Protein AF-0000000084696787 (afdb_homodimer)

Structure (mmCIF, N/CA/C/O backbone):
data_AF-0000000084696787-model_v1
#
loop_
_entity.id
_entity.type
_entity.pdbx_description
1 polymer transaldolase
#
loop_
_atom_site.group_PDB
_atom_site.id
_atom_site.type_symbol
_atom_site.label_atom_id
_atom_site.label_alt_id
_atom_site.label_comp_id
_atom_site.label_asym_id
_atom_site.label_entity_id
_atom_site.label_seq_id
_atom_site.pdbx_PDB_ins_code
_atom_site.Cartn_x
_atom_site.Cartn_y
_atom_site.Cartn_z
_atom_site.occupancy
_atom_site.B_iso_or_equiv
_atom_site.auth_seq_id
_atom_site.auth_comp_id
_atom_site.auth_asym_id
_atom_site.auth_atom_id
_atom_site.pdbx_PDB_model_num
ATOM 1 N N . MET A 1 1 ? 23.125 32 29.297 1 57.84 1 MET A N 1
ATOM 2 C CA . MET A 1 1 ? 23.469 31.359 28.031 1 57.84 1 MET A CA 1
ATOM 3 C C . MET A 1 1 ? 22.234 31.141 27.172 1 57.84 1 MET A C 1
ATOM 5 O O . MET A 1 1 ? 21.125 30.984 27.703 1 57.84 1 MET A O 1
ATOM 9 N N . THR A 1 2 ? 22.281 31.5 25.812 1 88.31 2 THR A N 1
ATOM 10 C CA . THR A 1 2 ? 21.141 31.406 24.906 1 88.31 2 THR A CA 1
ATOM 11 C C . THR A 1 2 ? 20.656 29.953 24.781 1 88.31 2 THR A C 1
ATOM 13 O O . THR A 1 2 ? 21.469 29.031 24.703 1 88.31 2 THR A O 1
ATOM 16 N N . SER A 1 3 ? 19.422 29.656 25.125 1 94.56 3 SER A N 1
ATOM 17 C CA . SER A 1 3 ? 18.844 28.312 25.109 1 94.56 3 SER A CA 1
ATOM 18 C C . SER A 1 3 ? 19.062 27.641 23.75 1 94.56 3 SER A C 1
ATOM 20 O O . SER A 1 3 ? 19.328 28.328 22.75 1 94.56 3 SER A O 1
ATOM 22 N N . SER A 1 4 ? 19.094 26.328 23.781 1 97.06 4 SER A N 1
ATOM 23 C CA . SER A 1 4 ? 19.188 25.594 22.531 1 97.06 4 SER A CA 1
ATOM 24 C C . SER A 1 4 ? 18.109 26.016 21.547 1 97.06 4 SER A C 1
ATOM 26 O O . SER A 1 4 ? 18.328 26.062 20.344 1 97.06 4 SER A O 1
ATOM 28 N N . LEU A 1 5 ? 16.938 26.297 22.062 1 97.19 5 LEU A N 1
ATOM 29 C CA . LEU A 1 5 ? 15.844 26.734 21.219 1 97.19 5 LEU A CA 1
ATOM 30 C C . LEU A 1 5 ? 16.188 28.047 20.5 1 97.19 5 LEU A C 1
ATOM 32 O O . LEU A 1 5 ? 15.961 28.188 19.297 1 97.19 5 LEU A O 1
ATOM 36 N N . GLU A 1 6 ? 16.703 29 21.281 1 96.19 6 GLU A N 1
ATOM 37 C CA . GLU A 1 6 ? 17.062 30.297 20.703 1 96.19 6 GLU A CA 1
ATOM 38 C C . GLU A 1 6 ? 18.203 30.141 19.688 1 96.19 6 GLU A C 1
ATOM 40 O O . GLU A 1 6 ? 18.234 30.859 18.672 1 96.19 6 GLU A O 1
ATOM 45 N N . GLN A 1 7 ? 19.109 29.281 20.016 1 97.44 7 GLN A N 1
ATOM 46 C CA . GLN A 1 7 ? 20.172 29 19.062 1 97.44 7 GLN A CA 1
ATOM 47 C C . GLN A 1 7 ? 19.609 28.391 17.781 1 97.44 7 GLN A C 1
ATOM 49 O O . GLN A 1 7 ? 20.016 28.781 16.688 1 97.44 7 GLN A O 1
ATOM 54 N N . LEU A 1 8 ? 18.75 27.422 17.891 1 97.75 8 LEU A N 1
ATOM 55 C CA . LEU A 1 8 ? 18.125 26.75 16.75 1 97.75 8 LEU A CA 1
ATOM 56 C C . LEU A 1 8 ? 17.391 27.75 15.875 1 97.75 8 LEU A C 1
ATOM 58 O O . LEU A 1 8 ? 17.453 27.672 14.641 1 97.75 8 LEU A O 1
ATOM 62 N N . ARG A 1 9 ? 16.75 28.75 16.453 1 96.75 9 ARG A N 1
ATOM 63 C CA . ARG A 1 9 ? 15.938 29.75 15.766 1 96.75 9 ARG A CA 1
ATOM 64 C C . ARG A 1 9 ? 16.797 30.609 14.836 1 96.75 9 ARG A C 1
ATOM 66 O O . ARG A 1 9 ? 16.281 31.219 13.898 1 96.75 9 ARG A O 1
ATOM 73 N N . GLN A 1 10 ? 17.984 30.641 15.102 1 96.44 10 GLN A N 1
ATOM 74 C CA . GLN A 1 10 ? 18.891 31.438 14.281 1 96.44 10 GLN A CA 1
ATOM 75 C C . GLN A 1 10 ? 19.109 30.812 12.914 1 96.44 10 GLN A C 1
ATOM 77 O O . GLN A 1 10 ? 19.516 31.484 11.961 1 96.44 10 GLN A O 1
ATOM 82 N N . HIS A 1 11 ? 18.812 29.5 12.844 1 96.75 11 HIS A N 1
ATOM 83 C CA . HIS A 1 11 ? 19.172 28.766 11.641 1 96.75 11 HIS A CA 1
ATOM 84 C C . HIS A 1 11 ? 17.938 28.172 10.969 1 96.75 11 HIS A C 1
ATOM 86 O O . HIS A 1 11 ? 17.969 27.859 9.773 1 96.75 11 HIS A O 1
ATOM 92 N N . THR A 1 12 ? 16.938 27.906 11.711 1 98.12 12 THR A N 1
ATOM 93 C CA . THR A 1 12 ? 15.742 27.203 11.258 1 98.12 12 THR A CA 1
ATOM 94 C C . THR A 1 12 ? 14.484 27.891 11.773 1 98.12 12 THR A C 1
ATOM 96 O O . THR A 1 12 ? 14.414 28.281 12.938 1 98.12 12 THR A O 1
ATOM 99 N N . THR A 1 13 ? 13.539 28.109 10.867 1 97.88 13 THR A N 1
ATOM 100 C CA . THR A 1 13 ? 12.25 28.641 11.297 1 97.88 13 THR A CA 1
ATOM 101 C C . THR A 1 13 ? 11.492 27.625 12.141 1 97.88 13 THR A C 1
ATOM 103 O O . THR A 1 13 ? 11.289 26.484 11.711 1 97.88 13 THR A O 1
ATOM 106 N N . ILE A 1 14 ? 11.016 28.031 13.297 1 97.12 14 ILE A N 1
ATOM 107 C CA . ILE A 1 14 ? 10.383 27.109 14.234 1 97.12 14 ILE A CA 1
ATOM 108 C C . ILE A 1 14 ? 8.867 27.234 14.133 1 97.12 14 ILE A C 1
ATOM 110 O O . ILE A 1 14 ? 8.32 28.344 14.133 1 97.12 14 ILE A O 1
ATOM 114 N N . VAL A 1 15 ? 8.203 26.125 13.961 1 97.06 15 VAL A N 1
ATOM 115 C CA . VAL A 1 15 ? 6.754 25.969 13.961 1 97.06 15 VAL A CA 1
ATOM 116 C C . VAL A 1 15 ? 6.328 25.078 15.133 1 97.06 15 VAL A C 1
ATOM 118 O O . VAL A 1 15 ? 6.879 24 15.336 1 97.06 15 VAL A O 1
ATOM 121 N N . ALA A 1 16 ? 5.406 25.547 15.953 1 95 16 ALA A N 1
ATOM 122 C CA . ALA A 1 16 ? 4.898 24.719 17.047 1 95 16 ALA A CA 1
ATOM 123 C C . ALA A 1 16 ? 3.873 23.703 16.562 1 95 16 ALA A C 1
ATOM 125 O O . ALA A 1 16 ? 2.889 24.078 15.906 1 95 16 ALA A O 1
ATOM 126 N N . ASP A 1 17 ? 4.086 22.438 16.859 1 93.44 17 ASP A N 1
ATOM 127 C CA . ASP A 1 17 ? 3.225 21.344 16.406 1 93.44 17 ASP A CA 1
ATOM 128 C C . ASP A 1 17 ? 2.064 21.125 17.375 1 93.44 17 ASP A C 1
ATOM 130 O O . ASP A 1 17 ? 2.064 20.172 18.141 1 93.44 17 ASP A O 1
ATOM 134 N N . THR A 1 18 ? 1.119 21.984 17.344 1 87.88 18 THR A N 1
ATOM 135 C CA . THR A 1 18 ? -0.015 21.938 18.266 1 87.88 18 THR A CA 1
ATOM 136 C C . THR A 1 18 ? -1.207 22.703 17.688 1 87.88 18 THR A C 1
ATOM 138 O O . THR A 1 18 ? -1.044 23.547 16.828 1 87.88 18 THR A O 1
ATOM 141 N N . GLY A 1 19 ? -2.408 22.297 18.094 1 80.5 19 GLY A N 1
ATOM 142 C CA . GLY A 1 19 ? -3.6 23.078 17.812 1 80.5 19 GLY A CA 1
ATOM 143 C C . GLY A 1 19 ? -3.93 24.062 18.922 1 80.5 19 GLY A C 1
ATOM 144 O O . GLY A 1 19 ? -4.898 24.828 18.812 1 80.5 19 GLY A O 1
ATOM 145 N N . ASP A 1 20 ? -3.107 24.062 19.938 1 83.62 20 ASP A N 1
ATOM 146 C CA . ASP A 1 20 ? -3.316 24.953 21.062 1 83.62 20 ASP A CA 1
ATOM 147 C C . ASP A 1 20 ? -2.805 26.359 20.766 1 83.62 20 ASP A C 1
ATOM 149 O O . ASP A 1 20 ? -1.595 26.594 20.734 1 83.62 20 ASP A O 1
ATOM 153 N N . PHE A 1 21 ? -3.73 27.281 20.703 1 85.31 21 PHE A N 1
ATOM 154 C CA . PHE A 1 21 ? -3.432 28.641 20.266 1 85.31 21 PHE A CA 1
ATOM 155 C C . PHE A 1 21 ? -2.512 29.328 21.266 1 85.31 21 PHE A C 1
ATOM 157 O O . PHE A 1 21 ? -1.682 30.156 20.875 1 85.31 21 PHE A O 1
ATOM 164 N N . ASN A 1 22 ? -2.639 28.984 22.547 1 84.19 22 ASN A N 1
ATOM 165 C CA . ASN A 1 22 ? -1.797 29.594 23.562 1 84.19 22 ASN A CA 1
ATOM 166 C C . ASN A 1 22 ? -0.333 29.203 23.391 1 84.19 22 ASN A C 1
ATOM 168 O O . ASN A 1 22 ? 0.565 30.016 23.625 1 84.19 22 ASN A O 1
ATOM 172 N N . VAL A 1 23 ? -0.177 28.031 23.016 1 87.25 23 VAL A N 1
ATOM 173 C CA . VAL A 1 23 ? 1.175 27.5 22.828 1 87.25 23 VAL A CA 1
ATOM 174 C C . VAL A 1 23 ? 1.806 28.125 21.594 1 87.25 23 VAL A C 1
ATOM 176 O O . VAL A 1 23 ? 3.002 28.422 21.578 1 87.25 23 VAL A O 1
ATOM 179 N N . LEU A 1 24 ? 1.004 28.312 20.562 1 90.75 24 LEU A N 1
ATOM 180 C CA . LEU A 1 24 ? 1.49 28.938 19.344 1 90.75 24 LEU A CA 1
ATOM 181 C C . LEU A 1 24 ? 2.074 30.312 19.641 1 90.75 24 LEU A C 1
ATOM 183 O O . LEU A 1 24 ? 3.16 30.656 19.156 1 90.75 24 LEU A O 1
ATOM 187 N N . SER A 1 25 ? 1.388 31.047 20.469 1 89.25 25 SER A N 1
ATOM 188 C CA . SER A 1 25 ? 1.814 32.406 20.828 1 89.25 25 SER A CA 1
ATOM 189 C C . SER A 1 25 ? 3.037 32.375 21.734 1 89.25 25 SER A C 1
ATOM 191 O O . SER A 1 25 ? 3.975 33.156 21.547 1 89.25 25 SER A O 1
ATOM 193 N N . LEU A 1 26 ? 2.984 31.5 22.641 1 89.25 26 LEU A N 1
ATOM 194 C CA . LEU A 1 26 ? 4.047 31.375 23.641 1 89.25 26 LEU A CA 1
ATOM 195 C C . LEU A 1 26 ? 5.395 31.141 22.969 1 89.25 26 LEU A C 1
ATOM 197 O O . LEU A 1 26 ? 6.41 31.703 23.375 1 89.25 26 LEU A O 1
ATOM 201 N N . TYR A 1 27 ? 5.414 30.359 21.938 1 92.19 27 TYR A N 1
ATOM 202 C CA . TYR A 1 27 ? 6.672 29.953 21.328 1 92.19 27 TYR A CA 1
ATOM 203 C C . TYR A 1 27 ? 6.906 30.719 20.031 1 92.19 27 TYR A C 1
ATOM 205 O O . TYR A 1 27 ? 7.734 30.328 19.203 1 92.19 27 TYR A O 1
ATOM 213 N N . LYS A 1 28 ? 6.18 31.766 19.828 1 90.56 28 LYS A N 1
ATOM 214 C CA . LYS A 1 28 ? 6.336 32.625 18.656 1 90.56 28 LYS A CA 1
ATOM 215 C C . LYS A 1 28 ? 6.402 31.812 17.375 1 90.56 28 LYS A C 1
ATOM 217 O O . LYS A 1 28 ? 7.324 31.984 16.578 1 90.56 28 LYS A O 1
ATOM 222 N N . SER A 1 29 ? 5.512 30.906 17.266 1 94 29 SER A N 1
ATOM 223 C CA . SER A 1 29 ? 5.449 30.047 16.078 1 94 29 SER A CA 1
ATOM 224 C C . SER A 1 29 ? 5.258 30.875 14.805 1 94 29 SER A C 1
ATOM 226 O O . SER A 1 29 ? 4.324 31.672 14.711 1 94 29 SER A O 1
ATOM 228 N N . GLN A 1 30 ? 6.098 30.688 13.828 1 94.94 30 GLN A N 1
ATOM 229 C CA . GLN A 1 30 ? 6 31.438 12.578 1 94.94 30 GLN A CA 1
ATOM 230 C C . GLN A 1 30 ? 4.785 30.984 11.766 1 94.94 30 GLN A C 1
ATOM 232 O O . GLN A 1 30 ? 4.039 31.812 11.242 1 94.94 30 GLN A O 1
ATOM 237 N N . ASP A 1 31 ? 4.617 29.734 11.539 1 96.5 31 ASP A N 1
ATOM 238 C CA . ASP A 1 31 ? 3.539 29.047 10.836 1 96.5 31 ASP A CA 1
ATOM 239 C C . ASP A 1 31 ? 2.807 28.078 11.758 1 96.5 31 ASP A C 1
ATOM 241 O O . ASP A 1 31 ? 3.129 27.984 12.945 1 96.5 31 ASP A O 1
ATOM 245 N N . ALA A 1 32 ? 1.771 27.438 11.297 1 95.88 32 ALA A N 1
ATOM 246 C CA . ALA A 1 32 ? 1.071 26.375 12.016 1 95.88 32 ALA A CA 1
ATOM 247 C C . ALA A 1 32 ? 0.565 25.312 11.055 1 95.88 32 ALA A C 1
ATOM 249 O O . ALA A 1 32 ? 0.32 25.594 9.875 1 95.88 32 ALA A O 1
ATOM 250 N N . THR A 1 33 ? 0.574 24.125 11.555 1 94.12 33 THR A N 1
ATOM 251 C CA . THR A 1 33 ? 0.052 23.016 10.773 1 94.12 33 THR A CA 1
ATOM 252 C C . THR A 1 33 ? -1.101 22.328 11.5 1 94.12 33 THR A C 1
ATOM 254 O O . THR A 1 33 ? -1.147 22.328 12.734 1 94.12 33 THR A O 1
ATOM 257 N N . THR A 1 34 ? -2.057 21.906 10.727 1 93.69 34 THR A N 1
ATOM 258 C CA . THR A 1 34 ? -3.098 21.047 11.281 1 93.69 34 THR A CA 1
ATOM 259 C C . THR A 1 34 ? -3.018 19.641 10.688 1 93.69 34 THR A C 1
ATOM 261 O O . THR A 1 34 ? -2.369 19.438 9.656 1 93.69 34 THR A O 1
ATOM 264 N N . ASN A 1 35 ? -3.469 18.688 11.375 1 93.88 35 ASN A N 1
ATOM 265 C CA . ASN A 1 35 ? -3.717 17.312 10.922 1 93.88 35 ASN A CA 1
ATOM 266 C C . ASN A 1 35 ? -4.922 16.703 11.633 1 93.88 35 ASN A C 1
ATOM 268 O O . ASN A 1 35 ? -5.465 17.297 12.562 1 93.88 35 ASN A O 1
ATOM 272 N N . PRO A 1 36 ? -5.473 15.633 11.102 1 95.38 36 PRO A N 1
ATOM 273 C CA . PRO A 1 36 ? -6.688 15.055 11.68 1 95.38 36 PRO A CA 1
ATOM 274 C C . PRO A 1 36 ? -6.555 14.797 13.18 1 95.38 36 PRO A C 1
ATOM 276 O O . PRO A 1 36 ? -7.52 14.969 13.93 1 95.38 36 PRO A O 1
ATOM 279 N N . SER A 1 37 ? -5.383 14.469 13.625 1 94.56 37 SER A N 1
ATOM 280 C CA . SER A 1 37 ? -5.18 14.219 15.047 1 94.56 37 SER A CA 1
ATOM 281 C C . SER A 1 37 ? -5.293 15.508 15.859 1 94.56 37 SER A C 1
ATOM 283 O O . SER A 1 37 ? -5.902 15.516 16.938 1 94.56 37 SER A O 1
ATOM 285 N N . HIS A 1 38 ? -4.684 16.578 15.359 1 92.38 38 HIS A N 1
ATOM 286 C CA . HIS A 1 38 ? -4.785 17.875 16.031 1 92.38 38 HIS A CA 1
ATOM 287 C C . HIS A 1 38 ? -6.234 18.344 16.094 1 92.38 38 HIS A C 1
ATOM 289 O O . HIS A 1 38 ? -6.672 18.859 17.141 1 92.38 38 HIS A O 1
ATOM 295 N N . ILE A 1 39 ? -6.941 18.188 14.992 1 93.62 39 ILE A N 1
ATOM 296 C CA . ILE A 1 39 ? -8.328 18.641 14.914 1 93.62 39 ILE A CA 1
ATOM 297 C C . ILE A 1 39 ? -9.188 17.844 15.898 1 93.62 39 ILE A C 1
ATOM 299 O O . ILE A 1 39 ? -10.008 18.422 16.609 1 93.62 39 ILE A O 1
ATOM 303 N N . LEU A 1 40 ? -8.977 16.484 15.906 1 94.81 40 LEU A N 1
ATOM 304 C CA . LEU A 1 40 ? -9.719 15.641 16.828 1 94.81 40 LEU A CA 1
ATOM 305 C C . LEU A 1 40 ? -9.469 16.062 18.266 1 94.81 40 LEU A C 1
ATOM 307 O O . LEU A 1 40 ? -10.422 16.234 19.047 1 94.81 40 LEU A O 1
ATOM 311 N N . THR A 1 41 ? -8.211 16.234 18.641 1 91.94 41 THR A N 1
ATOM 312 C CA . THR A 1 41 ? -7.836 16.625 20 1 91.94 41 THR A CA 1
ATOM 313 C C . THR A 1 41 ? -8.445 17.984 20.359 1 91.94 41 THR A C 1
ATOM 315 O O . THR A 1 41 ? -9 18.141 21.453 1 91.94 41 THR A O 1
ATOM 318 N N . ALA A 1 42 ? -8.336 18.938 19.453 1 88 42 ALA A N 1
ATOM 319 C CA . ALA A 1 42 ? -8.875 20.281 19.688 1 88 42 ALA A CA 1
ATOM 320 C C . ALA A 1 42 ? -10.391 20.25 19.812 1 88 42 ALA A C 1
ATOM 322 O O . ALA A 1 42 ? -10.969 20.953 20.641 1 88 42 ALA A O 1
ATOM 323 N N . SER A 1 43 ? -11.062 19.422 19 1 90.44 43 SER A N 1
ATOM 324 C CA . SER A 1 43 ? -12.523 19.344 18.953 1 90.44 43 SER A CA 1
ATOM 325 C C . SER A 1 43 ? -13.086 18.797 20.266 1 90.44 43 SER A C 1
ATOM 327 O O . SER A 1 43 ? -14.266 18.984 20.562 1 90.44 43 SER A O 1
ATOM 329 N N . GLN A 1 44 ? -12.258 18.125 21.016 1 92.44 44 GLN A N 1
ATOM 330 C CA . GLN A 1 44 ? -12.688 17.516 22.266 1 92.44 44 GLN A CA 1
ATOM 331 C C . GLN A 1 44 ? -12.547 18.484 23.438 1 92.44 44 GLN A C 1
ATOM 333 O O . GLN A 1 44 ? -13.031 18.219 24.531 1 92.44 44 GLN A O 1
ATOM 338 N N . LYS A 1 45 ? -11.977 19.594 23.203 1 90 45 LYS A N 1
ATOM 339 C CA . LYS A 1 45 ? -11.812 20.594 24.25 1 90 45 LYS A CA 1
ATOM 340 C C . LYS A 1 45 ? -13.039 21.5 24.359 1 90 45 LYS A C 1
ATOM 342 O O . LYS A 1 45 ? -13.523 22.016 23.344 1 90 45 LYS A O 1
ATOM 347 N N . PRO A 1 46 ? -13.453 21.781 25.578 1 92.44 46 PRO A N 1
ATOM 348 C CA . PRO A 1 46 ? -14.648 22.609 25.766 1 92.44 46 PRO A CA 1
ATOM 349 C C . PRO A 1 46 ? -14.484 24 25.188 1 92.44 46 PRO A C 1
ATOM 351 O O . PRO A 1 46 ? -15.461 24.594 24.719 1 92.44 46 PRO A O 1
ATOM 354 N N . GLU A 1 47 ? -13.352 24.516 25.219 1 89.06 47 GLU A N 1
ATOM 355 C CA . GLU A 1 47 ? -13.094 25.875 24.781 1 89.06 47 GLU A CA 1
ATOM 356 C C . GLU A 1 47 ? -13.328 26.016 23.281 1 89.06 47 GLU A C 1
ATOM 358 O O . GLU A 1 47 ? -13.508 27.141 22.766 1 89.06 47 GLU A O 1
ATOM 363 N N . TYR A 1 48 ? -13.422 24.844 22.562 1 89.56 48 TYR A N 1
ATOM 364 C CA . TYR A 1 48 ? -13.594 24.922 21.125 1 89.56 48 TYR A CA 1
ATOM 365 C C . TYR A 1 48 ? -14.977 24.406 20.719 1 89.56 48 TYR A C 1
ATOM 367 O O . TYR A 1 48 ? -15.25 24.219 19.531 1 89.56 48 TYR A O 1
ATOM 375 N N . ALA A 1 49 ? -15.844 24.188 21.672 1 92.88 49 ALA A N 1
ATOM 376 C CA . ALA A 1 49 ? -17.188 23.656 21.422 1 92.88 49 ALA A CA 1
ATOM 377 C C . ALA A 1 49 ? -17.969 24.562 20.469 1 92.88 49 ALA A C 1
ATOM 379 O O . ALA A 1 49 ? -18.781 24.094 19.672 1 92.88 49 ALA A O 1
ATOM 380 N N . TYR A 1 50 ? -17.703 25.844 20.609 1 94.06 50 TYR A N 1
ATOM 381 C CA . TYR A 1 50 ? -18.422 26.797 19.781 1 94.06 50 TYR A CA 1
ATOM 382 C C . TYR A 1 50 ? -18.109 26.594 18.297 1 94.06 50 TYR A C 1
ATOM 384 O O . TYR A 1 50 ? -18.953 26.828 17.438 1 94.06 50 TYR A O 1
ATOM 392 N N . LEU A 1 51 ? -16.906 26.172 17.969 1 94 51 LEU A N 1
ATOM 393 C CA . LEU A 1 51 ? -16.516 25.906 16.594 1 94 51 LEU A CA 1
ATOM 394 C C . LEU A 1 51 ? -17.297 24.734 16.016 1 94 51 LEU A C 1
ATOM 396 O O . LEU A 1 51 ? -17.672 24.734 14.844 1 94 51 LEU A O 1
ATOM 400 N N . LEU A 1 52 ? -17.547 23.703 16.859 1 96 52 LEU A N 1
ATOM 401 C CA . LEU A 1 52 ? -18.328 22.562 16.422 1 96 52 LEU A CA 1
ATOM 402 C C . LEU A 1 52 ? -19.781 22.953 16.203 1 96 52 LEU A C 1
ATOM 404 O O . LEU A 1 52 ? -20.406 22.516 15.219 1 96 52 LEU A O 1
ATOM 408 N N . SER A 1 53 ? -20.266 23.75 17.094 1 95.56 53 SER A N 1
ATOM 409 C CA . SER A 1 53 ? -21.641 24.234 16.953 1 95.56 53 SER A CA 1
ATOM 410 C C . SER A 1 53 ? -21.812 25.047 15.68 1 95.56 53 SER A C 1
ATOM 412 O O . SER A 1 53 ? -22.797 24.859 14.945 1 95.56 53 SER A O 1
ATOM 414 N N . ASP A 1 54 ? -20.891 25.891 15.492 1 96.44 54 ASP A N 1
ATOM 415 C CA . ASP A 1 54 ? -20.938 26.719 14.289 1 96.44 54 ASP A CA 1
ATOM 416 C C . ASP A 1 54 ? -20.859 25.844 13.031 1 96.44 54 ASP A C 1
ATOM 418 O O . ASP A 1 54 ? -21.562 26.109 12.047 1 96.44 54 ASP A O 1
ATOM 422 N N . ALA A 1 55 ? -20 24.875 13.039 1 97.56 55 ALA A N 1
ATOM 423 C CA . ALA A 1 55 ? -19.812 23.984 11.898 1 97.56 55 ALA A CA 1
ATOM 424 C C . ALA A 1 55 ? -21.078 23.203 11.586 1 97.56 55 ALA A C 1
ATOM 426 O O . ALA A 1 55 ? -21.469 23.062 10.422 1 97.56 55 ALA A O 1
ATOM 427 N N . THR A 1 56 ? -21.766 22.719 12.609 1 97.62 56 THR A N 1
ATOM 428 C CA . THR A 1 56 ? -22.984 21.938 12.414 1 97.62 56 THR A CA 1
ATOM 429 C C . THR A 1 56 ? -24.141 22.828 11.953 1 97.62 56 THR A C 1
ATOM 431 O O . THR A 1 56 ? -24.969 22.406 11.156 1 97.62 56 THR A O 1
ATOM 434 N N . GLN A 1 57 ? -24.188 24.016 12.453 1 96.81 57 GLN A N 1
ATOM 435 C CA . GLN A 1 57 ? -25.203 24.969 11.984 1 96.81 57 GLN A CA 1
ATOM 436 C C . GLN A 1 57 ? -25.016 25.281 10.508 1 96.81 57 GLN A C 1
ATOM 438 O O . GLN A 1 57 ? -25.984 25.266 9.742 1 96.81 57 GLN A O 1
ATOM 443 N N . TYR A 1 58 ? -23.812 25.547 10.156 1 96.75 58 TYR A N 1
ATOM 444 C CA . TYR A 1 58 ? -23.484 25.781 8.75 1 96.75 58 TYR A CA 1
ATOM 445 C C . TYR A 1 58 ? -23.938 24.609 7.887 1 96.75 58 TYR A C 1
ATOM 447 O O . TYR A 1 58 ? -24.562 24.812 6.836 1 96.75 58 TYR A O 1
ATOM 455 N N . ALA A 1 59 ? -23.625 23.391 8.312 1 97.56 59 ALA A N 1
ATOM 456 C CA . ALA A 1 59 ? -23.953 22.188 7.547 1 97.56 59 ALA A CA 1
ATOM 457 C C . ALA A 1 59 ? -25.453 22.047 7.367 1 97.56 59 ALA A C 1
ATOM 459 O O . ALA A 1 59 ? -25.922 21.719 6.273 1 97.56 59 ALA A O 1
ATOM 460 N N . ARG A 1 60 ? -26.219 22.375 8.414 1 96.44 60 ARG A N 1
ATOM 461 C CA . ARG A 1 60 ? -27.688 22.25 8.391 1 96.44 60 ARG A CA 1
ATOM 462 C C . ARG A 1 60 ? -28.297 23.219 7.387 1 96.44 60 ARG A C 1
ATOM 464 O O . ARG A 1 60 ? -29.297 22.891 6.75 1 96.44 60 ARG A O 1
ATOM 471 N N . THR A 1 61 ? -27.734 24.297 7.285 1 96.19 61 THR A N 1
ATOM 472 C CA . THR A 1 61 ? -28.312 25.344 6.438 1 96.19 61 THR A CA 1
ATOM 473 C C . THR A 1 61 ? -27.859 25.172 4.992 1 96.19 61 THR A C 1
ATOM 475 O O . THR A 1 61 ? -28.469 25.734 4.074 1 96.19 61 THR A O 1
ATOM 478 N N . THR A 1 62 ? -26.859 24.422 4.758 1 95.75 62 THR A N 1
ATOM 479 C CA . THR A 1 62 ? -26.25 24.328 3.43 1 95.75 62 THR A CA 1
ATOM 480 C C . THR A 1 62 ? -26.781 23.094 2.693 1 95.75 62 THR A C 1
ATOM 482 O O . THR A 1 62 ? -26.906 23.109 1.468 1 95.75 62 THR A O 1
ATOM 485 N N . SER A 1 63 ? -27.031 21.984 3.434 1 96.56 63 SER A N 1
ATOM 486 C CA . SER A 1 63 ? -27.484 20.75 2.785 1 96.56 63 SER A CA 1
ATOM 487 C C . SER A 1 63 ? -28.531 20.047 3.623 1 96.56 63 SER A C 1
ATOM 489 O O . SER A 1 63 ? -28.5 20.109 4.852 1 96.56 63 SER A O 1
ATOM 491 N N . ALA A 1 64 ? -29.422 19.281 2.867 1 95.19 64 ALA A N 1
ATOM 492 C CA . ALA A 1 64 ? -30.438 18.469 3.545 1 95.19 64 ALA A CA 1
ATOM 493 C C . ALA A 1 64 ? -29.953 17.016 3.705 1 95.19 64 ALA A C 1
ATOM 495 O O . ALA A 1 64 ? -30.547 16.25 4.473 1 95.19 64 ALA A O 1
ATOM 496 N N . SER A 1 65 ? -28.953 16.656 3.102 1 96.19 65 SER A N 1
ATOM 497 C CA . SER A 1 65 ? -28.422 15.297 3.15 1 96.19 65 SER A CA 1
ATOM 498 C C . SER A 1 65 ? -27.578 15.07 4.402 1 96.19 65 SER A C 1
ATOM 500 O O . SER A 1 65 ? -26.562 15.742 4.609 1 96.19 65 SER A O 1
ATOM 502 N N . PRO A 1 66 ? -27.969 14.102 5.191 1 94.69 66 PRO A N 1
ATOM 503 C CA . PRO A 1 66 ? -27.219 13.867 6.43 1 94.69 66 PRO A CA 1
ATOM 504 C C . PRO A 1 66 ? -25.75 13.57 6.18 1 94.69 66 PRO A C 1
ATOM 506 O O . PRO A 1 66 ? -24.875 14.07 6.902 1 94.69 66 PRO A O 1
ATOM 509 N N . THR A 1 67 ? -25.484 12.789 5.184 1 93.81 67 THR A N 1
ATOM 510 C CA . THR A 1 67 ? -24.094 12.453 4.871 1 93.81 67 THR A CA 1
ATOM 511 C C . THR A 1 67 ? -23.328 13.688 4.41 1 93.81 67 THR A C 1
ATOM 513 O O . THR A 1 67 ? -22.188 13.891 4.816 1 93.81 67 THR A O 1
ATOM 516 N N . GLU A 1 68 ? -23.984 14.484 3.648 1 96.5 68 GLU A N 1
ATOM 517 C CA . GLU A 1 68 ? -23.344 15.703 3.17 1 96.5 68 GLU A CA 1
ATOM 518 C C . GLU A 1 68 ? -23.109 16.688 4.312 1 96.5 68 GLU A C 1
ATOM 520 O O . GLU A 1 68 ? -22.125 17.422 4.316 1 96.5 68 GLU A O 1
ATOM 525 N N . GLN A 1 69 ? -24.062 16.672 5.211 1 97.69 69 GLN A N 1
ATOM 526 C CA . GLN A 1 69 ? -23.953 17.578 6.344 1 97.69 69 GLN A CA 1
ATOM 527 C C . GLN A 1 69 ? -22.703 17.312 7.156 1 97.69 69 GLN A C 1
ATOM 529 O O . GLN A 1 69 ? -22.016 18.234 7.582 1 97.69 69 GLN A O 1
ATOM 534 N N . VAL A 1 70 ? -22.406 16.047 7.375 1 98.06 70 VAL A N 1
ATOM 535 C CA . VAL A 1 70 ? -21.219 15.672 8.156 1 98.06 70 VAL A CA 1
ATOM 536 C C . VAL A 1 70 ? -19.953 16.156 7.453 1 98.06 70 VAL A C 1
ATOM 538 O O . VAL A 1 70 ? -19.062 16.719 8.086 1 98.06 70 VAL A O 1
ATOM 541 N N . ASP A 1 71 ? -19.906 15.977 6.156 1 97.38 71 ASP A N 1
ATOM 542 C CA . ASP A 1 71 ? -18.75 16.375 5.375 1 97.38 71 ASP A CA 1
ATOM 543 C C . ASP A 1 71 ? -18.594 17.891 5.359 1 97.38 71 ASP A C 1
ATOM 545 O O . ASP A 1 71 ? -17.484 18.406 5.461 1 97.38 71 ASP A O 1
ATOM 549 N N . LEU A 1 72 ? -19.703 18.547 5.211 1 97.81 72 LEU A N 1
ATOM 550 C CA . LEU A 1 72 ? -19.688 20.016 5.215 1 97.81 72 LEU A CA 1
ATOM 551 C C . LEU A 1 72 ? -19.266 20.547 6.578 1 97.81 72 LEU A C 1
ATOM 553 O O . LEU A 1 72 ? -18.516 21.531 6.66 1 97.81 72 LEU A O 1
ATOM 557 N N . ALA A 1 73 ? -19.781 19.922 7.602 1 98.25 73 ALA A N 1
ATOM 558 C CA . ALA A 1 73 ? -19.422 20.344 8.953 1 98.25 73 ALA A CA 1
ATOM 559 C C . ALA A 1 73 ? -17.922 20.188 9.195 1 98.25 73 ALA A C 1
ATOM 561 O O . ALA A 1 73 ? -17.297 21.062 9.797 1 98.25 73 ALA A O 1
ATOM 562 N N . LEU A 1 74 ? -17.375 19.094 8.758 1 98.12 74 LEU A N 1
ATOM 563 C CA . LEU A 1 74 ? -15.938 18.891 8.922 1 98.12 74 LEU A CA 1
ATOM 564 C C . LEU A 1 74 ? -15.148 19.969 8.18 1 98.12 74 LEU A C 1
ATOM 566 O O . LEU A 1 74 ? -14.203 20.531 8.734 1 98.12 74 LEU A O 1
ATOM 570 N N . LEU A 1 75 ? -15.523 20.188 6.977 1 97.94 75 LEU A N 1
ATOM 571 C CA . LEU A 1 75 ? -14.844 21.188 6.164 1 97.94 75 LEU A CA 1
ATOM 572 C C . LEU A 1 75 ? -14.875 22.547 6.844 1 97.94 75 LEU A C 1
ATOM 574 O O . LEU A 1 75 ? -13.852 23.234 6.926 1 97.94 75 LEU A O 1
ATOM 578 N N . HIS A 1 76 ? -16.047 22.953 7.293 1 97.88 76 HIS A N 1
ATOM 579 C CA . HIS A 1 76 ? -16.219 24.219 7.992 1 97.88 76 HIS A CA 1
ATOM 580 C C . HIS A 1 76 ? -15.359 24.266 9.258 1 97.88 76 HIS A C 1
ATOM 582 O O . HIS A 1 76 ? -14.742 25.281 9.555 1 97.88 76 HIS A O 1
ATOM 588 N N . LEU A 1 77 ? -15.375 23.188 9.961 1 97.62 77 LEU A N 1
ATOM 589 C CA . LEU A 1 77 ? -14.609 23.094 11.195 1 97.62 77 LEU A CA 1
ATOM 590 C C . LEU A 1 77 ? -13.117 23.281 10.93 1 97.62 77 LEU A C 1
ATOM 592 O O . LEU A 1 77 ? -12.445 24.016 11.648 1 97.62 77 LEU A O 1
ATOM 596 N N . LEU A 1 78 ? -12.594 22.594 9.93 1 97.62 78 LEU A N 1
ATOM 597 C CA . LEU A 1 78 ? -11.18 22.688 9.57 1 97.62 78 LEU A CA 1
ATOM 598 C C . LEU A 1 78 ? -10.789 24.125 9.281 1 97.62 78 LEU A C 1
ATOM 600 O O . LEU A 1 78 ? -9.766 24.609 9.781 1 97.62 78 LEU A O 1
ATOM 604 N N . VAL A 1 79 ? -11.586 24.781 8.539 1 97.94 79 VAL A N 1
ATOM 605 C CA . VAL A 1 79 ? -11.289 26.156 8.133 1 97.94 79 VAL A CA 1
ATOM 606 C C . VAL A 1 79 ? -11.43 27.094 9.336 1 97.94 79 VAL A C 1
ATOM 608 O O . VAL A 1 79 ? -10.641 28.031 9.508 1 97.94 79 VAL A O 1
ATOM 611 N N . SER A 1 80 ? -12.438 26.828 10.172 1 96.75 80 SER A N 1
ATOM 612 C CA . SER A 1 80 ? -12.609 27.625 11.375 1 96.75 80 SER A CA 1
ATOM 613 C C . SER A 1 80 ? -11.383 27.547 12.281 1 96.75 80 SER A C 1
ATOM 615 O O . SER A 1 80 ? -10.93 28.547 12.82 1 96.75 80 SER A O 1
ATOM 617 N N . PHE A 1 81 ? -10.906 26.359 12.445 1 95.31 81 PHE A N 1
ATOM 618 C CA . PHE A 1 81 ? -9.695 26.172 13.227 1 95.31 81 PHE A CA 1
ATOM 619 C C . PHE A 1 81 ? -8.523 26.922 12.594 1 95.31 81 PHE A C 1
ATOM 621 O O . PHE A 1 81 ? -7.75 27.578 13.297 1 95.31 81 PHE A O 1
ATOM 628 N N . GLY A 1 82 ? -8.406 26.797 11.281 1 96.44 82 GLY A N 1
ATOM 629 C CA . GLY A 1 82 ? -7.348 27.516 10.586 1 96.44 82 GLY A CA 1
ATOM 630 C C . GLY A 1 82 ? -7.418 29.016 10.781 1 96.44 82 GLY A C 1
ATOM 631 O O . GLY A 1 82 ? -6.391 29.656 10.984 1 96.44 82 GLY A O 1
ATOM 632 N N . CYS A 1 83 ? -8.594 29.578 10.719 1 96.25 83 CYS A N 1
ATOM 633 C CA . CYS A 1 83 ? -8.781 31 10.914 1 96.25 83 CYS A CA 1
ATOM 634 C C . CYS A 1 83 ? -8.367 31.422 12.32 1 96.25 83 CYS A C 1
ATOM 636 O O . CYS A 1 83 ? -7.727 32.469 12.508 1 96.25 83 CYS A O 1
ATOM 638 N N . GLU A 1 84 ? -8.742 30.625 13.273 1 93.5 84 GLU A N 1
ATOM 639 C CA . GLU A 1 84 ? -8.352 30.906 14.648 1 93.5 84 GLU A CA 1
ATOM 640 C C . GLU A 1 84 ? -6.836 30.875 14.812 1 93.5 84 GLU A C 1
ATOM 642 O O . GLU A 1 84 ? -6.254 31.734 15.469 1 93.5 84 GLU A O 1
ATOM 647 N N . ILE A 1 85 ? -6.23 29.875 14.234 1 94.5 85 ILE A N 1
ATOM 648 C CA . ILE A 1 85 ? -4.781 29.703 14.297 1 94.5 85 ILE A CA 1
ATOM 649 C C . ILE A 1 85 ? -4.094 30.938 13.703 1 94.5 85 ILE A C 1
ATOM 651 O O . ILE A 1 85 ? -3.105 31.422 14.25 1 94.5 85 ILE A O 1
ATOM 655 N N . LEU A 1 86 ? -4.613 31.453 12.625 1 96.12 86 LEU A N 1
ATOM 656 C CA . LEU A 1 86 ? -4 32.562 11.891 1 96.12 86 LEU A CA 1
ATOM 657 C C . LEU A 1 86 ? -4.039 33.844 12.703 1 96.12 86 LEU A C 1
ATOM 659 O O . LEU A 1 86 ? -3.295 34.781 12.422 1 96.12 86 LEU A O 1
ATOM 663 N N . ARG A 1 87 ? -4.855 33.938 13.719 1 94.19 87 ARG A N 1
ATOM 664 C CA . ARG A 1 87 ? -4.879 35.062 14.617 1 94.19 87 ARG A CA 1
ATOM 665 C C . ARG A 1 87 ? -3.676 35.062 15.555 1 94.19 87 ARG A C 1
ATOM 667 O O . ARG A 1 87 ? -3.367 36.062 16.188 1 94.19 87 ARG A O 1
ATOM 674 N N . HIS A 1 88 ? -3.018 33.969 15.617 1 94.12 88 HIS A N 1
ATOM 675 C CA . HIS A 1 88 ? -1.973 33.812 16.625 1 94.12 88 HIS A CA 1
ATOM 676 C C . HIS A 1 88 ? -0.609 33.594 15.969 1 94.12 88 HIS A C 1
ATOM 678 O O . HIS A 1 88 ? 0.413 33.562 16.656 1 94.12 88 HIS A O 1
ATOM 684 N N . VAL A 1 89 ? -0.538 33.406 14.672 1 95.81 89 VAL A N 1
ATOM 685 C CA . VAL A 1 89 ? 0.732 33.219 13.977 1 95.81 89 VAL A CA 1
ATOM 686 C C . VAL A 1 89 ? 0.862 34.25 12.859 1 95.81 89 VAL A C 1
ATOM 688 O O . VAL A 1 89 ? -0.126 34.594 12.203 1 95.81 89 VAL A O 1
ATOM 691 N N . PRO A 1 90 ? 2.033 34.781 12.609 1 96.06 90 PRO A N 1
ATOM 692 C CA . PRO A 1 90 ? 2.217 35.781 11.57 1 96.06 90 PRO A CA 1
ATOM 693 C C . PRO A 1 90 ? 2.314 35.188 10.164 1 96.06 90 PRO A C 1
ATOM 695 O O . PRO A 1 90 ? 2.141 35.906 9.172 1 96.06 90 PRO A O 1
ATOM 698 N N . GLY A 1 91 ? 2.635 33.906 10.023 1 96.88 91 GLY A N 1
ATOM 699 C CA . GLY A 1 91 ? 2.895 33.281 8.742 1 96.88 91 GLY A CA 1
ATOM 700 C C . GLY A 1 91 ? 1.679 32.562 8.172 1 96.88 91 GLY A C 1
ATOM 701 O O . GLY A 1 91 ? 0.611 33.156 8.031 1 96.88 91 GLY A O 1
ATOM 702 N N . ARG A 1 92 ? 1.828 31.328 7.891 1 97.81 92 ARG A N 1
ATOM 703 C CA . ARG A 1 92 ? 0.819 30.562 7.168 1 97.81 92 ARG A CA 1
ATOM 704 C C . ARG A 1 92 ? 0.249 29.453 8.039 1 97.81 92 ARG A C 1
ATOM 706 O O . ARG A 1 92 ? 0.864 29.047 9.031 1 97.81 92 ARG A O 1
ATOM 713 N N . VAL A 1 93 ? -0.938 28.953 7.664 1 97.81 93 VAL A N 1
ATOM 714 C CA . VAL A 1 93 ? -1.519 27.766 8.273 1 97.81 93 VAL A CA 1
ATOM 715 C C . VAL A 1 93 ? -1.705 26.688 7.211 1 97.81 93 VAL A C 1
ATOM 717 O O . VAL A 1 93 ? -2.104 26.969 6.082 1 97.81 93 VAL A O 1
ATOM 720 N N . SER A 1 94 ? -1.273 25.453 7.508 1 98.31 94 SER A N 1
ATOM 721 C CA . SER A 1 94 ? -1.553 24.312 6.664 1 98.31 94 SER A CA 1
ATOM 722 C C . SER A 1 94 ? -2.842 23.609 7.086 1 98.31 94 SER A C 1
ATOM 724 O O . SER A 1 94 ? -2.932 23.078 8.195 1 98.31 94 SER A O 1
ATOM 726 N N . THR A 1 95 ? -3.834 23.609 6.262 1 98.19 95 THR A N 1
ATOM 727 C CA . THR A 1 95 ? -5.09 22.891 6.488 1 98.19 95 THR A CA 1
ATOM 728 C C . THR A 1 95 ? -5.148 21.609 5.656 1 98.19 95 THR A C 1
ATOM 730 O O . THR A 1 95 ? -5.031 21.656 4.43 1 98.19 95 THR A O 1
ATOM 733 N N . GLU A 1 96 ? -5.34 20.5 6.32 1 98.12 96 GLU A N 1
ATOM 734 C CA . GLU A 1 96 ? -5.164 19.219 5.672 1 98.12 96 GLU A CA 1
ATOM 735 C C . GLU A 1 96 ? -6.465 18.734 5.039 1 98.12 96 GLU A C 1
ATOM 737 O O . GLU A 1 96 ? -7.527 18.797 5.664 1 98.12 96 GLU A O 1
ATOM 742 N N . VAL A 1 97 ? -6.375 18.328 3.82 1 98.31 97 VAL A N 1
ATOM 743 C CA . VAL A 1 97 ? -7.48 17.688 3.115 1 98.31 97 VAL A 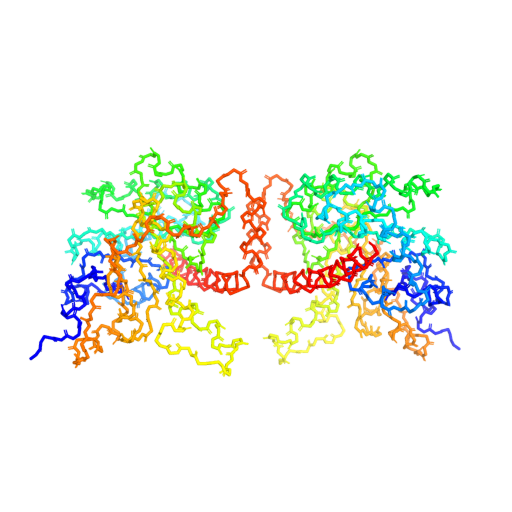CA 1
ATOM 744 C C . VAL A 1 97 ? -7.883 16.406 3.838 1 98.31 97 VAL A C 1
ATOM 746 O O . VAL A 1 97 ? -7.031 15.711 4.41 1 98.31 97 VAL A O 1
ATOM 749 N N . ASP A 1 98 ? -9.195 16.125 3.82 1 97.69 98 ASP A N 1
ATOM 750 C CA . ASP A 1 98 ? -9.695 14.867 4.375 1 97.69 98 ASP A CA 1
ATOM 751 C C . ASP A 1 98 ? -8.898 13.68 3.83 1 97.69 98 ASP A C 1
ATOM 753 O O . ASP A 1 98 ? -8.898 13.43 2.623 1 97.69 98 ASP A O 1
ATOM 757 N N . PRO A 1 99 ? -8.289 12.898 4.77 1 97.25 99 PRO A N 1
ATOM 758 C CA . PRO A 1 99 ? -7.434 11.805 4.312 1 97.25 99 PRO A CA 1
ATOM 759 C C . PRO A 1 99 ? -8.203 10.727 3.562 1 97.25 99 PRO A C 1
ATOM 761 O O . PRO A 1 99 ? -7.609 9.922 2.844 1 97.25 99 PRO A O 1
ATOM 764 N N . SER A 1 100 ? -9.555 10.688 3.703 1 97.69 100 SER A N 1
ATOM 765 C CA . SER A 1 100 ? -10.367 9.695 3.004 1 97.69 100 SER A CA 1
ATOM 766 C C . SER A 1 100 ? -10.352 9.938 1.498 1 97.69 100 SER A C 1
ATOM 768 O O . SER A 1 100 ? -10.766 9.07 0.724 1 97.69 100 SER A O 1
ATOM 770 N N . LEU A 1 101 ? -9.781 11.062 1.043 1 98.25 101 LEU A N 1
ATOM 771 C CA . LEU A 1 101 ? -9.758 11.422 -0.372 1 98.25 101 LEU A CA 1
ATOM 772 C C . LEU A 1 101 ? -8.383 11.172 -0.976 1 98.25 101 LEU A C 1
ATOM 774 O O . LEU A 1 101 ? -8.148 11.484 -2.145 1 98.25 101 LEU A O 1
ATOM 778 N N . SER A 1 102 ? -7.461 10.547 -0.235 1 98.31 102 SER A N 1
ATOM 779 C CA . SER A 1 102 ? -6.031 10.516 -0.539 1 98.31 102 SER A CA 1
ATOM 780 C C . SER A 1 102 ? -5.758 9.734 -1.822 1 98.31 102 SER A C 1
ATOM 782 O O . SER A 1 102 ? -4.672 9.836 -2.396 1 98.31 102 SER A O 1
ATOM 784 N N . PHE A 1 103 ? -6.734 8.906 -2.352 1 98.62 103 PHE A N 1
ATOM 785 C CA . PHE A 1 103 ? -6.496 8.125 -3.561 1 98.62 103 PHE A CA 1
ATOM 786 C C . PHE A 1 103 ? -7.301 8.68 -4.73 1 98.62 103 PHE A C 1
ATOM 788 O O . PHE A 1 103 ? -7.434 8.023 -5.766 1 98.62 103 PHE A O 1
ATOM 795 N N . SER A 1 104 ? -7.793 9.922 -4.605 1 98.69 104 SER A N 1
ATOM 796 C CA . SER A 1 104 ? -8.531 10.594 -5.672 1 98.69 104 SER A CA 1
ATOM 797 C C . SER A 1 104 ? -7.988 12 -5.906 1 98.69 104 SER A C 1
ATOM 799 O O . SER A 1 104 ? -8.273 12.922 -5.133 1 98.69 104 SER A O 1
ATOM 801 N N . ALA A 1 105 ? -7.293 12.125 -7.035 1 98.62 105 ALA A N 1
ATOM 802 C CA . ALA A 1 105 ? -6.781 13.453 -7.359 1 98.62 105 ALA A CA 1
ATOM 803 C C . ALA A 1 105 ? -7.922 14.445 -7.574 1 98.62 105 ALA A C 1
ATOM 805 O O . ALA A 1 105 ? -7.926 15.539 -6.996 1 98.62 105 ALA A O 1
ATOM 806 N N . PRO A 1 106 ? -8.992 14.078 -8.297 1 98.75 106 PRO A N 1
ATOM 807 C CA . PRO A 1 106 ? -10.086 15.039 -8.508 1 98.75 106 PRO A CA 1
ATOM 808 C C . PRO A 1 106 ? -10.789 15.422 -7.211 1 98.75 106 PRO A C 1
ATOM 810 O O . PRO A 1 106 ? -11.109 16.594 -7.008 1 98.75 106 PRO A O 1
ATOM 813 N N . ALA A 1 107 ? -11.016 14.414 -6.367 1 98.69 107 ALA A N 1
ATOM 814 C CA . ALA A 1 107 ? -11.695 14.719 -5.109 1 98.69 107 ALA A CA 1
ATOM 815 C C . ALA A 1 107 ? -10.828 15.594 -4.215 1 98.69 107 ALA A C 1
ATOM 817 O O . ALA A 1 107 ? -11.328 16.5 -3.535 1 98.69 107 ALA A O 1
ATOM 818 N N . THR A 1 108 ? -9.523 15.328 -4.227 1 98.88 108 THR A N 1
ATOM 819 C CA . THR A 1 108 ? -8.586 16.141 -3.459 1 98.88 108 THR A CA 1
ATOM 820 C C . THR A 1 108 ? -8.57 17.578 -3.965 1 98.88 108 THR A C 1
ATOM 822 O O . THR A 1 108 ? -8.602 18.516 -3.17 1 98.88 108 THR A O 1
ATOM 825 N N . ILE A 1 109 ? -8.539 17.734 -5.273 1 98.94 109 ILE A N 1
ATOM 826 C CA . ILE A 1 109 ? -8.531 19.062 -5.895 1 98.94 109 ILE A CA 1
ATOM 827 C C . ILE A 1 109 ? -9.797 19.828 -5.508 1 98.94 109 ILE A C 1
ATOM 829 O O . ILE A 1 109 ? -9.727 20.984 -5.086 1 98.94 109 ILE A O 1
ATOM 833 N N . ALA A 1 110 ? -10.93 19.172 -5.656 1 98.81 110 ALA A N 1
ATOM 834 C CA . ALA A 1 110 ? -12.211 19.812 -5.344 1 98.81 110 ALA A CA 1
ATOM 835 C C . ALA A 1 110 ? -12.258 20.25 -3.883 1 98.81 110 ALA A C 1
ATOM 837 O O . ALA A 1 110 ? -12.703 21.359 -3.576 1 98.81 110 ALA A O 1
ATOM 838 N N . TYR A 1 111 ? -11.828 19.375 -3.023 1 98.62 111 TYR A N 1
ATOM 839 C CA . TYR A 1 111 ? -11.82 19.672 -1.597 1 98.62 111 TYR A CA 1
ATOM 840 C C . TYR A 1 111 ? -10.891 20.844 -1.292 1 98.62 111 TYR A C 1
ATOM 842 O O . TYR A 1 111 ? -11.242 21.75 -0.521 1 98.62 111 TYR A O 1
ATOM 850 N N . ALA A 1 112 ? -9.711 20.844 -1.869 1 98.81 112 ALA A N 1
ATOM 851 C CA . ALA A 1 112 ? -8.727 21.906 -1.675 1 98.81 112 ALA A CA 1
ATOM 852 C C . ALA A 1 112 ? -9.281 23.266 -2.117 1 98.81 112 ALA A C 1
ATOM 854 O O . ALA A 1 112 ? -9.109 24.266 -1.425 1 98.81 112 ALA A O 1
ATOM 855 N N . ARG A 1 113 ? -9.914 23.281 -3.246 1 98.75 113 ARG A N 1
ATOM 856 C CA . ARG A 1 113 ? -10.516 24.516 -3.754 1 98.75 113 ARG A CA 1
ATOM 857 C C . ARG A 1 113 ? -11.586 25.031 -2.795 1 98.75 113 ARG A C 1
ATOM 859 O O . ARG A 1 113 ? -11.703 26.25 -2.59 1 98.75 113 ARG A O 1
ATOM 866 N N . ARG A 1 114 ? -12.336 24.156 -2.213 1 98.19 114 ARG A N 1
ATOM 867 C CA . ARG A 1 114 ? -13.352 24.547 -1.246 1 98.19 114 ARG A CA 1
ATOM 868 C C . ARG A 1 114 ? -12.719 25.125 0.014 1 98.19 114 ARG A C 1
ATOM 870 O O . ARG A 1 114 ? -13.219 26.094 0.582 1 98.19 114 ARG A O 1
ATOM 877 N N . ILE A 1 115 ? -11.648 24.484 0.481 1 98.62 115 ILE A N 1
ATOM 878 C CA . ILE A 1 115 ? -10.914 25 1.634 1 98.62 115 ILE A CA 1
ATOM 879 C C . ILE A 1 115 ? -10.523 26.453 1.385 1 98.62 115 ILE A C 1
ATOM 881 O O . ILE A 1 115 ? -10.82 27.328 2.197 1 98.62 115 ILE A O 1
ATOM 885 N N . VAL A 1 116 ? -9.891 26.703 0.27 1 98.69 116 VAL A N 1
ATOM 886 C CA . VAL A 1 116 ? -9.367 28.031 -0.045 1 98.69 116 VAL A CA 1
ATOM 887 C C . VAL A 1 116 ? -10.523 29.016 -0.197 1 98.69 116 VAL A C 1
ATOM 889 O O . VAL A 1 116 ? -10.43 30.172 0.252 1 98.69 116 VAL A O 1
ATOM 892 N N . ALA A 1 117 ? -11.609 28.578 -0.822 1 98.19 117 ALA A N 1
ATOM 893 C CA . ALA A 1 117 ? -12.781 29.438 -0.997 1 98.19 117 ALA A CA 1
ATOM 894 C C . ALA A 1 117 ? -13.359 29.859 0.351 1 98.19 117 ALA A C 1
ATOM 896 O O . ALA A 1 117 ? -13.75 31.016 0.532 1 98.19 117 ALA A O 1
ATOM 897 N N . LEU A 1 118 ? -13.445 28.938 1.262 1 97.94 118 LEU A N 1
ATOM 898 C CA . LEU A 1 118 ? -14 29.234 2.578 1 97.94 118 LEU A CA 1
ATOM 899 C C . LEU A 1 118 ? -13.102 30.188 3.352 1 97.94 118 LEU A C 1
ATOM 901 O O . LEU A 1 118 ? -13.594 31.047 4.094 1 97.94 118 LEU A O 1
ATOM 905 N N . TYR A 1 119 ? -11.805 30 3.242 1 98.56 119 TYR A N 1
ATOM 906 C CA . TYR A 1 119 ? -10.891 30.969 3.838 1 98.56 119 TYR A CA 1
ATOM 907 C C . TYR A 1 119 ? -11.117 32.375 3.27 1 98.56 119 TYR A C 1
ATOM 909 O O . TYR A 1 119 ? -11.156 33.344 4.016 1 98.56 119 TYR A O 1
ATOM 917 N N . ALA A 1 120 ? -11.258 32.438 1.937 1 98.31 120 ALA A N 1
ATOM 918 C CA . ALA A 1 120 ? -11.469 33.719 1.27 1 98.31 120 ALA A CA 1
ATOM 919 C C . ALA A 1 120 ? -12.75 34.406 1.761 1 98.31 120 ALA A C 1
ATOM 921 O O . ALA A 1 120 ? -12.781 35.625 1.952 1 98.31 120 ALA A O 1
ATOM 922 N N . GLU A 1 121 ? -13.742 33.625 1.948 1 97.12 121 GLU A N 1
ATOM 923 C CA . GLU A 1 121 ? -15.023 34.125 2.439 1 97.12 121 GLU A CA 1
ATOM 924 C C . GLU A 1 121 ? -14.875 34.75 3.824 1 97.12 121 GLU A C 1
ATOM 926 O O . GLU A 1 121 ? -15.68 35.594 4.219 1 97.12 121 GLU A O 1
ATOM 931 N N . ARG A 1 122 ? -13.875 34.344 4.492 1 97 122 ARG A N 1
ATOM 932 C CA . ARG A 1 122 ? -13.648 34.844 5.852 1 97 122 ARG A CA 1
ATOM 933 C C . ARG A 1 122 ? -12.57 35.938 5.871 1 97 122 ARG A C 1
ATOM 935 O O . ARG A 1 122 ? -12.078 36.281 6.938 1 97 122 ARG A O 1
ATOM 942 N N . GLY A 1 123 ? -12.094 36.281 4.754 1 97.62 123 GLY A N 1
ATOM 943 C CA . GLY A 1 123 ? -11.188 37.406 4.617 1 97.62 123 GLY A CA 1
ATOM 944 C C . GLY A 1 123 ? -9.727 37.031 4.734 1 97.62 123 GLY A C 1
ATOM 945 O O . GLY A 1 123 ? -8.859 37.875 4.93 1 97.62 123 GLY A O 1
ATOM 946 N N . VAL A 1 124 ? -9.453 35.75 4.656 1 98.19 124 VAL A N 1
ATOM 947 C CA . VAL A 1 124 ? -8.07 35.281 4.75 1 98.19 124 VAL A CA 1
ATOM 948 C C . VAL A 1 124 ? -7.445 35.219 3.357 1 98.19 124 VAL A C 1
ATOM 950 O O . VAL A 1 124 ? -8.023 34.656 2.436 1 98.19 124 VAL A O 1
ATOM 953 N N . LEU A 1 125 ? -6.289 35.844 3.24 1 96.25 125 LEU A N 1
ATOM 954 C CA . LEU A 1 125 ? -5.559 35.844 1.975 1 96.25 125 LEU A CA 1
ATOM 955 C C . LEU A 1 125 ? -5.023 34.438 1.669 1 96.25 125 LEU A C 1
ATOM 957 O O . LEU A 1 125 ? -4.562 33.75 2.57 1 96.25 125 LEU A O 1
ATOM 961 N N . ARG A 1 126 ? -5.086 34.094 0.398 1 96 126 ARG A N 1
ATOM 962 C CA . ARG A 1 126 ? -4.66 32.75 -0.031 1 96 126 ARG A CA 1
ATOM 963 C C . ARG A 1 126 ? -3.188 32.531 0.288 1 96 126 ARG A C 1
ATOM 965 O O . ARG A 1 126 ? -2.77 31.391 0.529 1 96 126 ARG A O 1
ATOM 972 N N . GLU A 1 127 ? -2.408 33.562 0.327 1 96.62 127 GLU A N 1
ATOM 973 C CA . GLU A 1 127 ? -0.976 33.469 0.588 1 96.62 127 GLU A CA 1
ATOM 974 C C . GLU A 1 127 ? -0.705 32.969 2.008 1 96.62 127 GLU A C 1
ATOM 976 O O . GLU A 1 127 ? 0.401 32.531 2.314 1 96.62 127 GLU A O 1
ATOM 981 N N . ARG A 1 128 ? -1.671 33.062 2.877 1 98.12 128 ARG A N 1
ATOM 982 C CA . ARG A 1 128 ? -1.498 32.656 4.27 1 98.12 128 ARG A CA 1
ATOM 983 C C . ARG A 1 128 ? -2 31.234 4.492 1 98.12 128 ARG A C 1
ATOM 985 O O . ARG A 1 128 ? -1.979 30.734 5.617 1 98.12 128 ARG A O 1
ATOM 992 N N . VAL A 1 129 ? -2.445 30.594 3.395 1 98.62 129 VAL A N 1
ATOM 993 C CA . VAL A 1 129 ? -3.045 29.281 3.521 1 98.62 129 VAL A CA 1
ATOM 994 C C . VAL A 1 129 ? -2.27 28.281 2.666 1 98.62 129 VAL A C 1
ATOM 996 O O . VAL A 1 129 ? -2.027 28.516 1.481 1 98.62 129 VAL A O 1
ATOM 999 N N . LEU A 1 130 ? -1.827 27.234 3.26 1 98.75 130 LEU A N 1
ATOM 1000 C CA . LEU A 1 130 ? -1.354 26.047 2.553 1 98.75 130 LEU A CA 1
ATOM 1001 C C . LEU A 1 130 ? -2.365 24.906 2.66 1 98.75 130 LEU A C 1
ATOM 1003 O O . LEU A 1 130 ? -2.936 24.672 3.729 1 98.75 130 LEU A O 1
ATOM 1007 N N . VAL A 1 131 ? -2.68 24.312 1.568 1 98.88 131 VAL A N 1
ATOM 1008 C CA . VAL A 1 131 ? -3.48 23.094 1.614 1 98.88 131 VAL A CA 1
ATOM 1009 C C . VAL A 1 131 ? -2.566 21.891 1.785 1 98.88 131 VAL A C 1
ATOM 1011 O O . VAL A 1 131 ? -1.665 21.656 0.975 1 98.88 131 VAL A O 1
ATOM 1014 N N . LYS A 1 132 ? -2.742 21.188 2.883 1 98.81 132 LYS A N 1
ATOM 1015 C CA . LYS A 1 132 ? -1.925 20.047 3.244 1 98.81 132 LYS A CA 1
ATOM 1016 C C . LYS A 1 132 ? -2.492 18.75 2.648 1 98.81 132 LYS A C 1
ATOM 1018 O O . LYS A 1 132 ? -3.666 18.438 2.85 1 98.81 132 LYS A O 1
ATOM 1023 N N . ILE A 1 133 ? -1.678 18.062 1.876 1 98.88 133 ILE A N 1
ATOM 1024 C CA . ILE A 1 133 ? -2.125 16.922 1.075 1 98.88 133 ILE A CA 1
ATOM 1025 C C . ILE A 1 133 ? -1.196 15.734 1.303 1 98.88 133 ILE A C 1
ATOM 1027 O O . ILE A 1 133 ? 0.022 15.898 1.404 1 98.88 133 ILE A O 1
ATOM 1031 N N . ALA A 1 134 ? -1.797 14.523 1.37 1 98.81 134 ALA A N 1
ATOM 1032 C CA . ALA A 1 134 ? -1.01 13.305 1.542 1 98.81 134 ALA A CA 1
ATOM 1033 C C . ALA A 1 134 ? -0.113 13.062 0.333 1 98.81 134 ALA A C 1
ATOM 1035 O O . ALA A 1 134 ? -0.529 13.266 -0.81 1 98.81 134 ALA A O 1
ATOM 1036 N N . SER A 1 135 ? 1.115 12.562 0.576 1 98.81 135 SER A N 1
ATOM 1037 C CA . SER A 1 135 ? 2.119 12.344 -0.461 1 98.81 135 SER A CA 1
ATOM 1038 C C . SER A 1 135 ? 1.906 11.008 -1.166 1 98.81 135 SER A C 1
ATOM 1040 O O . SER A 1 135 ? 2.83 10.203 -1.266 1 98.81 135 SER A O 1
ATOM 1042 N N . THR A 1 136 ? 0.707 10.742 -1.666 1 98.75 136 THR A N 1
ATOM 1043 C CA . THR A 1 136 ? 0.381 9.664 -2.592 1 98.75 136 THR A CA 1
ATOM 1044 C C . THR A 1 136 ? 0.546 10.125 -4.039 1 98.75 136 THR A C 1
ATOM 1046 O O . THR A 1 136 ? 0.758 11.312 -4.297 1 98.75 136 THR A O 1
ATOM 1049 N N . TRP A 1 137 ? 0.564 9.141 -4.988 1 98.75 137 TRP A N 1
ATOM 1050 C CA . TRP A 1 137 ? 0.583 9.516 -6.398 1 98.75 137 TRP A CA 1
ATOM 1051 C C . TRP A 1 137 ? -0.534 10.5 -6.715 1 98.75 137 TRP A C 1
ATOM 1053 O O . TRP A 1 137 ? -0.3 11.523 -7.359 1 98.75 137 TRP A O 1
ATOM 1063 N N . GLU A 1 138 ? -1.773 10.211 -6.23 1 98.81 138 GLU A N 1
ATOM 1064 C CA . GLU A 1 138 ? -2.943 11.047 -6.473 1 98.81 138 GLU A CA 1
ATOM 1065 C C . GLU A 1 138 ? -2.787 12.414 -5.82 1 98.81 138 GLU A C 1
ATOM 1067 O O . GLU A 1 138 ? -3.188 13.43 -6.391 1 98.81 138 GLU A O 1
ATOM 1072 N N . GLY A 1 139 ? -2.193 12.406 -4.633 1 98.88 139 GLY A N 1
ATOM 1073 C CA . GLY A 1 139 ? -1.92 13.68 -3.973 1 98.88 139 GLY A CA 1
ATOM 1074 C C . GLY A 1 139 ? -0.987 14.57 -4.766 1 98.88 139 GLY A C 1
ATOM 1075 O O . GLY A 1 139 ? -1.2 15.781 -4.844 1 98.88 139 GLY A O 1
ATOM 1076 N N . PHE A 1 140 ? 0.039 13.992 -5.332 1 98.94 140 PHE A N 1
ATOM 1077 C CA . PHE A 1 140 ? 0.984 14.773 -6.121 1 98.94 140 PHE A CA 1
ATOM 1078 C C . PHE A 1 140 ? 0.331 15.289 -7.398 1 98.94 140 PHE A C 1
ATOM 1080 O O . PHE A 1 140 ? 0.619 16.406 -7.844 1 98.94 140 PHE A O 1
ATOM 1087 N N . GLN A 1 141 ? -0.552 14.469 -7.98 1 98.75 141 GLN A N 1
ATOM 1088 C CA . GLN A 1 141 ? -1.29 14.961 -9.141 1 98.75 141 GLN A CA 1
ATOM 1089 C C . GLN A 1 141 ? -2.178 16.141 -8.766 1 98.75 141 GLN A C 1
ATOM 1091 O O . GLN A 1 141 ? -2.289 17.109 -9.523 1 98.75 141 GLN A O 1
ATOM 1096 N N . ALA A 1 142 ? -2.793 16.047 -7.664 1 98.94 142 ALA A N 1
ATOM 1097 C CA . ALA A 1 142 ? -3.6 17.156 -7.176 1 98.94 142 ALA A CA 1
ATOM 1098 C C . ALA A 1 142 ? -2.736 18.391 -6.938 1 98.94 142 ALA A C 1
ATOM 1100 O O . ALA A 1 142 ? -3.109 19.5 -7.324 1 98.94 142 ALA A O 1
ATOM 1101 N N . CYS A 1 143 ? -1.592 18.172 -6.297 1 98.94 143 CYS A N 1
ATOM 1102 C CA . CYS A 1 143 ? -0.666 19.266 -6.008 1 98.94 143 CYS A CA 1
ATOM 1103 C C . CYS A 1 143 ? -0.254 19.984 -7.285 1 98.94 143 CYS A C 1
ATOM 1105 O O . CYS A 1 143 ? -0.191 21.219 -7.316 1 98.94 143 CYS A O 1
ATOM 1107 N N . ARG A 1 144 ? 0.06 19.219 -8.312 1 98.75 144 ARG A N 1
ATOM 1108 C CA . ARG A 1 144 ? 0.465 19.781 -9.594 1 98.75 144 ARG A CA 1
ATOM 1109 C C . ARG A 1 144 ? -0.579 20.766 -10.117 1 98.75 144 ARG A C 1
ATOM 1111 O O . ARG A 1 144 ? -0.242 21.875 -10.531 1 98.75 144 ARG A O 1
ATOM 1118 N N . VAL A 1 145 ? -1.832 20.406 -10.07 1 98.88 145 VAL A N 1
ATOM 1119 C CA . VAL A 1 145 ? -2.938 21.219 -10.57 1 98.88 145 VAL A CA 1
ATOM 1120 C C . VAL A 1 145 ? -3.125 22.438 -9.664 1 98.88 145 VAL A C 1
ATOM 1122 O O . VAL A 1 145 ? -3.244 23.562 -10.148 1 98.88 145 VAL A O 1
ATOM 1125 N N . LEU A 1 146 ? -3.127 22.219 -8.391 1 98.94 146 LEU A N 1
ATOM 1126 C CA . LEU A 1 146 ? -3.426 23.266 -7.418 1 98.94 146 LEU A CA 1
ATOM 1127 C C . LEU A 1 146 ? -2.336 24.328 -7.418 1 98.94 146 LEU A C 1
ATOM 1129 O O . LEU A 1 146 ? -2.633 25.531 -7.398 1 98.94 146 LEU A O 1
ATOM 1133 N N . GLU A 1 147 ? -1.066 23.906 -7.445 1 98.81 147 GLU A N 1
ATOM 1134 C CA . GLU A 1 147 ? 0.034 24.859 -7.496 1 98.81 147 GLU A CA 1
ATOM 1135 C C . GLU A 1 147 ? -0.033 25.719 -8.758 1 98.81 147 GLU A C 1
ATOM 1137 O O . GLU A 1 147 ? 0.27 26.906 -8.727 1 98.81 147 GLU A O 1
ATOM 1142 N N . ALA A 1 148 ? -0.41 25.141 -9.836 1 98.56 148 ALA A N 1
ATOM 1143 C CA . ALA A 1 148 ? -0.566 25.875 -11.086 1 98.56 148 ALA A CA 1
ATOM 1144 C C . ALA A 1 148 ? -1.679 26.906 -10.977 1 98.56 148 ALA A C 1
ATOM 1146 O O . ALA A 1 148 ? -1.636 27.953 -11.641 1 98.56 148 ALA A O 1
ATOM 1147 N N . GLU A 1 149 ? -2.646 26.672 -10.102 1 98.38 149 GLU A N 1
ATOM 1148 C CA . GLU A 1 149 ? -3.773 27.578 -9.891 1 98.38 149 GLU A CA 1
ATOM 1149 C C . GLU A 1 149 ? -3.443 28.625 -8.844 1 98.38 149 GLU A C 1
ATOM 1151 O O . GLU A 1 149 ? -4.25 29.531 -8.578 1 98.38 149 GLU A O 1
ATOM 1156 N N . GLY A 1 150 ? -2.311 28.5 -8.242 1 98.19 150 GLY A N 1
ATOM 1157 C CA . GLY A 1 150 ? -1.911 29.438 -7.215 1 98.19 150 GLY A CA 1
ATOM 1158 C C . GLY A 1 150 ? -2.316 29.016 -5.816 1 98.19 150 GLY A C 1
ATOM 1159 O O . GLY A 1 150 ? -2.213 29.797 -4.871 1 98.19 150 GLY A O 1
ATOM 1160 N N . ILE A 1 151 ? -2.879 27.844 -5.699 1 98.69 151 ILE A N 1
ATOM 1161 C CA . ILE A 1 151 ? -3.156 27.266 -4.387 1 98.69 151 ILE A CA 1
ATOM 1162 C C . ILE A 1 151 ? -1.928 26.516 -3.885 1 98.69 151 ILE A C 1
ATOM 1164 O O . ILE A 1 151 ? -1.562 25.469 -4.438 1 98.69 151 ILE A O 1
ATOM 1168 N N . ARG A 1 152 ? -1.312 27.016 -2.844 1 98.75 152 ARG A N 1
ATOM 1169 C CA . ARG A 1 152 ? -0.047 26.469 -2.361 1 98.75 152 ARG A CA 1
ATOM 1170 C C . ARG A 1 152 ? -0.275 25.234 -1.518 1 98.75 152 ARG A C 1
ATOM 1172 O O . ARG A 1 152 ? -1.245 25.156 -0.76 1 98.75 152 ARG A O 1
ATOM 1179 N N . CYS A 1 153 ? 0.608 24.25 -1.705 1 98.88 153 CYS A N 1
ATOM 1180 C CA . CYS A 1 153 ? 0.395 22.953 -1.088 1 98.88 153 CYS A CA 1
ATOM 1181 C C . CYS A 1 153 ? 1.535 22.609 -0.137 1 98.88 153 CYS A C 1
ATOM 1183 O O . CYS A 1 153 ? 2.689 22.953 -0.393 1 98.88 153 CYS A O 1
ATOM 1185 N N . ASN A 1 154 ? 1.233 22 1.011 1 98.88 154 ASN A N 1
ATOM 1186 C CA . ASN A 1 154 ? 2.125 21.312 1.937 1 98.88 154 ASN A CA 1
ATOM 1187 C C . ASN A 1 154 ? 1.969 19.797 1.842 1 98.88 154 ASN A C 1
ATOM 1189 O O . ASN A 1 154 ? 0.963 19.25 2.289 1 98.88 154 ASN A O 1
ATOM 1193 N N . MET A 1 155 ? 2.938 19.109 1.255 1 98.94 155 MET A N 1
ATOM 1194 C CA . MET A 1 155 ? 2.848 17.672 1.075 1 98.94 155 MET A CA 1
ATOM 1195 C C . MET A 1 155 ? 3.246 16.938 2.352 1 98.94 155 MET A C 1
ATOM 1197 O O . MET A 1 155 ? 4.391 17.031 2.797 1 98.94 155 MET A O 1
ATOM 1201 N N . THR A 1 156 ? 2.285 16.234 2.943 1 98.75 156 THR A N 1
ATOM 1202 C CA . THR A 1 156 ? 2.48 15.531 4.211 1 98.75 156 THR A CA 1
ATOM 1203 C C . THR A 1 156 ? 2.516 14.023 4.004 1 98.75 156 THR A C 1
ATOM 1205 O O . THR A 1 156 ? 2.385 13.547 2.873 1 98.75 156 THR A O 1
ATOM 1208 N N . LEU A 1 157 ? 2.814 13.273 5.098 1 98.62 157 LEU A N 1
ATOM 1209 C CA . LEU A 1 157 ? 3.008 11.828 5.02 1 98.62 157 LEU A CA 1
ATOM 1210 C C . LEU A 1 157 ? 4.133 11.484 4.051 1 98.62 157 LEU A C 1
ATOM 1212 O O . LEU A 1 157 ? 3.963 10.641 3.168 1 98.62 157 LEU A O 1
ATOM 1216 N N . LEU A 1 158 ? 5.18 12.219 4.211 1 98.81 158 LEU A N 1
ATOM 1217 C CA . LEU A 1 158 ? 6.375 12.078 3.387 1 98.81 158 LEU A CA 1
ATOM 1218 C C . LEU A 1 158 ? 7.52 11.477 4.191 1 98.81 158 LEU A C 1
ATOM 1220 O O . LEU A 1 158 ? 7.859 11.977 5.266 1 98.81 158 LEU A O 1
ATOM 1224 N N . PHE A 1 159 ? 8.164 10.359 3.662 1 98.56 159 PHE A N 1
ATOM 1225 C CA . PHE A 1 159 ? 9.102 9.57 4.453 1 98.56 159 PHE A CA 1
ATOM 1226 C C . PHE A 1 159 ? 10.336 9.211 3.633 1 98.56 159 PHE A C 1
ATOM 1228 O O . PHE A 1 159 ? 11.227 8.508 4.117 1 98.56 159 PHE A O 1
ATOM 1235 N N . GLY A 1 160 ? 10.398 9.742 2.357 1 96.19 160 GLY A N 1
ATOM 1236 C CA . GLY A 1 160 ? 11.539 9.297 1.58 1 96.19 160 GLY A CA 1
ATOM 1237 C C . GLY A 1 160 ? 11.781 10.125 0.332 1 96.19 160 GLY A C 1
ATOM 1238 O O . GLY A 1 160 ? 11 11.039 0.03 1 96.19 160 GLY A O 1
ATOM 1239 N N . LEU A 1 161 ? 12.875 9.781 -0.336 1 96 161 LEU A N 1
ATOM 1240 C CA . LEU A 1 161 ? 13.375 10.578 -1.451 1 96 161 LEU A CA 1
ATOM 1241 C C . LEU A 1 161 ? 12.438 10.477 -2.654 1 96 161 LEU A C 1
ATOM 1243 O O . LEU A 1 161 ? 12.242 11.453 -3.373 1 96 161 LEU A O 1
ATOM 1247 N N . PRO A 1 162 ? 11.805 9.25 -2.932 1 96.88 162 PRO A N 1
ATOM 1248 C CA . PRO A 1 162 ? 10.883 9.219 -4.07 1 96.88 162 PRO A CA 1
ATOM 1249 C C . PRO A 1 162 ? 9.734 10.219 -3.934 1 96.88 162 PRO A C 1
ATOM 1251 O O . PRO A 1 162 ? 9.391 10.898 -4.898 1 96.88 162 PRO A O 1
ATOM 1254 N N . GLN A 1 163 ? 9.211 10.32 -2.799 1 98.56 163 GLN A N 1
ATOM 1255 C CA . GLN A 1 163 ? 8.148 11.289 -2.561 1 98.56 163 GLN A CA 1
ATOM 1256 C C . GLN A 1 163 ? 8.664 12.719 -2.709 1 98.56 163 GLN A C 1
ATOM 1258 O O . GLN A 1 163 ? 8.016 13.555 -3.346 1 98.56 163 GLN A O 1
ATOM 1263 N N . ALA A 1 164 ? 9.836 12.945 -2.096 1 98.56 164 ALA A N 1
ATOM 1264 C CA . ALA A 1 164 ? 10.406 14.289 -2.143 1 98.56 164 ALA A CA 1
ATOM 1265 C C . ALA A 1 164 ? 10.734 14.695 -3.578 1 98.56 164 ALA A C 1
ATOM 1267 O O . ALA A 1 164 ? 10.539 15.859 -3.957 1 98.56 164 ALA A O 1
ATOM 1268 N N . ALA A 1 165 ? 11.25 13.742 -4.344 1 97.94 165 ALA A N 1
ATOM 1269 C CA . ALA A 1 165 ? 11.57 14.008 -5.742 1 97.94 165 ALA A CA 1
ATOM 1270 C C . ALA A 1 165 ? 10.312 14.398 -6.527 1 97.94 165 ALA A C 1
ATOM 1272 O O . ALA A 1 165 ? 10.328 15.367 -7.285 1 97.94 165 ALA A O 1
ATOM 1273 N N . LEU A 1 166 ? 9.258 13.664 -6.328 1 98.62 166 LEU A N 1
ATOM 1274 C CA . LEU A 1 166 ? 8.016 13.961 -7.043 1 98.62 166 LEU A CA 1
ATOM 1275 C C . LEU A 1 166 ? 7.41 15.273 -6.566 1 98.62 166 LEU A C 1
ATOM 1277 O O . LEU A 1 166 ? 6.816 16.016 -7.355 1 98.62 166 LEU A O 1
ATOM 1281 N N . ALA A 1 167 ? 7.539 15.562 -5.277 1 98.81 167 ALA A N 1
ATOM 1282 C CA . ALA A 1 167 ? 7.074 16.844 -4.754 1 98.81 167 ALA A CA 1
ATOM 1283 C C . ALA A 1 167 ? 7.762 18 -5.457 1 98.81 167 ALA A C 1
ATOM 1285 O O . ALA A 1 167 ? 7.121 19.016 -5.785 1 98.81 167 ALA A O 1
ATOM 1286 N N . ALA A 1 168 ? 9.062 17.875 -5.617 1 98.25 168 ALA A N 1
ATOM 1287 C CA . ALA A 1 168 ? 9.82 18.891 -6.332 1 98.25 168 ALA A CA 1
ATOM 1288 C C . ALA A 1 168 ? 9.336 19.031 -7.77 1 98.25 168 ALA A C 1
ATOM 1290 O O . ALA A 1 168 ? 9.164 20.156 -8.266 1 98.25 168 ALA A O 1
ATOM 1291 N N . GLU A 1 169 ? 9.078 17.938 -8.43 1 98.12 169 GLU A N 1
ATOM 1292 C CA . GLU A 1 169 ? 8.695 17.922 -9.844 1 98.12 169 GLU A CA 1
ATOM 1293 C C . GLU A 1 169 ? 7.34 18.594 -10.047 1 98.12 169 GLU A C 1
ATOM 1295 O O . GLU A 1 169 ? 7.105 19.219 -11.078 1 98.12 169 GLU A O 1
ATOM 1300 N N . VAL A 1 170 ? 6.438 18.438 -9.062 1 98.56 170 VAL A N 1
ATOM 1301 C CA . VAL A 1 170 ? 5.094 18.984 -9.242 1 98.56 170 VAL A CA 1
ATOM 1302 C C . VAL A 1 170 ? 5.031 20.406 -8.695 1 98.56 170 VAL A C 1
ATOM 1304 O O . VAL A 1 170 ? 3.982 21.047 -8.75 1 98.56 170 VAL A O 1
ATOM 1307 N N . GLY A 1 171 ? 6.109 20.891 -8.117 1 98.38 171 GLY A N 1
ATOM 1308 C CA . GLY A 1 171 ? 6.207 22.281 -7.715 1 98.38 171 GLY A CA 1
ATOM 1309 C C . GLY A 1 171 ? 5.586 22.562 -6.359 1 98.38 171 GLY A C 1
ATOM 1310 O O . GLY A 1 171 ? 5.09 23.656 -6.109 1 98.38 171 GLY A O 1
ATOM 1311 N N . ALA A 1 172 ? 5.609 21.562 -5.473 1 98.88 172 ALA A N 1
ATOM 1312 C CA . ALA A 1 172 ? 5.047 21.75 -4.141 1 98.88 172 ALA A CA 1
ATOM 1313 C C . ALA A 1 172 ? 5.727 22.922 -3.426 1 98.88 172 ALA A C 1
ATOM 1315 O O . ALA A 1 172 ? 6.941 23.109 -3.539 1 98.88 172 ALA A O 1
ATOM 1316 N N . THR A 1 173 ? 4.953 23.672 -2.699 1 98.88 173 THR A N 1
ATOM 1317 C CA . THR A 1 173 ? 5.484 24.797 -1.943 1 98.88 173 THR A CA 1
ATOM 1318 C C . THR A 1 173 ? 6.297 24.312 -0.747 1 98.88 173 THR A C 1
ATOM 1320 O O . THR A 1 173 ? 7.375 24.844 -0.464 1 98.88 173 THR A O 1
ATOM 1323 N N . LEU A 1 174 ? 5.828 23.375 -0.087 1 98.88 174 LEU A N 1
ATOM 1324 C CA . LEU A 1 174 ? 6.379 22.875 1.172 1 98.88 174 LEU A CA 1
ATOM 1325 C C . LEU A 1 174 ? 6.219 21.375 1.283 1 98.88 174 LEU A C 1
ATOM 1327 O O . LEU A 1 174 ? 5.215 20.812 0.835 1 98.88 174 LEU A O 1
ATOM 1331 N N . ILE A 1 175 ? 7.234 20.688 1.754 1 98.94 175 ILE A N 1
ATOM 1332 C CA . ILE A 1 175 ? 7.09 19.297 2.148 1 98.94 175 ILE A CA 1
ATOM 1333 C C . ILE A 1 175 ? 7.348 19.141 3.646 1 98.94 175 ILE A C 1
ATOM 1335 O O . ILE A 1 175 ? 8.102 19.922 4.23 1 98.94 175 ILE A O 1
ATOM 1339 N N . SER A 1 176 ? 6.75 18.125 4.199 1 98.69 176 SER A N 1
ATOM 1340 C CA . SER A 1 176 ? 6.922 17.844 5.621 1 98.69 176 SER A CA 1
ATOM 1341 C C . SER A 1 176 ? 7.422 16.422 5.844 1 98.69 176 SER A C 1
ATOM 1343 O O . SER A 1 176 ? 6.664 15.547 6.277 1 98.69 176 SER A O 1
ATOM 1345 N N . PRO A 1 177 ? 8.719 16.141 5.613 1 98.81 177 PRO A N 1
ATOM 1346 C CA . PRO A 1 177 ? 9.242 14.812 5.918 1 98.81 177 PRO A CA 1
ATOM 1347 C C . PRO A 1 177 ? 9.172 14.477 7.406 1 98.81 177 PRO A C 1
ATOM 1349 O O . PRO A 1 177 ? 9.516 15.305 8.25 1 98.81 177 PRO A O 1
ATOM 1352 N N . PHE A 1 178 ? 8.695 13.297 7.738 1 98.75 178 PHE A N 1
ATOM 1353 C CA . PHE A 1 178 ? 8.523 12.867 9.125 1 98.75 178 PHE A CA 1
ATOM 1354 C C . PHE A 1 178 ? 9.789 12.211 9.648 1 98.75 178 PHE A C 1
ATOM 1356 O O . PHE A 1 178 ? 9.977 11 9.508 1 98.75 178 PHE A O 1
ATOM 1363 N N . VAL A 1 179 ? 10.602 12.945 10.391 1 98.62 179 VAL A N 1
ATOM 1364 C CA . VAL A 1 179 ? 11.93 12.547 10.828 1 98.62 179 VAL A CA 1
ATOM 1365 C C . VAL A 1 179 ? 11.812 11.484 11.93 1 98.62 179 VAL A C 1
ATOM 1367 O O . VAL A 1 179 ? 12.32 10.375 11.781 1 98.62 179 VAL A O 1
ATOM 1370 N N . GLY A 1 180 ? 11.102 11.836 12.969 1 98.06 180 GLY A N 1
ATOM 1371 C CA . GLY A 1 180 ? 10.977 10.945 14.109 1 98.06 180 GLY A CA 1
ATOM 1372 C C . GLY A 1 180 ? 10.258 9.648 13.781 1 98.06 180 GLY A C 1
ATOM 1373 O O . GLY A 1 180 ? 10.617 8.586 14.281 1 98.06 180 GLY A O 1
ATOM 1374 N N . ARG A 1 181 ? 9.234 9.742 12.953 1 97.88 181 ARG A N 1
ATOM 1375 C CA . ARG A 1 181 ? 8.484 8.547 12.57 1 97.88 181 ARG A CA 1
ATOM 1376 C C . ARG A 1 181 ? 9.344 7.594 11.758 1 97.88 181 ARG A C 1
ATOM 1378 O O . ARG A 1 181 ? 9.18 6.375 11.844 1 97.88 181 ARG A O 1
ATOM 1385 N N . THR A 1 182 ? 10.203 8.141 10.906 1 98.25 182 THR A N 1
ATOM 1386 C CA . THR A 1 182 ? 11.164 7.305 10.18 1 98.25 182 THR A CA 1
ATOM 1387 C C . THR A 1 182 ? 12.07 6.559 11.156 1 98.25 182 THR A C 1
ATOM 1389 O O . THR A 1 182 ? 12.289 5.355 11 1 98.25 182 THR A O 1
ATOM 1392 N N . LEU A 1 183 ? 12.57 7.223 12.164 1 98.19 183 LEU A N 1
ATOM 1393 C CA . LEU A 1 183 ? 13.383 6.59 13.195 1 98.19 183 LEU A CA 1
ATOM 1394 C C . LEU A 1 183 ? 12.609 5.473 13.883 1 98.19 183 LEU A C 1
ATOM 1396 O O . LEU A 1 183 ? 13.148 4.391 14.125 1 98.19 183 LEU A O 1
ATOM 1400 N N . ASP A 1 184 ? 11.352 5.738 14.219 1 98 184 ASP A N 1
ATOM 1401 C CA . ASP A 1 184 ? 10.516 4.758 14.906 1 98 184 ASP A CA 1
ATOM 1402 C C . ASP A 1 184 ? 10.477 3.436 14.148 1 98 184 ASP A C 1
ATOM 1404 O O . ASP A 1 184 ? 10.508 2.363 14.75 1 98 184 ASP A O 1
ATOM 1408 N N . TRP A 1 185 ? 10.328 3.512 12.812 1 98.12 185 TRP A N 1
ATOM 1409 C CA . TRP A 1 185 ? 10.266 2.305 11.992 1 98.12 185 TRP A CA 1
ATOM 1410 C C . TRP A 1 185 ? 11.547 1.493 12.125 1 98.12 185 TRP A C 1
ATOM 1412 O O . TRP A 1 185 ? 11.508 0.278 12.336 1 98.12 185 TRP A O 1
ATOM 1422 N N . TRP A 1 186 ? 12.664 2.139 12.016 1 97.88 186 TRP A N 1
ATOM 1423 C CA . TRP A 1 186 ? 13.953 1.458 12.008 1 97.88 186 TRP A CA 1
ATOM 1424 C C . TRP A 1 186 ? 14.281 0.894 13.391 1 97.88 186 TRP A C 1
ATOM 1426 O O . TRP A 1 186 ? 14.844 -0.199 13.5 1 97.88 186 TRP A O 1
ATOM 1436 N N . VAL A 1 187 ? 13.922 1.641 14.477 1 97.81 187 VAL A N 1
ATOM 1437 C CA . VAL A 1 187 ? 14.133 1.143 15.828 1 97.81 187 VAL A CA 1
ATOM 1438 C C . VAL A 1 187 ? 13.312 -0.123 16.047 1 97.81 187 VAL A C 1
ATOM 1440 O O . VAL A 1 187 ? 13.789 -1.086 16.656 1 97.81 187 VAL A O 1
ATOM 1443 N N . LYS A 1 188 ? 12.117 -0.122 15.578 1 97.38 188 LYS A N 1
ATOM 1444 C CA . LYS A 1 188 ? 11.219 -1.26 15.742 1 97.38 188 LYS A CA 1
ATOM 1445 C C . LYS A 1 188 ? 11.695 -2.461 14.93 1 97.38 188 LYS A C 1
ATOM 1447 O O . LYS A 1 188 ? 11.68 -3.594 15.422 1 97.38 188 LYS A O 1
ATOM 1452 N N . ASN A 1 189 ? 12.141 -2.25 13.695 1 96.5 189 ASN A N 1
ATOM 1453 C CA . ASN A 1 189 ? 12.398 -3.346 12.766 1 96.5 189 ASN A CA 1
ATOM 1454 C C . ASN A 1 189 ? 13.852 -3.787 12.812 1 96.5 189 ASN A C 1
ATOM 1456 O O . ASN A 1 189 ? 14.18 -4.906 12.414 1 96.5 189 ASN A O 1
ATOM 1460 N N . CYS A 1 190 ? 14.758 -2.92 13.203 1 96.56 190 CYS A N 1
ATOM 1461 C CA . CYS A 1 190 ? 16.172 -3.219 13.375 1 96.56 190 CYS A CA 1
ATOM 1462 C C . CYS A 1 190 ? 16.688 -2.684 14.703 1 96.56 190 CYS A C 1
ATOM 1464 O O . CYS A 1 190 ? 17.547 -1.791 14.734 1 96.56 190 CYS A O 1
ATOM 1466 N N . PRO A 1 191 ? 16.344 -3.285 15.852 1 94.69 191 PRO A N 1
ATOM 1467 C CA . PRO A 1 191 ? 16.609 -2.711 17.172 1 94.69 191 PRO A CA 1
ATOM 1468 C C . PRO A 1 191 ? 18.078 -2.811 17.578 1 94.69 191 PRO A C 1
ATOM 1470 O O . PRO A 1 191 ? 18.531 -2.09 18.469 1 94.69 191 PRO A O 1
ATOM 1473 N N . ALA A 1 192 ? 18.906 -3.553 16.969 1 93.81 192 ALA A N 1
ATOM 1474 C CA . ALA A 1 192 ? 20.281 -3.797 17.422 1 93.81 192 ALA A CA 1
ATOM 1475 C C . ALA A 1 192 ? 21.234 -2.764 16.844 1 93.81 192 ALA A C 1
ATOM 1477 O O . ALA A 1 192 ? 22.422 -2.74 17.188 1 93.81 192 ALA A O 1
ATOM 1478 N N . VAL A 1 193 ? 20.703 -1.821 16.125 1 94.5 193 VAL A N 1
ATOM 1479 C CA . VAL A 1 193 ? 21.547 -0.848 15.422 1 94.5 193 VAL A CA 1
ATOM 1480 C C . VAL A 1 193 ? 21.609 0.444 16.234 1 94.5 193 VAL A C 1
ATOM 1482 O O . VAL A 1 193 ? 20.656 0.804 16.922 1 94.5 193 VAL A O 1
ATOM 1485 N N . ASP A 1 194 ? 22.75 1.165 16.219 1 96.69 194 ASP A N 1
ATOM 1486 C CA . ASP A 1 194 ? 22.906 2.49 16.797 1 96.69 194 ASP A CA 1
ATOM 1487 C C . ASP A 1 194 ? 22.344 3.572 15.883 1 96.69 194 ASP A C 1
ATOM 1489 O O . ASP A 1 194 ? 22.828 3.748 14.758 1 96.69 194 ASP A O 1
ATOM 1493 N N . TYR A 1 195 ? 21.344 4.32 16.391 1 96.56 195 TYR A N 1
ATOM 1494 C CA . TYR A 1 195 ? 20.672 5.34 15.586 1 96.56 195 TYR A CA 1
ATOM 1495 C C . TYR A 1 195 ? 20.969 6.734 16.125 1 96.56 195 TYR A C 1
ATOM 1497 O O . TYR A 1 195 ? 20.188 7.664 15.914 1 96.56 195 TYR A O 1
ATOM 1505 N N . SER A 1 196 ? 22.078 6.898 16.766 1 94.38 196 SER A N 1
ATOM 1506 C CA . SER A 1 196 ? 22.391 8.188 17.359 1 94.38 196 SER A CA 1
ATOM 1507 C C . SER A 1 196 ? 22.969 9.156 16.344 1 94.38 196 SER A C 1
ATOM 1509 O O . SER A 1 196 ? 23.594 8.727 15.359 1 94.38 196 SER A O 1
ATOM 1511 N N . GLY A 1 197 ? 22.781 10.492 16.578 1 94.62 197 GLY A N 1
ATOM 1512 C CA . GLY A 1 197 ? 23.375 11.531 15.758 1 94.62 197 GLY A CA 1
ATOM 1513 C C . GLY A 1 197 ? 23.047 11.406 14.281 1 94.62 197 GLY A C 1
ATOM 1514 O O . GLY A 1 197 ? 21.875 11.266 13.922 1 94.62 197 GLY A O 1
ATOM 1515 N N . ARG A 1 198 ? 24.062 11.383 13.461 1 95.75 198 ARG A N 1
ATOM 1516 C CA . ARG A 1 198 ? 23.906 11.406 12.016 1 95.75 198 ARG A CA 1
ATOM 1517 C C . ARG A 1 198 ? 23.469 10.039 11.484 1 95.75 198 ARG A C 1
ATOM 1519 O O . ARG A 1 198 ? 23.062 9.914 10.336 1 95.75 198 ARG A O 1
ATOM 1526 N N . LYS A 1 199 ? 23.516 9.047 12.344 1 97.19 199 LYS A N 1
ATOM 1527 C CA . LYS A 1 199 ? 23.125 7.695 11.945 1 97.19 199 LYS A CA 1
ATOM 1528 C C . LYS A 1 199 ? 21.609 7.512 12.023 1 97.19 199 LYS A C 1
ATOM 1530 O O . LYS A 1 199 ? 21.078 6.539 11.492 1 97.19 199 LYS A O 1
ATOM 1535 N N . ASP A 1 200 ? 20.953 8.484 12.703 1 98.06 200 ASP A N 1
ATOM 1536 C CA . ASP A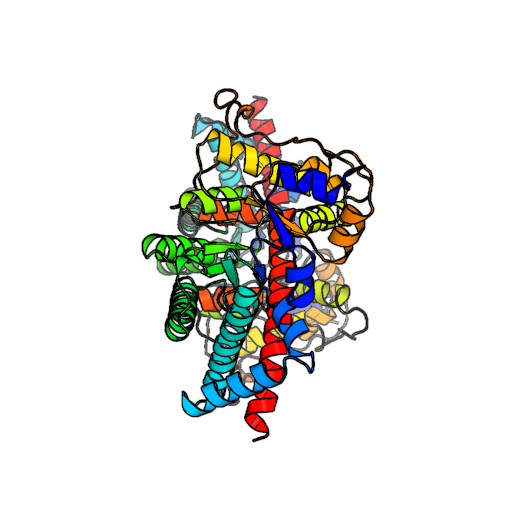 1 200 ? 19.5 8.461 12.766 1 98.06 200 ASP A CA 1
ATOM 1537 C C . ASP A 1 200 ? 18.891 8.453 11.359 1 98.06 200 ASP A C 1
ATOM 1539 O O . ASP A 1 200 ? 19.094 9.383 10.586 1 98.06 200 ASP A O 1
ATOM 1543 N N . PRO A 1 201 ? 18.109 7.379 11.016 1 98.25 201 PRO A N 1
ATOM 1544 C CA . PRO A 1 201 ? 17.594 7.262 9.656 1 98.25 201 PRO A CA 1
ATOM 1545 C C . PRO A 1 201 ? 16.672 8.422 9.273 1 98.25 201 PRO A C 1
ATOM 1547 O O . PRO A 1 201 ? 16.547 8.758 8.094 1 98.25 201 PRO A O 1
ATOM 1550 N N . GLY A 1 202 ? 15.945 8.984 10.227 1 98.44 202 GLY A N 1
ATOM 1551 C CA . GLY A 1 202 ? 15.188 10.195 9.953 1 98.44 202 GLY A CA 1
ATOM 1552 C C . GLY A 1 202 ? 16.062 11.367 9.562 1 98.44 202 GLY A C 1
ATOM 1553 O O . GLY A 1 202 ? 15.734 12.133 8.664 1 98.44 202 GLY A O 1
ATOM 1554 N N . VAL A 1 203 ? 17.156 11.516 10.25 1 98.5 203 VAL A N 1
ATOM 1555 C CA . VAL A 1 203 ? 18.141 12.562 9.953 1 98.5 203 VAL A CA 1
ATOM 1556 C C . VAL A 1 203 ? 18.75 12.32 8.578 1 98.5 203 VAL A C 1
ATOM 1558 O O . VAL A 1 203 ? 18.875 13.25 7.773 1 98.5 203 VAL A O 1
ATOM 1561 N N . VAL A 1 204 ? 19.141 11.078 8.281 1 97.94 204 VAL A N 1
ATOM 1562 C CA . VAL A 1 204 ? 19.719 10.711 6.992 1 97.94 204 VAL A CA 1
ATOM 1563 C C . VAL A 1 204 ? 18.75 11.055 5.867 1 97.94 204 VAL A C 1
ATOM 1565 O O . VAL A 1 204 ? 19.141 11.633 4.852 1 97.94 204 VAL A O 1
ATOM 1568 N N . MET A 1 205 ? 17.516 10.742 6.082 1 97.75 205 MET A N 1
ATOM 1569 C CA . MET A 1 205 ? 16.484 11 5.09 1 97.75 205 MET A CA 1
ATOM 1570 C C . MET A 1 205 ? 16.328 12.5 4.844 1 97.75 205 MET A C 1
ATOM 1572 O O . MET A 1 205 ? 16.359 12.953 3.699 1 97.75 205 MET A O 1
ATOM 1576 N N . ALA A 1 206 ? 16.188 13.289 5.887 1 98.25 206 ALA A N 1
ATOM 1577 C CA . ALA A 1 206 ? 15.953 14.727 5.762 1 98.25 206 ALA A CA 1
ATOM 1578 C C . ALA A 1 206 ? 17.156 15.422 5.152 1 98.25 206 ALA A C 1
ATOM 1580 O O . ALA A 1 206 ? 17.016 16.328 4.324 1 98.25 206 ALA A O 1
ATOM 1581 N N . ARG A 1 207 ? 18.312 15.023 5.57 1 97.06 207 ARG A N 1
ATOM 1582 C CA . ARG A 1 207 ? 19.531 15.602 5.016 1 97.06 207 ARG A CA 1
ATOM 1583 C C . ARG A 1 207 ? 19.656 15.273 3.531 1 97.06 207 ARG A C 1
ATOM 1585 O O . ARG A 1 207 ? 20.062 16.125 2.736 1 97.06 207 ARG A O 1
ATOM 1592 N N . GLY A 1 208 ? 19.375 14.008 3.201 1 95.5 208 GLY A N 1
ATOM 1593 C CA . GLY A 1 208 ? 19.406 13.625 1.798 1 95.5 208 GLY A CA 1
ATOM 1594 C C . GLY A 1 208 ? 18.469 14.445 0.933 1 95.5 208 GLY A C 1
ATOM 1595 O O . GLY A 1 208 ? 18.844 14.859 -0.168 1 95.5 208 GLY A O 1
ATOM 1596 N N . ILE A 1 209 ? 17.281 14.672 1.401 1 97.12 209 ILE A N 1
ATOM 1597 C CA . ILE A 1 209 ? 16.312 15.492 0.69 1 97.12 209 ILE A CA 1
ATOM 1598 C C . ILE A 1 209 ? 16.844 16.922 0.557 1 97.12 209 ILE A C 1
ATOM 1600 O O . ILE A 1 209 ? 16.781 17.516 -0.521 1 97.12 209 ILE A O 1
ATOM 1604 N N . TYR A 1 210 ? 17.375 17.438 1.648 1 97.12 210 TYR A N 1
ATOM 1605 C CA . TYR A 1 210 ? 17.906 18.797 1.662 1 97.12 210 TYR A CA 1
ATOM 1606 C C . TYR A 1 210 ? 19.016 18.953 0.621 1 97.12 210 TYR A C 1
ATOM 1608 O O . TYR A 1 210 ? 19 19.891 -0.167 1 97.12 210 TYR A O 1
ATOM 1616 N N . GLU A 1 211 ? 19.938 18.047 0.651 1 94.88 211 GLU A N 1
ATOM 1617 C CA . GLU A 1 211 ? 21.047 18.094 -0.293 1 94.88 211 GLU A CA 1
ATOM 1618 C C . GLU A 1 211 ? 20.547 18.016 -1.734 1 94.88 211 GLU A C 1
ATOM 1620 O O . GLU A 1 211 ? 21.031 18.75 -2.602 1 94.88 211 GLU A O 1
ATOM 1625 N N . TYR A 1 212 ? 19.625 17.125 -1.978 1 94.62 212 TYR A N 1
ATOM 1626 C CA . TYR A 1 212 ? 19.062 16.984 -3.314 1 94.62 212 TYR A CA 1
ATOM 1627 C C . TYR A 1 212 ? 18.406 18.297 -3.762 1 94.62 212 TYR A C 1
ATOM 1629 O O . TYR A 1 212 ? 18.641 18.766 -4.875 1 94.62 212 TYR A O 1
ATOM 1637 N N . TYR A 1 213 ? 17.531 18.875 -2.906 1 96.62 213 TYR A N 1
ATOM 1638 C CA . TYR A 1 213 ? 16.812 20.094 -3.256 1 96.62 213 TYR A CA 1
ATOM 1639 C C . TYR A 1 213 ? 17.766 21.25 -3.5 1 96.62 213 TYR A C 1
ATOM 1641 O O . TYR A 1 213 ? 17.672 21.938 -4.523 1 96.62 213 TYR A O 1
ATOM 1649 N N . LYS A 1 214 ? 18.703 21.453 -2.602 1 95.5 214 LYS A N 1
ATOM 1650 C CA . LYS A 1 214 ? 19.594 22.609 -2.693 1 95.5 214 LYS A CA 1
ATOM 1651 C C . LYS A 1 214 ? 20.578 22.453 -3.855 1 95.5 214 LYS A C 1
ATOM 1653 O O . LYS A 1 214 ? 20.875 23.422 -4.555 1 95.5 214 LYS A O 1
ATOM 1658 N N . ALA A 1 215 ? 21.031 21.25 -4.078 1 92.81 215 ALA A N 1
ATOM 1659 C CA . ALA A 1 215 ? 21.953 21 -5.184 1 92.81 215 ALA A CA 1
ATOM 1660 C C . ALA A 1 215 ? 21.281 21.281 -6.527 1 92.81 215 ALA A C 1
ATOM 1662 O O . ALA A 1 215 ? 21.953 21.672 -7.492 1 92.81 215 ALA A O 1
ATOM 1663 N N . ASN A 1 216 ? 20 21.156 -6.605 1 93.12 216 ASN A N 1
ATOM 1664 C CA . ASN A 1 216 ? 19.297 21.281 -7.883 1 93.12 216 ASN A CA 1
ATOM 1665 C C . ASN A 1 216 ? 18.469 22.562 -7.961 1 93.12 216 ASN A C 1
ATOM 1667 O O . ASN A 1 216 ? 17.641 22.703 -8.852 1 93.12 216 ASN A O 1
ATOM 1671 N N . GLY A 1 217 ? 18.625 23.406 -7.004 1 93.81 217 GLY A N 1
ATOM 1672 C CA . GLY A 1 217 ? 17.953 24.688 -7.02 1 93.81 217 GLY A CA 1
ATOM 1673 C C . GLY A 1 217 ? 16.453 24.578 -6.828 1 93.81 217 GLY A C 1
ATOM 1674 O O . GLY A 1 217 ? 15.695 25.406 -7.344 1 93.81 217 GLY A O 1
ATOM 1675 N N . ILE A 1 218 ? 16.031 23.469 -6.207 1 95.88 218 ILE A N 1
ATOM 1676 C CA . ILE A 1 218 ? 14.609 23.281 -5.938 1 95.88 218 ILE A CA 1
ATOM 1677 C C . ILE A 1 218 ? 14.148 24.25 -4.848 1 95.88 218 ILE A C 1
ATOM 1679 O O . ILE A 1 218 ? 14.773 24.344 -3.789 1 95.88 218 ILE A O 1
ATOM 1683 N N . LYS A 1 219 ? 13.094 24.953 -5.074 1 97.19 219 LYS A N 1
ATOM 1684 C CA . LYS A 1 219 ? 12.648 26.031 -4.207 1 97.19 219 LYS A CA 1
ATOM 1685 C C . LYS A 1 219 ? 11.719 25.516 -3.113 1 97.19 219 LYS A C 1
ATOM 1687 O O . LYS A 1 219 ? 11.445 26.219 -2.141 1 97.19 219 LYS A O 1
ATOM 1692 N N . THR A 1 220 ? 11.18 24.297 -3.273 1 98.69 220 THR A N 1
ATOM 1693 C CA . THR A 1 220 ? 10.297 23.703 -2.279 1 98.69 220 THR A CA 1
ATOM 1694 C C . THR A 1 220 ? 10.914 23.781 -0.885 1 98.69 220 THR A C 1
ATOM 1696 O O . THR A 1 220 ? 12.07 23.422 -0.69 1 98.69 220 THR A O 1
ATOM 1699 N N . GLU A 1 221 ? 10.148 24.297 0.066 1 98.75 221 GLU A N 1
ATOM 1700 C CA . GLU A 1 221 ? 10.617 24.375 1.446 1 98.75 221 GLU A CA 1
ATOM 1701 C C . GLU A 1 221 ? 10.531 23.016 2.141 1 98.75 221 GLU A C 1
ATOM 1703 O O . GLU A 1 221 ? 9.625 22.234 1.861 1 98.75 221 GLU A O 1
ATOM 1708 N N . ILE A 1 222 ? 11.492 22.75 3.014 1 98.81 222 ILE A N 1
ATOM 1709 C CA . ILE A 1 222 ? 11.531 21.5 3.76 1 98.81 222 ILE A CA 1
ATOM 1710 C C . ILE A 1 222 ? 11.234 21.766 5.234 1 98.81 222 ILE A C 1
ATOM 1712 O O . ILE A 1 222 ? 12.008 22.453 5.91 1 98.81 222 ILE A O 1
ATOM 1716 N N . MET A 1 223 ? 10.141 21.25 5.695 1 98.81 223 MET A N 1
ATOM 1717 C CA . MET A 1 223 ? 9.805 21.359 7.113 1 98.81 223 MET A CA 1
ATOM 1718 C C . MET A 1 223 ? 9.93 20 7.801 1 98.81 223 MET A C 1
ATOM 1720 O O . MET A 1 223 ? 9.062 19.141 7.652 1 98.81 223 MET A O 1
ATOM 1724 N N . GLY A 1 224 ? 11.031 19.844 8.531 1 98.69 224 GLY A N 1
ATOM 1725 C CA . GLY A 1 224 ? 11.125 18.641 9.328 1 98.69 224 GLY A CA 1
ATOM 1726 C C . GLY A 1 224 ? 9.961 18.469 10.289 1 98.69 224 GLY A C 1
ATOM 1727 O O . GLY A 1 224 ? 9.562 19.422 10.961 1 98.69 224 GLY A O 1
ATOM 1728 N N . ALA A 1 225 ? 9.359 17.312 10.273 1 98.19 225 ALA A N 1
ATOM 1729 C CA . ALA A 1 225 ? 8.195 17.031 11.117 1 98.19 225 ALA A CA 1
ATOM 1730 C C . ALA A 1 225 ? 8.438 15.812 12.008 1 98.19 225 ALA A C 1
ATOM 1732 O O . ALA A 1 225 ? 9.344 15.016 11.75 1 98.19 225 ALA A O 1
ATOM 1733 N N . SER A 1 226 ? 7.672 15.688 13.039 1 97.44 226 SER A N 1
ATOM 1734 C CA . SER A 1 226 ? 7.719 14.555 13.961 1 97.44 226 SER A CA 1
ATOM 1735 C C . SER A 1 226 ? 9.094 14.422 14.609 1 97.44 226 SER A C 1
ATOM 1737 O O . SER A 1 226 ? 9.672 13.336 14.641 1 97.44 226 SER A O 1
ATOM 1739 N N . MET A 1 227 ? 9.562 15.523 15.102 1 97.75 227 MET A N 1
ATOM 1740 C CA . MET A 1 227 ? 10.867 15.516 15.766 1 97.75 227 MET A CA 1
ATOM 1741 C C . MET A 1 227 ? 10.789 14.797 17.109 1 97.75 227 MET A C 1
ATOM 1743 O O . MET A 1 227 ? 9.805 14.938 17.844 1 97.75 227 MET A O 1
ATOM 1747 N N . ARG A 1 228 ? 11.914 14.086 17.484 1 96.5 228 ARG A N 1
ATOM 1748 C CA . ARG A 1 228 ? 11.875 13.234 18.672 1 96.5 228 ARG A CA 1
ATOM 1749 C C . ARG A 1 228 ? 12.789 13.789 19.766 1 96.5 228 ARG A C 1
ATOM 1751 O O . ARG A 1 228 ? 12.562 13.531 20.953 1 96.5 228 ARG A O 1
ATOM 1758 N N . SER A 1 229 ? 13.836 14.539 19.344 1 97.19 229 SER A N 1
ATOM 1759 C CA . SER A 1 229 ? 14.852 14.836 20.359 1 97.19 229 SER A CA 1
ATOM 1760 C C . SER A 1 229 ? 15.617 16.109 20 1 97.19 229 SER A C 1
ATOM 1762 O O . SER A 1 229 ? 15.609 16.547 18.859 1 97.19 229 SER A O 1
ATOM 1764 N N . VAL A 1 230 ? 16.234 16.594 21.062 1 97.38 230 VAL A N 1
ATOM 1765 C CA . VAL A 1 230 ? 17.125 17.734 20.875 1 97.38 230 VAL A CA 1
ATOM 1766 C C . VAL A 1 230 ? 18.234 17.375 19.891 1 97.38 230 VAL A C 1
ATOM 1768 O O . VAL A 1 230 ? 18.625 18.219 19.062 1 97.38 230 VAL A O 1
ATOM 1771 N N . ASP A 1 231 ? 18.672 16.188 19.953 1 96.62 231 ASP A N 1
ATOM 1772 C CA . ASP A 1 231 ? 19.734 15.727 19.062 1 96.62 231 ASP A CA 1
ATOM 1773 C C . ASP A 1 231 ? 19.281 15.766 17.609 1 96.62 231 ASP A C 1
ATOM 1775 O O . ASP A 1 231 ? 20.016 16.219 16.734 1 96.62 231 ASP A O 1
ATOM 1779 N N . GLU A 1 232 ? 18.078 15.273 17.297 1 97.56 232 GLU A N 1
ATOM 1780 C CA . GLU A 1 232 ? 17.531 15.344 15.945 1 97.56 232 GLU A CA 1
ATOM 1781 C C . GLU A 1 232 ? 17.5 16.781 15.438 1 97.56 232 GLU A C 1
ATOM 1783 O O . GLU A 1 232 ? 17.844 17.047 14.289 1 97.56 232 GLU A O 1
ATOM 1788 N N . CYS A 1 233 ? 17.031 17.656 16.312 1 98.25 233 CYS A N 1
ATOM 1789 C CA . CYS A 1 233 ? 16.969 19.078 15.945 1 98.25 233 CYS A CA 1
ATOM 1790 C C . CYS A 1 233 ? 18.344 19.641 15.648 1 98.25 233 CYS A C 1
ATOM 1792 O O . CYS A 1 233 ? 18.531 20.375 14.68 1 98.25 233 CYS A O 1
ATOM 1794 N N . ALA A 1 234 ? 19.281 19.25 16.5 1 97.88 234 ALA A N 1
ATOM 1795 C CA . ALA A 1 234 ? 20.641 19.734 16.328 1 97.88 234 ALA A CA 1
ATOM 1796 C C . ALA A 1 234 ? 21.234 19.234 15.016 1 97.88 234 ALA A C 1
ATOM 1798 O O . ALA A 1 234 ? 21.938 19.984 14.32 1 97.88 234 ALA A O 1
ATOM 1799 N N . GLN A 1 235 ? 20.953 18 14.641 1 97.94 235 GLN A N 1
ATOM 1800 C CA . GLN A 1 235 ? 21.531 17.391 13.453 1 97.94 235 GLN A CA 1
ATOM 1801 C C . GLN A 1 235 ? 20.906 17.953 12.18 1 97.94 235 GLN A C 1
ATOM 1803 O O . GLN A 1 235 ? 21.406 17.734 11.078 1 97.94 235 GLN A O 1
ATOM 1808 N N . LEU A 1 236 ? 19.797 18.672 12.352 1 98.56 236 LEU A N 1
ATOM 1809 C CA . LEU A 1 236 ? 19.094 19.188 11.18 1 98.56 236 LEU A CA 1
ATOM 1810 C C . LEU A 1 236 ? 19.016 20.719 11.219 1 98.56 236 LEU A C 1
ATOM 1812 O O . LEU A 1 236 ? 18.25 21.312 10.477 1 98.56 236 LEU A O 1
ATOM 1816 N N . ALA A 1 237 ? 19.797 21.328 12.164 1 98.5 237 ALA A N 1
ATOM 1817 C CA . ALA A 1 237 ? 19.844 22.781 12.242 1 98.5 237 ALA A CA 1
ATOM 1818 C C . ALA A 1 237 ? 20.266 23.391 10.914 1 98.5 237 ALA A C 1
ATOM 1820 O O . ALA A 1 237 ? 21.344 23.078 10.398 1 98.5 237 ALA A O 1
ATOM 1821 N N . GLY A 1 238 ? 19.438 24.203 10.352 1 98.31 238 GLY A N 1
ATOM 1822 C CA . GLY A 1 238 ? 19.641 24.766 9.031 1 98.31 238 GLY A CA 1
ATOM 1823 C C . GLY A 1 238 ? 18.562 24.391 8.039 1 98.31 238 GLY A C 1
ATOM 1824 O O . GLY A 1 238 ? 18.484 24.969 6.953 1 98.31 238 GLY A O 1
ATOM 1825 N N . LEU A 1 239 ? 17.734 23.391 8.422 1 98.38 239 LEU A N 1
ATOM 1826 C CA . LEU A 1 239 ? 16.531 23.109 7.629 1 98.38 239 LEU A CA 1
ATOM 1827 C C . LEU A 1 239 ? 15.672 24.359 7.488 1 98.38 239 LEU A C 1
ATOM 1829 O O . LEU A 1 239 ? 15.75 25.266 8.32 1 98.38 239 LEU A O 1
ATOM 1833 N N . ASP A 1 240 ? 14.852 24.422 6.449 1 98.25 240 ASP A N 1
ATOM 1834 C CA . ASP A 1 240 ? 14.047 25.625 6.258 1 98.25 240 ASP A CA 1
ATOM 1835 C C . ASP A 1 240 ? 13.117 25.859 7.441 1 98.25 240 ASP A C 1
ATOM 1837 O O . ASP A 1 240 ? 13.039 26.969 7.969 1 98.25 240 ASP A O 1
ATOM 1841 N N . LEU A 1 241 ? 12.383 24.875 7.805 1 98.56 241 LEU A N 1
ATOM 1842 C CA . LEU A 1 241 ? 11.453 24.906 8.93 1 98.56 241 LEU A CA 1
ATOM 1843 C C . LEU A 1 241 ? 11.508 23.609 9.734 1 98.56 241 LEU A C 1
ATOM 1845 O O . LEU A 1 241 ? 11.992 22.594 9.234 1 98.56 241 LEU A O 1
ATOM 1849 N N . MET A 1 242 ? 11.047 23.656 10.953 1 98.5 242 MET A N 1
ATOM 1850 C CA . MET A 1 242 ? 10.797 22.484 11.797 1 98.5 242 MET A CA 1
ATOM 1851 C C . MET A 1 242 ? 9.5 22.656 12.594 1 98.5 242 MET A C 1
ATOM 1853 O O . MET A 1 242 ? 9.281 23.703 13.203 1 98.5 242 MET A O 1
ATOM 1857 N N . THR A 1 243 ? 8.609 21.719 12.438 1 98 243 THR A N 1
ATOM 1858 C CA . THR A 1 243 ? 7.469 21.688 13.344 1 98 243 THR A CA 1
ATOM 1859 C C . THR A 1 243 ? 7.742 20.75 14.516 1 98 243 THR A C 1
ATOM 1861 O O . THR A 1 243 ? 8.039 19.562 14.32 1 98 243 THR A O 1
ATOM 1864 N N . ILE A 1 244 ? 7.73 21.312 15.719 1 97.62 244 ILE A N 1
ATOM 1865 C CA . ILE A 1 244 ? 8.211 20.641 16.922 1 97.62 244 ILE A CA 1
ATOM 1866 C C . ILE A 1 244 ? 7.09 20.578 17.969 1 97.62 244 ILE A C 1
ATOM 1868 O O . ILE A 1 244 ? 6.391 21.578 18.188 1 97.62 244 ILE A O 1
ATOM 1872 N N . ASN A 1 245 ? 6.918 19.391 18.516 1 95.88 245 ASN A N 1
ATOM 1873 C CA . ASN A 1 245 ? 5.855 19.25 19.5 1 95.88 245 ASN A CA 1
ATOM 1874 C C . ASN A 1 245 ? 6.168 20.031 20.781 1 95.88 245 ASN A C 1
ATOM 1876 O O . ASN A 1 245 ? 7.328 20.359 21.047 1 95.88 245 ASN A O 1
ATOM 1880 N N . VAL A 1 246 ? 5.137 20.219 21.578 1 94.5 246 VAL A N 1
ATOM 1881 C CA . VAL A 1 246 ? 5.215 21.109 22.734 1 94.5 246 VAL A CA 1
ATOM 1882 C C . VAL A 1 246 ? 6.238 20.562 23.734 1 94.5 246 VAL A C 1
ATOM 1884 O O . VAL A 1 246 ? 7.047 21.328 24.266 1 94.5 246 VAL A O 1
ATOM 1887 N N . GLY A 1 247 ? 6.207 19.281 23.984 1 96.44 247 GLY A N 1
ATOM 1888 C CA . GLY A 1 247 ? 7.16 18.672 24.891 1 96.44 247 GLY A CA 1
ATOM 1889 C C . GLY A 1 247 ? 8.602 18.906 24.5 1 96.44 247 GLY A C 1
ATOM 1890 O O . GLY A 1 247 ? 9.438 19.25 25.344 1 96.44 247 GLY A O 1
ATOM 1891 N N . LEU A 1 248 ? 8.93 18.719 23.297 1 97.69 248 LEU A N 1
ATOM 1892 C CA . LEU A 1 248 ? 10.289 18.891 22.797 1 97.69 248 LEU A CA 1
ATOM 1893 C C . LEU A 1 248 ? 10.68 20.359 22.766 1 97.69 248 LEU A C 1
ATOM 1895 O O . LEU A 1 248 ? 11.836 20.719 22.984 1 97.69 248 LEU A O 1
ATOM 1899 N N . LEU A 1 249 ? 9.734 21.297 22.453 1 96.94 249 LEU A N 1
ATOM 1900 C CA . LEU A 1 249 ? 10 22.719 22.531 1 96.94 249 LEU A CA 1
ATOM 1901 C C . LEU A 1 249 ? 10.445 23.125 23.922 1 96.94 249 LEU A C 1
ATOM 1903 O O . LEU A 1 249 ? 11.383 23.922 24.078 1 96.94 249 LEU A O 1
ATOM 1907 N N . GLN A 1 250 ? 9.734 22.594 24.891 1 96.56 250 GLN A N 1
ATOM 1908 C CA . GLN A 1 250 ? 10.102 22.875 26.281 1 96.56 250 GLN A CA 1
ATOM 1909 C C . GLN A 1 250 ? 11.492 22.344 26.594 1 96.56 250 GLN A C 1
ATOM 1911 O O . GLN A 1 250 ? 12.289 23.016 27.234 1 96.56 250 GLN A O 1
ATOM 1916 N N . GLU A 1 251 ? 11.75 21.188 26.141 1 97.81 251 GLU A N 1
ATOM 1917 C CA . GLU A 1 251 ? 13.07 20.594 26.344 1 97.81 251 GLU A CA 1
ATOM 1918 C C . GLU A 1 251 ? 14.156 21.453 25.719 1 97.81 251 GLU A C 1
ATOM 1920 O O . GLU A 1 251 ? 15.219 21.672 26.312 1 97.81 251 GLU A O 1
ATOM 1925 N N . LEU A 1 252 ? 13.93 21.906 24.516 1 97.62 252 LEU A N 1
ATOM 1926 C CA . LEU A 1 252 ? 14.883 22.75 23.797 1 97.62 252 LEU A CA 1
ATOM 1927 C C . LEU A 1 252 ? 15.102 24.062 24.516 1 97.62 252 LEU A C 1
ATOM 1929 O O . LEU A 1 252 ? 16.219 24.594 24.531 1 97.62 252 LEU A O 1
ATOM 1933 N N . LYS A 1 253 ? 14.047 24.609 25.047 1 95.81 253 LYS A N 1
ATOM 1934 C CA . LYS A 1 253 ? 14.109 25.859 25.781 1 95.81 253 LYS A CA 1
ATOM 1935 C C . LYS A 1 253 ? 14.961 25.734 27.047 1 95.81 253 LYS A C 1
ATOM 1937 O O . LYS A 1 253 ? 15.656 26.672 27.438 1 95.81 253 LYS A O 1
ATOM 1942 N N . GLU A 1 254 ? 14.938 24.547 27.625 1 95.94 254 GLU A N 1
ATOM 1943 C CA . GLU A 1 254 ? 15.633 24.312 28.875 1 95.94 254 GLU A CA 1
ATOM 1944 C C . GLU A 1 254 ? 17.031 23.766 28.641 1 95.94 254 GLU A C 1
ATOM 1946 O O . GLU A 1 254 ? 17.875 23.797 29.547 1 95.94 254 GLU A O 1
ATOM 1951 N N . ALA A 1 255 ? 17.188 23.312 27.516 1 93.5 255 ALA A N 1
ATOM 1952 C CA . ALA A 1 255 ? 18.484 22.719 27.188 1 93.5 255 ALA A CA 1
ATOM 1953 C C . ALA A 1 255 ? 19.547 23.781 26.969 1 93.5 255 ALA A C 1
ATOM 1955 O O . ALA A 1 255 ? 19.219 24.906 26.531 1 93.5 255 ALA A O 1
ATOM 1956 N N . ASP A 1 256 ? 20.797 23.344 27.312 1 90.06 256 ASP A N 1
ATOM 1957 C CA . ASP A 1 256 ? 21.922 24.234 27.062 1 90.06 256 ASP A CA 1
ATOM 1958 C C . ASP A 1 256 ? 22.922 23.594 26.094 1 90.06 256 ASP A C 1
ATOM 1960 O O . ASP A 1 256 ? 24.109 23.938 26.094 1 90.06 256 ASP A O 1
ATOM 1964 N N . VAL A 1 257 ? 22.438 22.734 25.375 1 92.44 257 VAL A N 1
ATOM 1965 C CA . VAL A 1 257 ? 23.266 22.109 24.344 1 92.44 257 VAL A CA 1
ATOM 1966 C C . VAL A 1 257 ? 23.516 23.109 23.219 1 92.44 257 VAL A C 1
ATOM 1968 O O . VAL A 1 257 ? 22.594 23.797 22.766 1 92.44 257 VAL A O 1
ATOM 1971 N N . GLU A 1 258 ? 24.781 23.203 22.781 1 95.38 258 GLU A N 1
ATOM 1972 C CA . GLU A 1 258 ? 25.109 24.078 21.672 1 95.38 258 GLU A CA 1
ATOM 1973 C C . GLU A 1 258 ? 24.516 23.578 20.359 1 95.38 258 GLU A C 1
ATOM 1975 O O . GLU A 1 258 ? 24.656 22.391 20.031 1 95.38 258 GLU A O 1
ATOM 1980 N N . ILE A 1 259 ? 23.844 24.438 19.688 1 96.81 259 ILE A N 1
ATOM 1981 C CA . ILE A 1 259 ? 23.297 24.141 18.375 1 96.81 259 ILE A CA 1
ATOM 1982 C C . ILE A 1 259 ? 24.047 24.922 17.297 1 96.81 259 ILE A C 1
ATOM 1984 O O . ILE A 1 259 ? 24.031 26.156 17.297 1 96.81 259 ILE A O 1
ATOM 1988 N N . LYS A 1 260 ? 24.719 24.203 16.438 1 96.31 260 LYS A N 1
ATOM 1989 C CA . LYS A 1 260 ? 25.391 24.812 15.289 1 96.31 260 LYS A CA 1
ATOM 1990 C C . LYS A 1 260 ? 24.641 24.516 14 1 96.31 260 LYS A C 1
ATOM 1992 O O . LYS A 1 260 ? 23.969 23.484 13.875 1 96.31 260 LYS A O 1
ATOM 1997 N N . ARG A 1 261 ? 24.75 25.531 13.102 1 97.06 261 ARG A N 1
ATOM 1998 C CA . ARG A 1 261 ? 24.172 25.25 11.789 1 97.06 261 ARG A CA 1
ATOM 1999 C C . ARG A 1 261 ? 24.891 24.094 11.109 1 97.06 261 ARG A C 1
ATOM 2001 O O . ARG A 1 261 ? 26.094 24.141 10.906 1 97.06 261 ARG A O 1
ATOM 2008 N N . VAL A 1 262 ? 24.172 23.062 10.789 1 96.44 262 VAL A N 1
ATOM 2009 C CA . VAL A 1 262 ? 24.797 21.906 10.156 1 96.44 262 VAL A CA 1
ATOM 2010 C C . VAL A 1 262 ? 24.375 21.828 8.695 1 96.44 262 VAL A C 1
ATOM 2012 O O . VAL A 1 262 ? 25.094 21.266 7.863 1 96.44 262 VAL A O 1
ATOM 2015 N N . LEU A 1 263 ? 23.219 22.297 8.289 1 97.19 263 LEU A N 1
ATOM 2016 C CA . LEU A 1 263 ? 22.75 22.344 6.914 1 97.19 263 LEU A CA 1
ATOM 2017 C C . LEU A 1 263 ? 22.844 23.75 6.348 1 97.19 263 LEU A C 1
ATOM 2019 O O . LEU A 1 263 ? 22.219 24.688 6.859 1 97.19 263 LEU A O 1
ATOM 2023 N N . ASP A 1 264 ? 23.656 23.938 5.371 1 95.06 264 ASP A N 1
ATOM 2024 C CA . ASP A 1 264 ? 23.953 25.219 4.734 1 95.06 264 ASP A CA 1
ATOM 2025 C C . ASP A 1 264 ? 23.906 25.094 3.215 1 95.06 264 ASP A C 1
ATOM 2027 O O . ASP A 1 264 ? 24.719 24.375 2.619 1 95.06 264 ASP A O 1
ATOM 2031 N N . PRO A 1 265 ? 22.953 25.828 2.652 1 91.62 265 PRO A N 1
ATOM 2032 C CA . PRO A 1 265 ? 22.859 25.734 1.194 1 91.62 265 PRO A CA 1
ATOM 2033 C C . PRO A 1 265 ? 24.172 26.062 0.492 1 91.62 265 PRO A C 1
ATOM 2035 O O . PRO A 1 265 ? 24.453 25.5 -0.571 1 91.62 265 PRO A O 1
ATOM 2038 N N . GLY A 1 266 ? 25.016 26.953 1.029 1 89.25 266 GLY A N 1
ATOM 2039 C CA . GLY A 1 266 ? 26.297 27.344 0.446 1 89.25 266 GLY A CA 1
ATOM 2040 C C . GLY A 1 266 ? 27.312 26.219 0.47 1 89.25 266 GLY A C 1
ATOM 2041 O O . GLY A 1 266 ? 28.312 26.266 -0.251 1 89.25 266 GLY A O 1
ATOM 2042 N N . LYS A 1 267 ? 27.047 25.219 1.2 1 88.44 267 LYS A N 1
ATOM 2043 C CA . LYS A 1 267 ? 28.016 24.125 1.348 1 88.44 267 LYS A CA 1
ATOM 2044 C C . LYS A 1 267 ? 27.562 22.891 0.565 1 88.44 267 LYS A C 1
ATOM 2046 O O . LYS A 1 267 ? 28.219 21.844 0.6 1 88.44 267 LYS A O 1
ATOM 2051 N N . VAL A 1 268 ? 26.422 23.016 0.059 1 85.69 268 VAL A N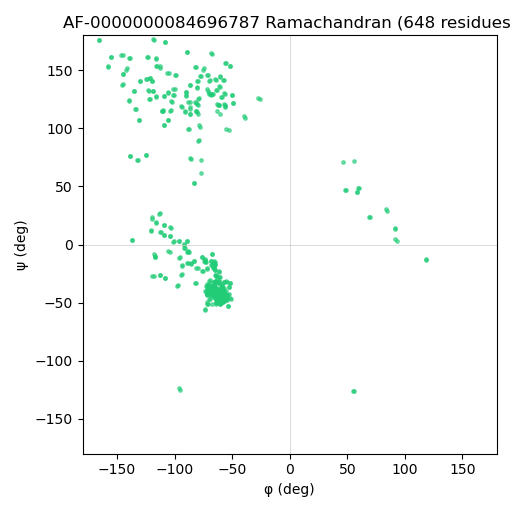 1
ATOM 2052 C CA . VAL A 1 268 ? 25.922 21.891 -0.739 1 85.69 268 VAL A CA 1
ATOM 2053 C C . VAL A 1 268 ? 26.594 21.922 -2.115 1 85.69 268 VAL A C 1
ATOM 2055 O O . VAL A 1 268 ? 26.594 22.938 -2.793 1 85.69 268 VAL A O 1
ATOM 2058 N N . SER A 1 269 ? 27.625 21.094 -2.375 1 70.31 269 SER A N 1
ATOM 2059 C CA . SER A 1 269 ? 28.328 21.031 -3.646 1 70.31 269 SER A CA 1
ATOM 2060 C C . SER A 1 269 ? 27.406 20.641 -4.789 1 70.31 269 SER A C 1
ATOM 2062 O O . SER A 1 269 ? 26.594 19.719 -4.652 1 70.31 269 SER A O 1
ATOM 2064 N N . LYS A 1 270 ? 27.172 21.578 -5.703 1 61.84 270 LYS A N 1
ATOM 2065 C CA . LYS A 1 270 ? 26.484 21.25 -6.941 1 61.84 270 LYS A CA 1
ATOM 2066 C C . LYS A 1 270 ? 27.156 20.078 -7.648 1 61.84 270 LYS A C 1
ATOM 2068 O O . LYS A 1 270 ? 26.516 19.359 -8.422 1 61.84 270 LYS A O 1
ATOM 2073 N N . GLN A 1 271 ? 28.422 20.141 -7.648 1 50.38 271 GLN A N 1
ATOM 2074 C CA . GLN A 1 271 ? 29.266 19.328 -8.531 1 50.38 271 GLN A CA 1
ATOM 2075 C C . GLN A 1 271 ? 29.188 17.844 -8.164 1 50.38 271 GLN A C 1
ATOM 2077 O O . GLN A 1 271 ? 29.312 16.984 -9.031 1 50.38 271 GLN A O 1
ATOM 2082 N N . ASN A 1 272 ? 29.391 17.5 -6.84 1 46.56 272 ASN A N 1
ATOM 2083 C CA . ASN A 1 272 ? 29.672 16.109 -6.535 1 46.56 272 ASN A CA 1
ATOM 2084 C C . ASN A 1 272 ? 28.391 15.266 -6.574 1 46.56 272 ASN A C 1
ATOM 2086 O O . ASN A 1 272 ? 27.578 15.328 -5.66 1 46.56 272 ASN A O 1
ATOM 2090 N N . GLY A 1 273 ? 27.859 15.016 -7.777 1 49.97 273 GLY A N 1
ATOM 2091 C CA . GLY A 1 273 ? 26.844 14.133 -8.352 1 49.97 273 GLY A CA 1
ATOM 2092 C C . GLY A 1 273 ? 25.562 14.094 -7.543 1 49.97 273 GLY A C 1
ATOM 2093 O O . GLY A 1 273 ? 25.516 13.492 -6.469 1 49.97 273 GLY A O 1
ATOM 2094 N N . SER A 1 274 ? 24.875 15.102 -7.578 1 54.22 274 SER A N 1
ATOM 2095 C CA . SER A 1 274 ? 23.531 15.047 -7.027 1 54.22 274 SER A CA 1
ATOM 2096 C C . SER A 1 274 ? 22.969 13.633 -7.07 1 54.22 274 SER A C 1
ATOM 2098 O O . SER A 1 274 ? 23.312 12.852 -7.965 1 54.22 274 SER A O 1
ATOM 2100 N N . PRO A 1 275 ? 22.562 13.227 -5.82 1 60.81 275 PRO A N 1
ATOM 2101 C CA . PRO A 1 275 ? 21.938 11.914 -5.965 1 60.81 275 PRO A CA 1
ATOM 2102 C C . PRO A 1 275 ? 21.094 11.789 -7.234 1 60.81 275 PRO A C 1
ATOM 2104 O O . PRO A 1 275 ? 20.438 12.758 -7.637 1 60.81 275 PRO A O 1
ATOM 2107 N N . GLN A 1 276 ? 21.547 11.062 -8.133 1 66.5 276 GLN A N 1
ATOM 2108 C CA . GLN A 1 276 ? 20.719 10.773 -9.297 1 66.5 276 GLN A CA 1
ATOM 2109 C C . GLN A 1 276 ? 19.344 10.227 -8.875 1 66.5 276 GLN A C 1
ATOM 2111 O O . GLN A 1 276 ? 19.266 9.172 -8.25 1 66.5 276 GLN A O 1
ATOM 2116 N N . VAL A 1 277 ? 18.406 11.312 -8.906 1 79.56 277 VAL A N 1
ATOM 2117 C CA . VAL A 1 277 ? 17.062 10.906 -8.508 1 79.56 277 VAL A CA 1
ATOM 2118 C C . VAL A 1 277 ? 16.203 10.695 -9.75 1 79.56 277 VAL A C 1
ATOM 2120 O O . VAL A 1 277 ? 16.297 11.453 -10.719 1 79.56 277 VAL A O 1
ATOM 2123 N N . LYS A 1 278 ? 15.539 9.656 -9.75 1 88.06 278 LYS A N 1
ATOM 2124 C CA . LYS A 1 278 ? 14.594 9.289 -10.797 1 88.06 278 LYS A CA 1
ATOM 2125 C C . LYS A 1 278 ? 13.477 10.312 -10.914 1 88.06 278 LYS A C 1
ATOM 2127 O O . LYS A 1 278 ? 13.062 10.906 -9.914 1 88.06 278 LYS A O 1
ATOM 2132 N N . SER A 1 279 ? 13.125 10.703 -12.211 1 95.06 279 SER A N 1
ATOM 2133 C CA . SER A 1 279 ? 11.93 11.516 -12.43 1 95.06 279 SER A CA 1
ATOM 2134 C C . SER A 1 279 ? 10.672 10.656 -12.43 1 95.06 279 SER A C 1
ATOM 2136 O O . SER A 1 279 ? 10.641 9.586 -13.039 1 95.06 279 SER A O 1
ATOM 2138 N N . TYR A 1 280 ? 9.586 11.133 -11.703 1 97.5 280 TYR A N 1
ATOM 2139 C CA . TYR A 1 280 ? 8.383 10.328 -11.555 1 97.5 280 TYR A CA 1
ATOM 2140 C C . TYR A 1 280 ? 7.18 11 -12.203 1 97.5 280 TYR A C 1
ATOM 2142 O O . TYR A 1 280 ? 6.133 10.383 -12.383 1 97.5 280 TYR A O 1
ATOM 2150 N N . ILE A 1 281 ? 7.277 12.242 -12.609 1 95.38 281 ILE A N 1
ATOM 2151 C CA . ILE A 1 281 ? 6.137 13.094 -12.922 1 95.38 281 ILE A CA 1
ATOM 2152 C C . ILE A 1 281 ? 5.277 12.43 -14 1 95.38 281 ILE A C 1
ATOM 2154 O O . ILE A 1 281 ? 4.051 12.57 -13.992 1 95.38 281 ILE A O 1
ATOM 2158 N N . ASN A 1 282 ? 5.816 11.688 -14.914 1 95.12 282 ASN A N 1
ATOM 2159 C CA . ASN A 1 282 ? 5.066 11.016 -15.969 1 95.12 282 ASN A CA 1
ATOM 2160 C C . ASN A 1 282 ? 5.18 9.5 -15.852 1 95.12 282 ASN A C 1
ATOM 2162 O O . ASN A 1 282 ? 4.957 8.781 -16.828 1 95.12 282 ASN A O 1
ATOM 2166 N N . ASP A 1 283 ? 5.543 9.031 -14.75 1 97.44 283 ASP A N 1
ATOM 2167 C CA . ASP A 1 283 ? 5.789 7.602 -14.594 1 97.44 283 ASP A CA 1
ATOM 2168 C C . ASP A 1 283 ? 5.23 7.09 -13.273 1 97.44 283 ASP A C 1
ATOM 2170 O O . ASP A 1 283 ? 5.984 6.777 -12.352 1 97.44 283 ASP A O 1
ATOM 2174 N N . GLU A 1 284 ? 3.877 6.922 -13.25 1 98.25 284 GLU A N 1
ATOM 2175 C CA . GLU A 1 284 ? 3.182 6.438 -12.062 1 98.25 284 GLU A CA 1
ATOM 2176 C C . GLU A 1 284 ? 3.725 5.086 -11.617 1 98.25 284 GLU A C 1
ATOM 2178 O O . GLU A 1 284 ? 3.916 4.848 -10.422 1 98.25 284 GLU A O 1
ATOM 2183 N N . ALA A 1 285 ? 3.98 4.238 -12.562 1 98.31 285 ALA A N 1
ATOM 2184 C CA . ALA A 1 285 ? 4.441 2.883 -12.273 1 98.31 285 ALA A CA 1
ATOM 2185 C C . ALA A 1 285 ? 5.77 2.902 -11.523 1 98.31 285 ALA A C 1
ATOM 2187 O O . ALA A 1 285 ? 5.949 2.182 -10.539 1 98.31 285 ALA A O 1
ATOM 2188 N N . ALA A 1 286 ? 6.684 3.686 -12.031 1 97.81 286 ALA A N 1
ATOM 2189 C CA . ALA A 1 286 ? 7.992 3.789 -11.391 1 97.81 286 ALA A CA 1
ATOM 2190 C C . ALA A 1 286 ? 7.867 4.344 -9.969 1 97.81 286 ALA A C 1
ATOM 2192 O O . ALA A 1 286 ? 8.547 3.879 -9.055 1 97.81 286 ALA A O 1
ATOM 2193 N N . PHE A 1 287 ? 6.996 5.387 -9.797 1 98.44 287 PHE A N 1
ATOM 2194 C CA . PHE A 1 287 ? 6.797 5.98 -8.477 1 98.44 287 PHE A CA 1
ATOM 2195 C C . PHE A 1 287 ? 6.246 4.949 -7.5 1 98.44 287 PHE A C 1
ATOM 2197 O O . PHE A 1 287 ? 6.781 4.777 -6.406 1 98.44 287 PHE A O 1
ATOM 2204 N N . ARG A 1 288 ? 5.191 4.262 -7.922 1 98.5 288 ARG A N 1
ATOM 2205 C CA . ARG A 1 288 ? 4.551 3.287 -7.039 1 98.5 288 ARG A CA 1
ATOM 2206 C C . ARG A 1 288 ? 5.496 2.131 -6.727 1 98.5 288 ARG A C 1
ATOM 2208 O O . ARG A 1 288 ? 5.492 1.604 -5.613 1 98.5 288 ARG A O 1
ATOM 2215 N N . THR A 1 289 ? 6.305 1.699 -7.691 1 98.06 289 THR A N 1
ATOM 2216 C CA . THR A 1 289 ? 7.27 0.625 -7.488 1 98.06 289 THR A CA 1
ATOM 2217 C C . THR A 1 289 ? 8.328 1.03 -6.461 1 98.06 289 THR A C 1
ATOM 2219 O O . THR A 1 289 ? 8.609 0.281 -5.523 1 98.06 289 THR A O 1
ATOM 2222 N N . ASP A 1 290 ? 8.891 2.217 -6.66 1 97.69 290 ASP A N 1
ATOM 2223 C CA . ASP A 1 290 ? 9.945 2.678 -5.758 1 97.69 290 ASP A CA 1
ATOM 2224 C C . ASP A 1 290 ? 9.398 2.932 -4.355 1 97.69 290 ASP A C 1
ATOM 2226 O O . ASP A 1 290 ? 10.07 2.654 -3.361 1 97.69 290 ASP A O 1
ATOM 2230 N N . LEU A 1 291 ? 8.188 3.541 -4.266 1 97.94 291 LEU A N 1
ATOM 2231 C CA . LEU A 1 291 ? 7.551 3.756 -2.971 1 97.94 291 LEU A CA 1
ATOM 2232 C C . LEU A 1 291 ? 7.312 2.43 -2.256 1 97.94 291 LEU A C 1
ATOM 2234 O O . LEU A 1 291 ? 7.586 2.309 -1.06 1 97.94 291 LEU A O 1
ATOM 2238 N N . PHE A 1 292 ? 6.844 1.438 -2.982 1 98.19 292 PHE A N 1
ATOM 2239 C CA . PHE A 1 292 ? 6.559 0.131 -2.404 1 98.19 292 PHE A CA 1
ATOM 2240 C C . PHE A 1 292 ? 7.84 -0.539 -1.919 1 98.19 292 PHE A C 1
ATOM 2242 O O . PHE A 1 292 ? 7.848 -1.183 -0.868 1 98.19 292 PHE A O 1
ATOM 2249 N N . ASN A 1 293 ? 8.898 -0.417 -2.676 1 97.56 293 ASN A N 1
ATOM 2250 C CA . ASN A 1 293 ? 10.148 -1.111 -2.387 1 97.56 293 ASN A CA 1
ATOM 2251 C C . ASN A 1 293 ? 10.898 -0.458 -1.229 1 97.56 293 ASN A C 1
ATOM 2253 O O . ASN A 1 293 ? 11.773 -1.077 -0.625 1 97.56 293 ASN A O 1
ATOM 2257 N N . ASP A 1 294 ? 10.602 0.831 -0.989 1 97 294 ASP A N 1
ATOM 2258 C CA . ASP A 1 294 ? 11.086 1.472 0.23 1 97 294 ASP A CA 1
ATOM 2259 C C . ASP A 1 294 ? 10.219 1.101 1.428 1 97 294 ASP A C 1
ATOM 2261 O O . ASP A 1 294 ? 9.312 1.851 1.8 1 97 294 ASP A O 1
ATOM 2265 N N . HIS A 1 295 ? 10.617 -0.005 2.07 1 97.38 295 HIS A N 1
ATOM 2266 C CA . HIS A 1 295 ? 9.766 -0.637 3.072 1 97.38 295 HIS A CA 1
ATOM 2267 C C . HIS A 1 295 ? 9.414 0.337 4.191 1 97.38 295 HIS A C 1
ATOM 2269 O O . HIS A 1 295 ? 8.258 0.417 4.609 1 97.38 295 HIS A O 1
ATOM 2275 N N . ALA A 1 296 ? 10.43 1.085 4.664 1 97.62 296 ALA A N 1
ATOM 2276 C CA . ALA A 1 296 ? 10.203 2.018 5.766 1 97.62 296 ALA A CA 1
ATOM 2277 C C . ALA A 1 296 ? 9.188 3.092 5.371 1 97.62 296 ALA A C 1
ATOM 2279 O O . ALA A 1 296 ? 8.258 3.377 6.125 1 97.62 296 ALA A O 1
ATOM 2280 N N . THR A 1 297 ? 9.367 3.668 4.176 1 97.75 297 THR A N 1
ATOM 2281 C CA . THR A 1 297 ? 8.484 4.715 3.676 1 97.75 297 THR A CA 1
ATOM 2282 C C . THR A 1 297 ? 7.066 4.184 3.484 1 97.75 297 THR A C 1
ATOM 2284 O O . THR A 1 297 ? 6.098 4.793 3.947 1 97.75 297 THR A O 1
ATOM 2287 N N . HIS A 1 298 ? 6.961 3.068 2.852 1 98.12 298 HIS A N 1
ATOM 2288 C CA . HIS A 1 298 ? 5.66 2.479 2.564 1 98.12 298 HIS A CA 1
ATOM 2289 C C . HIS A 1 298 ? 4.914 2.137 3.85 1 98.12 298 HIS A C 1
ATOM 2291 O O . HIS A 1 298 ? 3.725 2.443 3.982 1 98.12 298 HIS A O 1
ATOM 2297 N N . ASP A 1 299 ? 5.598 1.49 4.781 1 98.12 299 ASP A N 1
ATOM 2298 C CA . ASP A 1 299 ? 4.973 1.047 6.023 1 98.12 299 ASP A CA 1
ATOM 2299 C C . ASP A 1 299 ? 4.527 2.238 6.867 1 98.12 299 ASP A C 1
ATOM 2301 O O . ASP A 1 299 ? 3.414 2.242 7.402 1 98.12 299 ASP A O 1
ATOM 2305 N N . LYS A 1 300 ? 5.336 3.211 6.977 1 98.19 300 LYS A N 1
ATOM 2306 C CA . LYS A 1 300 ? 5.012 4.344 7.84 1 98.19 300 LYS A CA 1
ATOM 2307 C C . LYS A 1 300 ? 3.922 5.211 7.219 1 98.19 300 LYS A C 1
ATOM 2309 O O . LYS A 1 300 ? 3.082 5.77 7.93 1 98.19 300 LYS A O 1
ATOM 2314 N N . MET A 1 301 ? 3.994 5.426 5.906 1 98.12 301 MET A N 1
ATOM 2315 C CA . MET A 1 301 ? 2.889 6.133 5.266 1 98.12 301 MET A CA 1
ATOM 2316 C C . MET A 1 301 ? 1.565 5.418 5.52 1 98.12 301 MET A C 1
ATOM 2318 O O . MET A 1 301 ? 0.557 6.059 5.82 1 98.12 301 MET A O 1
ATOM 2322 N N . THR A 1 302 ? 1.581 4.07 5.398 1 98.19 302 THR A N 1
ATOM 2323 C CA . THR A 1 302 ? 0.39 3.264 5.637 1 98.19 302 THR A CA 1
ATOM 2324 C C . THR A 1 302 ? -0.113 3.449 7.066 1 98.19 302 THR A C 1
ATOM 2326 O O . THR A 1 302 ? -1.292 3.736 7.285 1 98.19 302 THR A O 1
ATOM 2329 N N . ASP A 1 303 ? 0.78 3.33 7.992 1 97.88 303 ASP A N 1
ATOM 2330 C CA . ASP A 1 303 ? 0.422 3.434 9.406 1 97.88 303 ASP A CA 1
ATOM 2331 C C . ASP A 1 303 ? -0.174 4.805 9.719 1 97.88 303 ASP A C 1
ATOM 2333 O O . ASP A 1 303 ? -1.203 4.898 10.391 1 97.88 303 ASP A O 1
ATOM 2337 N N . MET A 1 304 ? 0.519 5.816 9.234 1 97.94 304 MET A N 1
ATOM 2338 C CA . MET A 1 304 ? 0.109 7.172 9.586 1 97.94 304 MET A CA 1
ATOM 2339 C C . MET A 1 304 ? -1.193 7.547 8.883 1 97.94 304 MET A C 1
ATOM 2341 O O . MET A 1 304 ? -2.031 8.25 9.453 1 97.94 304 MET A O 1
ATOM 2345 N N . MET A 1 305 ? -1.326 7.152 7.672 1 98.19 305 MET A N 1
ATOM 2346 C CA . MET A 1 305 ? -2.582 7.418 6.98 1 98.19 305 MET A CA 1
ATOM 2347 C C . MET A 1 305 ? -3.752 6.754 7.695 1 98.19 305 MET A C 1
ATOM 2349 O O . MET A 1 305 ? -4.832 7.336 7.809 1 98.19 305 MET A O 1
ATOM 2353 N N . ARG A 1 306 ? -3.566 5.512 8.156 1 98.38 306 ARG A N 1
ATOM 2354 C CA . ARG A 1 306 ? -4.613 4.82 8.906 1 98.38 306 ARG A CA 1
ATOM 2355 C C . ARG A 1 306 ? -4.973 5.582 10.18 1 98.38 306 ARG A C 1
ATOM 2357 O O . ARG A 1 306 ? -6.145 5.668 10.547 1 98.38 306 ARG A O 1
ATOM 2364 N N . GLN A 1 307 ? -3.932 6.066 10.844 1 98.06 307 GLN A N 1
ATOM 2365 C CA . GLN A 1 307 ? -4.18 6.867 12.039 1 98.06 307 GLN A CA 1
ATOM 2366 C C . GLN A 1 307 ? -4.988 8.117 11.711 1 98.06 307 GLN A C 1
ATOM 2368 O O . GLN A 1 307 ? -5.934 8.461 12.422 1 98.06 307 GLN A O 1
ATOM 2373 N N . PHE A 1 308 ? -4.641 8.812 10.633 1 98.25 308 PHE A N 1
ATOM 2374 C CA . PHE A 1 308 ? -5.34 10.023 10.234 1 98.25 308 PHE A CA 1
ATOM 2375 C C . PHE A 1 308 ? -6.781 9.711 9.836 1 98.25 308 PHE A C 1
ATOM 2377 O O . PHE A 1 308 ? -7.691 10.5 10.117 1 98.25 308 PHE A O 1
ATOM 2384 N N . LEU A 1 309 ? -6.957 8.594 9.172 1 98.31 309 LEU A N 1
ATOM 2385 C CA . LEU A 1 309 ? -8.305 8.164 8.812 1 98.31 309 LEU A CA 1
ATOM 2386 C C . LEU A 1 309 ? -9.141 7.91 10.062 1 98.31 309 LEU A C 1
ATOM 2388 O O . LEU A 1 309 ? -10.305 8.32 10.125 1 98.31 309 LEU A O 1
ATOM 2392 N N . ARG A 1 310 ? -8.57 7.215 11.008 1 98.12 310 ARG A N 1
ATOM 2393 C CA . ARG A 1 310 ? -9.273 6.918 12.25 1 98.12 310 ARG A CA 1
ATOM 2394 C C . ARG A 1 310 ? -9.641 8.203 12.992 1 98.12 310 ARG A C 1
ATOM 2396 O O . ARG A 1 310 ? -10.766 8.352 13.469 1 98.12 310 ARG A O 1
ATOM 2403 N N . ASP A 1 311 ? -8.672 9.102 13.109 1 98.06 311 ASP A N 1
ATOM 2404 C CA . ASP A 1 311 ? -8.906 10.359 13.82 1 98.06 311 ASP A CA 1
ATOM 2405 C C . ASP A 1 311 ? -9.945 11.211 13.102 1 98.06 311 ASP A C 1
ATOM 2407 O O . ASP A 1 311 ? -10.805 11.828 13.742 1 98.06 311 ASP A O 1
ATOM 2411 N N . GLY A 1 312 ? -9.867 11.305 11.766 1 97.56 312 GLY A N 1
ATOM 2412 C CA . GLY A 1 312 ? -10.875 12.008 10.992 1 97.56 312 GLY A CA 1
ATOM 2413 C C . GLY A 1 312 ? -12.266 11.43 11.164 1 97.56 312 GLY A C 1
ATOM 2414 O O . GLY A 1 312 ? -13.25 12.172 11.281 1 97.56 312 GLY A O 1
ATOM 2415 N N . ALA A 1 313 ? -12.359 10.102 11.172 1 97.5 313 ALA A N 1
ATOM 2416 C CA . ALA A 1 313 ? -13.641 9.43 11.367 1 97.5 313 ALA A CA 1
ATOM 2417 C C . ALA A 1 313 ? -14.219 9.727 12.742 1 97.5 313 ALA A C 1
ATOM 2419 O O . ALA A 1 313 ? -15.43 9.859 12.898 1 97.5 313 ALA A O 1
ATOM 2420 N N . ALA A 1 314 ? -13.336 9.734 13.711 1 97.94 314 ALA A N 1
ATOM 2421 C CA . ALA A 1 314 ? -13.781 10.062 15.062 1 97.94 314 ALA A CA 1
ATOM 2422 C C . ALA A 1 314 ? -14.359 11.469 15.125 1 97.94 314 ALA A C 1
ATOM 2424 O O . ALA A 1 314 ? -15.375 11.703 15.789 1 97.94 314 ALA A O 1
ATOM 2425 N N . THR A 1 315 ? -13.703 12.422 14.477 1 97.69 315 THR A N 1
ATOM 2426 C CA . THR A 1 315 ? -14.211 13.789 14.414 1 97.69 315 THR A CA 1
ATOM 2427 C C . THR A 1 315 ? -15.562 13.844 13.703 1 97.69 315 THR A C 1
ATOM 2429 O O . THR A 1 315 ? -16.484 14.516 14.164 1 97.69 315 THR A O 1
ATOM 2432 N N . LYS A 1 316 ? -15.688 13.156 12.617 1 97.75 316 LYS A N 1
ATOM 2433 C CA . LYS A 1 316 ? -16.938 13.102 11.875 1 97.75 316 LYS A CA 1
ATOM 2434 C C . LYS A 1 316 ? -18.062 12.5 12.727 1 97.75 316 LYS A C 1
ATOM 2436 O O . LYS A 1 316 ? -19.203 12.945 12.664 1 97.75 316 LYS A O 1
ATOM 2441 N N . ALA A 1 317 ? -17.719 11.453 13.461 1 97.19 317 ALA A N 1
ATOM 2442 C CA . ALA A 1 317 ? -18.703 10.82 14.336 1 97.19 317 ALA A CA 1
ATOM 2443 C C . ALA A 1 317 ? -19.219 11.812 15.367 1 97.19 317 ALA A C 1
ATOM 2445 O O . ALA A 1 317 ? -20.422 11.82 15.688 1 97.19 317 ALA A O 1
ATOM 2446 N N . ALA A 1 318 ? -18.328 12.586 15.922 1 96.19 318 ALA A N 1
ATOM 2447 C CA . ALA A 1 318 ? -18.734 13.609 16.875 1 96.19 318 ALA A CA 1
ATOM 2448 C C . ALA A 1 318 ? -19.656 14.641 16.234 1 96.19 318 ALA A C 1
ATOM 2450 O O . ALA A 1 318 ? -20.656 15.047 16.828 1 96.19 318 ALA A O 1
ATOM 2451 N N . LEU A 1 319 ? -19.328 15.078 15.055 1 97.44 319 LEU A N 1
ATOM 2452 C CA . LEU A 1 319 ? -20.141 16.031 14.32 1 97.44 319 LEU A CA 1
ATOM 2453 C C . LEU A 1 319 ? -21.516 15.445 13.984 1 97.44 319 LEU A C 1
ATOM 2455 O O . LEU A 1 319 ? -22.531 16.141 14.07 1 97.44 319 LEU A O 1
ATOM 2459 N N . LYS A 1 320 ? -21.469 14.188 13.555 1 97.5 320 LYS A N 1
ATOM 2460 C CA . LYS A 1 320 ? -22.719 13.508 13.234 1 97.5 320 LYS A CA 1
ATOM 2461 C C . LYS A 1 320 ? -23.656 13.477 14.438 1 97.5 320 LYS A C 1
ATOM 2463 O O . LYS A 1 320 ? -24.859 13.727 14.305 1 97.5 320 LYS A O 1
ATOM 2468 N N . LYS A 1 321 ? -23.141 13.148 15.578 1 96.19 321 LYS A N 1
ATOM 2469 C CA . LYS A 1 321 ? -23.938 13.117 16.797 1 96.19 321 LYS A CA 1
ATOM 2470 C C . LYS A 1 321 ? -24.562 14.477 17.078 1 96.19 321 LYS A C 1
ATOM 2472 O O . LYS A 1 321 ? -25.734 14.562 17.438 1 96.19 321 LYS A O 1
ATOM 2477 N N . LEU A 1 322 ? -23.797 15.531 16.906 1 95.56 322 LEU A N 1
ATOM 2478 C CA . LEU A 1 322 ? -24.297 16.875 17.141 1 95.56 322 LEU A CA 1
ATOM 2479 C C . LEU A 1 322 ? -25.391 17.234 16.125 1 95.56 322 LEU A C 1
ATOM 2481 O O . LEU A 1 322 ? -26.359 17.922 16.469 1 95.56 322 LEU A O 1
ATOM 2485 N N . LEU A 1 323 ? -25.203 16.766 14.938 1 97 323 LEU A N 1
ATOM 2486 C CA . LEU A 1 323 ? -26.172 17.047 13.875 1 97 323 LEU A CA 1
ATOM 2487 C C . LEU A 1 323 ? -27.484 16.312 14.125 1 97 323 LEU A C 1
ATOM 2489 O O . LEU A 1 323 ? -28.547 16.797 13.711 1 97 323 LEU A O 1
ATOM 2493 N N . GLU A 1 324 ? -27.438 15.164 14.75 1 94.94 324 GLU A N 1
ATOM 2494 C CA . GLU A 1 324 ? -28.625 14.359 15.016 1 94.94 324 GLU A CA 1
ATOM 2495 C C . GLU A 1 324 ? -29.359 14.859 16.266 1 94.94 324 GLU A C 1
ATOM 2497 O O . GLU A 1 324 ? -30.562 14.594 16.422 1 94.94 324 GLU A O 1
ATOM 2502 N N . GLU A 1 325 ? -28.828 15.344 17.25 1 88.12 325 GLU A N 1
ATOM 2503 C CA . GLU A 1 325 ? -29.453 15.828 18.469 1 88.12 325 GLU A CA 1
ATOM 2504 C C . GLU A 1 325 ? -30.328 17.047 18.203 1 88.12 325 GLU A C 1
ATOM 2506 O O . GLU A 1 325 ? -31.234 17.359 18.969 1 88.12 325 GLU A O 1
ATOM 2511 N N . LYS A 1 326 ? -30.125 17.844 17.453 1 66.69 326 LYS A N 1
ATOM 2512 C CA . LYS A 1 326 ? -30.969 19.016 17.312 1 66.69 326 LYS A CA 1
ATOM 2513 C C . LYS A 1 326 ? -31.906 18.891 16.125 1 66.69 326 LYS A C 1
ATOM 2515 O O . LYS A 1 326 ? -31.5 18.469 15.047 1 66.69 326 LYS A O 1
ATOM 2520 N N . MET B 1 1 ? -12.477 -47.219 4.258 1 57.75 1 MET B N 1
ATOM 2521 C CA . MET B 1 1 ? -13.234 -45.969 4.188 1 57.75 1 MET B CA 1
ATOM 2522 C C . MET B 1 1 ? -12.531 -44.969 3.295 1 57.75 1 MET B C 1
ATOM 2524 O O . MET B 1 1 ? -11.305 -45 3.168 1 57.75 1 MET B O 1
ATOM 2528 N N . THR B 1 2 ? -13.273 -44.281 2.334 1 88.44 2 THR B N 1
ATOM 2529 C CA . THR B 1 2 ? -12.711 -43.344 1.369 1 88.44 2 THR B CA 1
ATOM 2530 C C . THR B 1 2 ? -12.047 -42.156 2.082 1 88.44 2 THR B C 1
ATOM 2532 O O . THR B 1 2 ? -12.586 -41.625 3.057 1 88.44 2 THR B O 1
ATOM 2535 N N . SER B 1 3 ? -10.766 -41.938 1.879 1 94.69 3 SER B N 1
ATOM 2536 C CA . SER B 1 3 ? -10 -40.875 2.535 1 94.69 3 SER B CA 1
ATOM 2537 C C . SER B 1 3 ? -10.672 -39.531 2.375 1 94.69 3 SER B C 1
ATOM 2539 O O . SER B 1 3 ? -11.523 -39.344 1.499 1 94.69 3 SER B O 1
ATOM 2541 N N . SER B 1 4 ? -10.406 -38.656 3.328 1 97.06 4 SER B N 1
ATOM 2542 C CA . SER B 1 4 ? -10.93 -37.281 3.219 1 97.06 4 SER B CA 1
ATOM 2543 C C . SER B 1 4 ? -10.562 -36.656 1.881 1 97.06 4 SER B C 1
ATOM 2545 O O . SER B 1 4 ? -11.344 -35.906 1.314 1 97.06 4 SER B O 1
ATOM 2547 N N . LEU B 1 5 ? -9.375 -36.969 1.404 1 97.19 5 LEU B N 1
ATOM 2548 C CA . LEU B 1 5 ? -8.938 -36.438 0.118 1 97.19 5 LEU B CA 1
ATOM 2549 C C . LEU B 1 5 ? -9.852 -36.906 -1.006 1 97.19 5 LEU B C 1
ATOM 2551 O O . LEU B 1 5 ? -10.258 -36.094 -1.857 1 97.19 5 LEU B O 1
ATOM 2555 N N . GLU B 1 6 ? -10.133 -38.219 -1.021 1 96.19 6 GLU B N 1
ATOM 2556 C CA . GLU B 1 6 ? -10.992 -38.75 -2.061 1 96.19 6 GLU B CA 1
ATOM 2557 C C . GLU B 1 6 ? -12.406 -38.188 -1.967 1 96.19 6 GLU B C 1
ATOM 2559 O O . GLU B 1 6 ? -13.07 -38 -2.986 1 96.19 6 GLU B O 1
ATOM 2564 N N . GLN B 1 7 ? -12.836 -38.031 -0.74 1 97.44 7 GLN B N 1
ATOM 2565 C CA . GLN B 1 7 ? -14.141 -37.406 -0.557 1 97.44 7 GLN B CA 1
ATOM 2566 C C . GLN B 1 7 ? -14.148 -35.969 -1.09 1 97.44 7 GLN B C 1
ATOM 2568 O O . GLN B 1 7 ? -15.094 -35.562 -1.766 1 97.44 7 GLN B O 1
ATOM 2573 N N . LEU B 1 8 ? -13.141 -35.219 -0.756 1 97.69 8 LEU B N 1
ATOM 2574 C CA . LEU B 1 8 ? -13.023 -33.812 -1.193 1 97.69 8 LEU B CA 1
ATOM 2575 C C . LEU B 1 8 ? -13.016 -33.719 -2.715 1 97.69 8 LEU B C 1
ATOM 2577 O O . LEU B 1 8 ? -13.633 -32.844 -3.289 1 97.69 8 LEU B O 1
ATOM 2581 N N . ARG B 1 9 ? -12.414 -34.656 -3.41 1 96.69 9 ARG B N 1
ATOM 2582 C CA . ARG B 1 9 ? -12.258 -34.688 -4.863 1 96.69 9 ARG B CA 1
ATOM 2583 C C . ARG B 1 9 ? -13.609 -34.812 -5.555 1 96.69 9 ARG B C 1
ATOM 2585 O O . ARG B 1 9 ? -13.75 -34.469 -6.727 1 96.69 9 ARG B O 1
ATOM 2592 N N . GLN B 1 10 ? -14.516 -35.281 -4.875 1 96.44 10 GLN B N 1
ATOM 2593 C CA . GLN B 1 10 ? -15.852 -35.438 -5.453 1 96.44 10 GLN B CA 1
ATOM 2594 C C . GLN B 1 10 ? -16.547 -34.094 -5.637 1 96.44 10 GLN B C 1
ATOM 2596 O O . GLN B 1 10 ? -17.484 -34 -6.418 1 96.44 10 GLN B O 1
ATOM 2601 N N . HIS B 1 11 ? -16.047 -33.125 -4.879 1 96.75 11 HIS B N 1
ATOM 2602 C CA . HIS B 1 11 ? -16.766 -31.844 -4.844 1 96.75 11 HIS B CA 1
ATOM 2603 C C . HIS B 1 11 ? -15.906 -30.703 -5.379 1 96.75 11 HIS B C 1
ATOM 2605 O O . HIS B 1 11 ? -16.422 -29.656 -5.785 1 96.75 11 HIS B O 1
ATOM 2611 N N . THR B 1 12 ? -14.641 -30.828 -5.266 1 98.12 12 THR B N 1
ATOM 2612 C CA . THR B 1 12 ? -13.688 -29.766 -5.59 1 98.12 12 THR B CA 1
ATOM 2613 C C . THR B 1 12 ? -12.516 -30.328 -6.391 1 98.12 12 THR B C 1
ATOM 2615 O O . THR B 1 12 ? -11.992 -31.391 -6.074 1 98.12 12 THR B O 1
ATOM 2618 N N . THR B 1 13 ? -12.18 -29.656 -7.477 1 97.88 13 THR B N 1
ATOM 2619 C CA . THR B 1 13 ? -11 -30.047 -8.234 1 97.88 13 THR B CA 1
ATOM 2620 C C . THR B 1 13 ? -9.727 -29.766 -7.426 1 97.88 13 THR B C 1
ATOM 2622 O O . THR B 1 13 ? -9.516 -28.641 -6.965 1 97.88 13 THR B O 1
ATOM 2625 N N . ILE B 1 14 ? -8.859 -30.75 -7.305 1 97.06 14 ILE B N 1
ATOM 2626 C CA . ILE B 1 14 ? -7.68 -30.625 -6.457 1 97.06 14 ILE B CA 1
ATOM 2627 C C . ILE B 1 14 ? -6.457 -30.328 -7.316 1 97.06 14 ILE B C 1
ATOM 2629 O O . ILE B 1 14 ? -6.234 -30.969 -8.344 1 97.06 14 ILE B O 1
ATOM 2633 N N . VAL B 1 15 ? -5.73 -29.312 -6.953 1 97 15 VAL B N 1
ATOM 2634 C CA . VAL B 1 15 ? -4.457 -28.891 -7.539 1 97 15 VAL B CA 1
ATOM 2635 C C . VAL B 1 15 ? -3.348 -29.016 -6.5 1 97 15 VAL B C 1
ATOM 2637 O O . VAL B 1 15 ? -3.492 -28.531 -5.371 1 97 15 VAL B O 1
ATOM 2640 N N . ALA B 1 16 ? -2.262 -29.688 -6.816 1 95 16 ALA B N 1
ATOM 2641 C CA . ALA B 1 16 ? -1.131 -29.797 -5.895 1 95 16 ALA B CA 1
ATOM 2642 C C . ALA B 1 16 ? -0.276 -28.531 -5.945 1 95 16 ALA B C 1
ATOM 2644 O O . ALA B 1 16 ? 0.182 -28.125 -7.016 1 95 16 ALA B O 1
ATOM 2645 N N . ASP B 1 17 ? -0.047 -27.906 -4.809 1 93.56 17 ASP B N 1
ATOM 2646 C CA . ASP B 1 17 ? 0.708 -26.672 -4.695 1 93.56 17 ASP B CA 1
ATOM 2647 C C . ASP B 1 17 ? 2.205 -26.938 -4.582 1 93.56 17 ASP B C 1
ATOM 2649 O O . ASP B 1 17 ? 2.785 -26.812 -3.5 1 93.56 17 ASP B O 1
ATOM 2653 N N . THR B 1 18 ? 2.816 -27.312 -5.629 1 88 18 THR B N 1
ATOM 2654 C CA . THR B 1 18 ? 4.23 -27.656 -5.645 1 88 18 THR B CA 1
ATOM 2655 C C . THR B 1 18 ? 4.805 -27.531 -7.055 1 88 18 THR B C 1
ATOM 2657 O O . THR B 1 18 ? 4.062 -27.547 -8.039 1 88 18 THR B O 1
ATOM 2660 N N . GLY B 1 19 ? 6.105 -27.281 -7.145 1 80.69 19 GLY B N 1
ATOM 2661 C CA . GLY B 1 19 ? 6.812 -27.375 -8.414 1 80.69 19 GLY B CA 1
ATOM 2662 C C . GLY B 1 19 ? 7.41 -28.75 -8.664 1 80.69 19 GLY B C 1
ATOM 2663 O O . GLY B 1 19 ? 8.016 -28.984 -9.711 1 80.69 19 GLY B O 1
ATOM 2664 N N . ASP B 1 20 ? 7.203 -29.625 -7.715 1 83.44 20 ASP B N 1
ATOM 2665 C CA . ASP B 1 20 ? 7.734 -30.984 -7.82 1 83.44 20 ASP B CA 1
ATOM 2666 C C . ASP B 1 20 ? 6.855 -31.859 -8.719 1 83.44 20 ASP B C 1
ATOM 2668 O O . ASP B 1 20 ? 5.758 -32.25 -8.328 1 83.44 20 ASP B O 1
ATOM 2672 N N . PHE B 1 21 ? 7.418 -32.219 -9.836 1 85.19 21 PHE B N 1
ATOM 2673 C CA . PHE B 1 21 ? 6.664 -32.906 -10.875 1 85.19 21 PHE B CA 1
ATOM 2674 C C . PHE B 1 21 ? 6.203 -34.281 -10.383 1 85.19 21 PHE B C 1
ATOM 2676 O O . PHE B 1 21 ? 5.133 -34.75 -10.773 1 85.19 21 PHE B O 1
ATOM 2683 N N . ASN B 1 22 ? 6.98 -34.906 -9.523 1 83.94 22 ASN B N 1
ATOM 2684 C CA . ASN B 1 22 ? 6.617 -36.219 -9 1 83.94 22 ASN B CA 1
ATOM 2685 C C . ASN B 1 22 ? 5.371 -36.156 -8.117 1 83.94 22 ASN B C 1
ATOM 2687 O O . ASN B 1 22 ? 4.539 -37.062 -8.133 1 83.94 22 ASN B O 1
ATOM 2691 N N . VAL B 1 23 ? 5.32 -35.094 -7.422 1 87.19 23 VAL B N 1
ATOM 2692 C CA . VAL B 1 23 ? 4.191 -34.906 -6.52 1 87.19 23 VAL B CA 1
ATOM 2693 C C . VAL B 1 23 ? 2.93 -34.625 -7.32 1 87.19 23 VAL B C 1
ATOM 2695 O O . VAL B 1 23 ? 1.836 -35.062 -6.969 1 87.19 23 VAL B O 1
ATOM 2698 N N . LEU B 1 24 ? 3.092 -33.844 -8.383 1 90.75 24 LEU B N 1
ATOM 2699 C CA . LEU B 1 24 ? 1.962 -33.531 -9.242 1 90.75 24 LEU B CA 1
ATOM 2700 C C . LEU B 1 24 ? 1.304 -34.812 -9.773 1 90.75 24 LEU B C 1
ATOM 2702 O O . LEU B 1 24 ? 0.077 -34.938 -9.758 1 90.75 24 LEU B O 1
ATOM 2706 N N . SER B 1 25 ? 2.117 -35.719 -10.164 1 89.38 25 SER B N 1
ATOM 2707 C CA . SER B 1 25 ? 1.63 -37 -10.711 1 89.38 25 SER B CA 1
ATOM 2708 C C . SER B 1 25 ? 1.027 -37.875 -9.617 1 89.38 25 SER B C 1
ATOM 2710 O O . SER B 1 25 ? -0.027 -38.469 -9.812 1 89.38 25 SER B O 1
ATOM 2712 N N . LEU B 1 26 ? 1.696 -37.906 -8.547 1 89.31 26 LEU B N 1
ATOM 2713 C CA . LEU B 1 26 ? 1.285 -38.75 -7.43 1 89.31 26 LEU B CA 1
ATOM 2714 C C . LEU B 1 26 ? -0.129 -38.406 -6.977 1 89.31 26 LEU B C 1
ATOM 2716 O O . LEU B 1 26 ? -0.925 -39.281 -6.672 1 89.31 26 LEU B O 1
ATOM 2720 N N . TYR B 1 27 ? -0.47 -37.156 -6.977 1 92.19 27 TYR B N 1
ATOM 2721 C CA . TYR B 1 27 ? -1.752 -36.719 -6.434 1 92.19 27 TYR B CA 1
ATOM 2722 C C . TYR B 1 27 ? -2.732 -36.406 -7.551 1 92.19 27 TYR B C 1
ATOM 2724 O O . TYR B 1 27 ? -3.742 -35.719 -7.32 1 92.19 27 TYR B O 1
ATOM 2732 N N . LYS B 1 28 ? -2.432 -36.812 -8.734 1 90.5 28 LYS B N 1
ATOM 2733 C CA . LYS B 1 28 ? -3.305 -36.625 -9.883 1 90.5 28 LYS B CA 1
ATOM 2734 C C . LYS B 1 28 ? -3.795 -35.188 -9.969 1 90.5 28 LYS B C 1
ATOM 2736 O O . LYS B 1 28 ? -4.996 -34.938 -10.086 1 90.5 28 LYS B O 1
ATOM 2741 N N . SER B 1 29 ? -2.895 -34.281 -9.82 1 94 29 SER B N 1
ATOM 2742 C CA . SER B 1 29 ? -3.215 -32.875 -9.883 1 94 29 SER B CA 1
ATOM 2743 C C . SER B 1 29 ? -3.83 -32.5 -11.234 1 94 29 SER B C 1
ATOM 2745 O O . SER B 1 29 ? -3.25 -32.781 -12.281 1 94 29 SER B O 1
ATOM 2747 N N . GLN B 1 30 ? -4.973 -31.859 -11.234 1 94.88 30 GLN B N 1
ATOM 2748 C CA . GLN B 1 30 ? -5.641 -31.484 -12.477 1 94.88 30 GLN B CA 1
ATOM 2749 C C . GLN B 1 30 ? -4.898 -30.344 -13.164 1 94.88 30 GLN B C 1
ATOM 2751 O O . GLN B 1 30 ? -4.676 -30.391 -14.383 1 94.88 30 GLN B O 1
ATOM 2756 N N . ASP B 1 31 ? -4.609 -29.297 -12.508 1 96.44 31 ASP B N 1
ATOM 2757 C CA . ASP B 1 31 ? -3.879 -28.094 -12.914 1 96.44 31 ASP B CA 1
ATOM 2758 C C . ASP B 1 31 ? -2.605 -27.922 -12.086 1 96.44 31 ASP B C 1
ATOM 2760 O O . ASP B 1 31 ? -2.295 -28.75 -11.234 1 96.44 31 ASP B O 1
ATOM 2764 N N . ALA B 1 32 ? -1.798 -26.938 -12.375 1 95.81 32 ALA B N 1
ATOM 2765 C CA . ALA B 1 32 ? -0.63 -26.562 -11.578 1 95.81 32 ALA B CA 1
ATOM 2766 C C . ALA B 1 32 ? -0.426 -25.062 -11.586 1 95.81 32 ALA B C 1
ATOM 2768 O O . ALA B 1 32 ? -0.836 -24.375 -12.523 1 95.81 32 ALA B O 1
ATOM 2769 N N . THR B 1 33 ? 0.053 -24.609 -10.484 1 94 33 THR B N 1
ATOM 2770 C CA . THR B 1 33 ? 0.363 -23.188 -10.375 1 94 33 THR B CA 1
ATOM 2771 C C . THR B 1 33 ? 1.839 -22.969 -10.047 1 94 33 THR B C 1
ATOM 2773 O O . THR B 1 33 ? 2.461 -23.812 -9.398 1 94 33 THR B O 1
ATOM 2776 N N . THR B 1 34 ? 2.387 -21.938 -10.625 1 93.5 34 THR B N 1
ATOM 2777 C CA . THR B 1 34 ? 3.725 -21.516 -10.219 1 93.5 34 THR B CA 1
ATOM 2778 C C . THR B 1 34 ? 3.678 -20.156 -9.531 1 93.5 34 THR B C 1
ATOM 2780 O O . THR B 1 34 ? 2.689 -19.438 -9.641 1 93.5 34 THR B O 1
ATOM 2783 N N . ASN B 1 35 ? 4.586 -19.906 -8.68 1 93.81 35 ASN B N 1
ATOM 2784 C CA . ASN B 1 35 ? 4.883 -18.594 -8.086 1 93.81 35 ASN B CA 1
ATOM 2785 C C . ASN B 1 35 ? 6.379 -18.422 -7.859 1 93.81 35 ASN B C 1
ATOM 2787 O O . ASN B 1 35 ? 7.16 -19.359 -8.039 1 93.81 35 ASN B O 1
ATOM 2791 N N . PRO B 1 36 ? 6.832 -17.188 -7.66 1 95.38 36 PRO B N 1
ATOM 2792 C CA . PRO B 1 36 ? 8.273 -16.938 -7.527 1 95.38 36 PRO B CA 1
ATOM 2793 C C . PRO B 1 36 ? 8.93 -17.844 -6.484 1 95.38 36 PRO B C 1
ATOM 2795 O O . PRO B 1 36 ? 10.07 -18.266 -6.664 1 95.38 36 PRO B O 1
ATOM 2798 N N . SER B 1 37 ? 8.219 -18.172 -5.461 1 94.44 37 SER B N 1
ATOM 2799 C CA . SER B 1 37 ? 8.781 -19.047 -4.43 1 94.44 37 SER B CA 1
ATOM 2800 C C . SER B 1 37 ? 8.984 -20.469 -4.949 1 94.44 37 SER B C 1
ATOM 2802 O O . SER B 1 37 ? 10.008 -21.094 -4.676 1 94.44 37 SER B O 1
ATOM 2804 N N . HIS B 1 38 ? 7.996 -20.969 -5.676 1 92.19 38 HIS B N 1
ATOM 2805 C CA . HIS B 1 38 ? 8.125 -22.297 -6.273 1 92.19 38 HIS B CA 1
ATOM 2806 C C . HIS B 1 38 ? 9.297 -22.359 -7.246 1 92.19 38 HIS B C 1
ATOM 2808 O O . HIS B 1 38 ? 10.047 -23.328 -7.262 1 92.19 38 HIS B O 1
ATOM 2814 N N . ILE B 1 39 ? 9.398 -21.328 -8.07 1 93.44 39 ILE B N 1
ATOM 2815 C CA . ILE B 1 39 ? 10.445 -21.281 -9.086 1 93.44 39 ILE B CA 1
ATOM 2816 C C . ILE B 1 39 ? 11.82 -21.234 -8.406 1 93.44 39 ILE B C 1
ATOM 2818 O O . ILE B 1 39 ? 12.742 -21.953 -8.82 1 93.44 39 ILE B O 1
ATOM 2822 N N . LEU B 1 40 ? 11.938 -20.359 -7.359 1 94.69 40 LEU B N 1
ATOM 2823 C CA . LEU B 1 40 ? 13.195 -20.266 -6.629 1 94.69 40 LEU B CA 1
ATOM 2824 C C . LEU B 1 40 ? 13.578 -21.609 -6.027 1 94.69 40 LEU B C 1
ATOM 2826 O O . LEU B 1 40 ? 14.719 -22.062 -6.184 1 94.69 40 LEU B O 1
ATOM 2830 N N . THR B 1 41 ? 12.641 -22.266 -5.352 1 91.69 41 THR B N 1
ATOM 2831 C CA . THR B 1 41 ? 12.883 -23.562 -4.723 1 91.69 41 THR B CA 1
ATOM 2832 C C . THR B 1 41 ? 13.289 -24.609 -5.762 1 91.69 41 THR B C 1
ATOM 2834 O O . THR B 1 41 ? 14.25 -25.344 -5.559 1 91.69 41 THR B O 1
ATOM 2837 N N . ALA B 1 42 ? 12.555 -24.656 -6.871 1 87.62 42 ALA B N 1
ATOM 2838 C CA . ALA B 1 42 ? 12.844 -25.609 -7.934 1 87.62 42 ALA B CA 1
ATOM 2839 C C . ALA B 1 42 ? 14.211 -25.344 -8.562 1 87.62 42 ALA B C 1
ATOM 2841 O O . ALA B 1 42 ? 14.945 -26.266 -8.891 1 87.62 42 ALA B O 1
ATOM 2842 N N . SER B 1 43 ? 14.578 -24.062 -8.742 1 90.12 43 SER B N 1
ATOM 2843 C CA . SER B 1 43 ? 15.812 -23.656 -9.398 1 90.12 43 SER B CA 1
ATOM 2844 C C . SER B 1 43 ? 17.031 -24.078 -8.578 1 90.12 43 SER B C 1
ATOM 2846 O O . SER B 1 43 ? 18.141 -24.156 -9.109 1 90.12 43 SER B O 1
ATOM 2848 N N . GLN B 1 44 ? 16.828 -24.328 -7.312 1 92.25 44 GLN B N 1
ATOM 2849 C CA . GLN B 1 44 ? 17.922 -24.688 -6.422 1 92.25 44 GLN B CA 1
ATOM 2850 C C . GLN B 1 44 ? 18.141 -26.188 -6.41 1 92.25 44 GLN B C 1
ATOM 2852 O O . GLN B 1 44 ? 19.141 -26.672 -5.859 1 92.25 44 GLN B O 1
ATOM 2857 N N . LYS B 1 45 ? 17.312 -26.906 -7.043 1 89.94 45 LYS B N 1
ATOM 2858 C CA . LYS B 1 45 ? 17.438 -28.359 -7.105 1 89.94 45 LYS B CA 1
ATOM 2859 C C . LYS B 1 45 ? 18.344 -28.781 -8.258 1 89.94 45 LYS B C 1
ATOM 2861 O O . LYS B 1 45 ? 18.172 -28.328 -9.391 1 89.94 45 LYS B O 1
ATOM 2866 N N . PRO B 1 46 ? 19.219 -29.75 -7.988 1 92.31 46 PRO B N 1
ATOM 2867 C CA . PRO B 1 46 ? 20.141 -30.188 -9.039 1 92.31 46 PRO B CA 1
ATOM 2868 C C . PRO B 1 46 ? 19.422 -30.766 -10.25 1 92.31 46 PRO B C 1
ATOM 2870 O O . PRO B 1 46 ? 19.906 -30.641 -11.383 1 92.31 46 PRO B O 1
ATOM 2873 N N . GLU B 1 47 ? 18.375 -31.391 -10.039 1 88.94 47 GLU B N 1
ATOM 2874 C CA . GLU B 1 47 ? 17.641 -32.062 -11.109 1 88.94 47 GLU B CA 1
ATOM 2875 C C . GLU B 1 47 ? 17.094 -31.062 -12.125 1 88.94 47 GLU B C 1
ATOM 2877 O O . GLU B 1 47 ? 16.766 -31.422 -13.258 1 88.94 47 GLU B O 1
ATOM 2882 N N . TYR B 1 48 ? 17.078 -29.75 -11.734 1 89.44 48 TYR B N 1
ATOM 2883 C CA . TYR B 1 48 ? 16.531 -28.75 -12.641 1 89.44 48 TYR B CA 1
ATOM 2884 C C . TYR B 1 48 ? 17.625 -27.812 -13.156 1 89.44 48 TYR B C 1
ATOM 2886 O O . TYR B 1 48 ? 17.344 -26.797 -13.797 1 89.44 48 TYR B O 1
ATOM 2894 N N . ALA B 1 49 ? 18.875 -28.141 -12.906 1 92.69 49 ALA B N 1
ATOM 2895 C CA . ALA B 1 49 ? 20.016 -27.312 -13.305 1 92.69 49 ALA B CA 1
ATOM 2896 C C . ALA B 1 49 ? 20.047 -27.109 -14.812 1 92.69 49 ALA B C 1
ATOM 2898 O O . ALA B 1 49 ? 20.453 -26.047 -15.289 1 92.69 49 ALA B O 1
ATOM 2899 N N . TYR B 1 50 ? 19.609 -28.125 -15.508 1 94 50 TYR B N 1
ATOM 2900 C CA . TYR B 1 50 ? 19.625 -28.047 -16.969 1 94 50 TYR B CA 1
ATOM 2901 C C . TYR B 1 50 ? 18.688 -26.953 -17.469 1 94 50 TYR B C 1
ATOM 2903 O O . TYR B 1 50 ? 18.953 -26.312 -18.484 1 94 50 TYR B O 1
ATOM 2911 N N . LEU B 1 51 ? 17.594 -26.688 -16.766 1 93.88 51 LEU B N 1
ATOM 2912 C CA . LEU B 1 51 ? 16.672 -25.625 -17.141 1 93.88 51 LEU B CA 1
ATOM 2913 C C . LEU B 1 51 ? 17.312 -24.25 -17 1 93.88 51 LEU B C 1
ATOM 2915 O O . LEU B 1 51 ? 17.062 -23.359 -17.797 1 93.88 51 LEU B O 1
ATOM 2919 N N . LEU B 1 52 ? 18.141 -24.094 -15.953 1 95.88 52 LEU B N 1
ATOM 2920 C CA . LEU B 1 52 ? 18.844 -22.844 -15.75 1 95.88 52 LEU B CA 1
ATOM 2921 C C . LEU B 1 52 ? 19.891 -22.625 -16.844 1 95.88 52 LEU B C 1
ATOM 2923 O O . LEU B 1 52 ? 20.047 -21.516 -17.359 1 95.88 52 LEU B O 1
ATOM 2927 N N . SER B 1 53 ? 20.547 -23.703 -17.156 1 95.5 53 SER B N 1
ATOM 2928 C CA . SER B 1 53 ? 21.547 -23.625 -18.203 1 95.5 53 SER B CA 1
ATOM 2929 C C . SER B 1 53 ? 20.922 -23.25 -19.547 1 95.5 53 SER B C 1
ATOM 2931 O O . SER B 1 53 ? 21.453 -22.406 -20.266 1 95.5 53 SER B O 1
ATOM 2933 N N . ASP B 1 54 ? 19.875 -23.906 -19.797 1 96.38 54 ASP B N 1
ATOM 2934 C CA . ASP B 1 54 ? 19.156 -23.609 -21.047 1 96.38 54 ASP B CA 1
ATOM 2935 C C . ASP B 1 54 ? 18.688 -22.156 -21.078 1 96.38 54 ASP B C 1
ATOM 2937 O O . ASP B 1 54 ? 18.766 -21.5 -22.125 1 96.38 54 ASP B O 1
ATOM 2941 N N . ALA B 1 55 ? 18.156 -21.688 -19.984 1 97.5 55 ALA B N 1
ATOM 2942 C CA . ALA B 1 55 ? 17.641 -20.328 -19.875 1 97.5 55 ALA B CA 1
ATOM 2943 C C . ALA B 1 55 ? 18.75 -19.312 -20.109 1 97.5 55 ALA B C 1
ATOM 2945 O O . ALA B 1 55 ? 18.547 -18.312 -20.812 1 97.5 55 ALA B O 1
ATOM 2946 N N . THR B 1 56 ? 19.922 -19.531 -19.547 1 97.62 56 THR B N 1
ATOM 2947 C CA . THR B 1 56 ? 21.031 -18.594 -19.672 1 97.62 56 THR B CA 1
ATOM 2948 C C . THR B 1 56 ? 21.609 -18.641 -21.094 1 97.62 56 THR B C 1
ATOM 2950 O O . THR B 1 56 ? 22.031 -17.609 -21.625 1 97.62 56 THR B O 1
ATOM 2953 N N . GLN B 1 57 ? 21.625 -19.797 -21.688 1 96.81 57 GLN B N 1
ATOM 2954 C CA . GLN B 1 57 ? 22.078 -19.891 -23.078 1 96.81 57 GLN B CA 1
ATOM 2955 C C . GLN B 1 57 ? 21.141 -19.109 -24.016 1 96.81 57 GLN B C 1
ATOM 2957 O O . GLN B 1 57 ? 21.609 -18.359 -24.875 1 96.81 57 GLN B O 1
ATOM 2962 N N . TYR B 1 58 ? 19.891 -19.312 -23.797 1 96.75 58 TYR B N 1
ATOM 2963 C CA . TYR B 1 58 ? 18.891 -18.562 -24.562 1 96.75 58 TYR B CA 1
ATOM 2964 C C . TYR B 1 58 ? 19.125 -17.062 -24.422 1 96.75 58 TYR B C 1
ATOM 2966 O O . TYR B 1 58 ? 19.109 -16.344 -25.406 1 96.75 58 TYR B O 1
ATOM 2974 N N . ALA B 1 59 ? 19.312 -16.609 -23.203 1 97.56 59 ALA B N 1
ATOM 2975 C CA . ALA B 1 59 ? 19.484 -15.18 -22.922 1 97.56 59 ALA B CA 1
ATOM 2976 C C . ALA B 1 59 ? 20.719 -14.625 -23.641 1 97.56 59 ALA B C 1
ATOM 2978 O O . ALA B 1 59 ? 20.656 -13.539 -24.219 1 97.56 59 ALA B O 1
ATOM 2979 N N . ARG B 1 60 ? 21.797 -15.414 -23.672 1 96.44 60 ARG B N 1
ATOM 2980 C CA . ARG B 1 60 ? 23.047 -14.992 -24.297 1 96.44 60 ARG B CA 1
ATOM 2981 C C . ARG B 1 60 ? 22.891 -14.82 -25.797 1 96.44 60 ARG B C 1
ATOM 2983 O O . ARG B 1 60 ? 23.516 -13.945 -26.406 1 96.44 60 ARG B O 1
ATOM 2990 N N . THR B 1 61 ? 22.141 -15.617 -26.344 1 96.19 61 THR B N 1
ATOM 2991 C CA . THR B 1 61 ? 22.016 -15.609 -27.797 1 96.19 61 THR B CA 1
ATOM 2992 C C . THR B 1 61 ? 20.969 -14.578 -28.234 1 96.19 61 THR B C 1
ATOM 2994 O O . THR B 1 61 ? 20.938 -14.195 -29.406 1 96.19 61 THR B O 1
ATOM 2997 N N . THR B 1 62 ? 20.156 -14.125 -27.375 1 95.81 62 THR B N 1
ATOM 2998 C CA . THR B 1 62 ? 19.031 -13.266 -27.734 1 95.81 62 THR B CA 1
ATOM 2999 C C . THR B 1 62 ? 19.391 -11.797 -27.516 1 95.81 62 THR B C 1
ATOM 3001 O O . THR B 1 62 ? 18.922 -10.922 -28.234 1 95.81 62 THR B O 1
ATOM 3004 N N . SER B 1 63 ? 20.203 -11.492 -26.469 1 96.56 63 SER B N 1
ATOM 3005 C CA . SER B 1 63 ? 20.547 -10.102 -26.156 1 96.56 63 SER B CA 1
ATOM 3006 C C . SER B 1 63 ? 21.984 -9.969 -25.703 1 96.56 63 SER B C 1
ATOM 3008 O O . SER B 1 63 ? 22.531 -10.883 -25.078 1 96.56 63 SER B O 1
ATOM 3010 N N . ALA B 1 64 ? 22.562 -8.734 -26.016 1 95.25 64 ALA B N 1
ATOM 3011 C CA . ALA B 1 64 ? 23.922 -8.438 -25.547 1 95.25 64 ALA B CA 1
ATOM 3012 C C . ALA B 1 64 ? 23.891 -7.668 -24.234 1 95.25 64 ALA B C 1
ATOM 3014 O O . ALA B 1 64 ? 24.922 -7.551 -23.562 1 95.25 64 ALA B O 1
ATOM 3015 N N . SER B 1 65 ? 22.828 -7.215 -23.828 1 96.25 65 SER B N 1
ATOM 3016 C CA . SER B 1 65 ? 22.703 -6.434 -22.594 1 96.25 65 SER B CA 1
ATOM 3017 C C . SER B 1 65 ? 22.625 -7.336 -21.375 1 96.25 65 SER B C 1
ATOM 3019 O O . SER B 1 65 ? 21.719 -8.156 -21.25 1 96.25 65 SER B O 1
ATOM 3021 N N . PRO B 1 66 ? 23.531 -7.145 -20.453 1 94.75 66 PRO B N 1
ATOM 3022 C CA . PRO B 1 66 ? 23.531 -8.008 -19.266 1 94.75 66 PRO B CA 1
ATOM 3023 C C . PRO B 1 66 ? 22.219 -7.953 -18.484 1 94.75 66 PRO B C 1
ATOM 3025 O O . PRO B 1 66 ? 21.719 -8.984 -18.047 1 94.75 66 PRO B O 1
ATOM 3028 N N . THR B 1 67 ? 21.703 -6.773 -18.359 1 93.88 67 THR B N 1
ATOM 3029 C CA . THR B 1 67 ? 20.438 -6.621 -17.641 1 93.88 67 THR B CA 1
ATOM 3030 C C . THR B 1 67 ? 19.297 -7.309 -18.375 1 93.88 67 THR B C 1
ATOM 3032 O O . THR B 1 67 ? 18.469 -7.977 -17.766 1 93.88 67 THR B O 1
ATOM 3035 N N . GLU B 1 68 ? 19.328 -7.18 -19.656 1 96.56 68 GLU B N 1
ATOM 3036 C CA . GLU B 1 68 ? 18.281 -7.82 -20.453 1 96.56 68 GLU B CA 1
ATOM 3037 C C . GLU B 1 68 ? 18.422 -9.344 -20.438 1 96.56 68 GLU B C 1
ATOM 3039 O O . GLU B 1 68 ? 17.422 -10.062 -20.469 1 96.56 68 GLU B O 1
ATOM 3044 N N . GLN B 1 69 ? 19.672 -9.75 -20.391 1 97.69 69 GLN B N 1
ATOM 3045 C CA . GLN B 1 69 ? 19.922 -11.188 -20.375 1 97.69 69 GLN B CA 1
ATOM 3046 C C . GLN B 1 69 ? 19.297 -11.836 -19.141 1 97.69 69 GLN B C 1
ATOM 3048 O O . GLN B 1 69 ? 18.703 -12.914 -19.234 1 97.69 69 GLN B O 1
ATOM 3053 N N . VAL B 1 70 ? 19.406 -11.188 -17.984 1 98 70 VAL B N 1
ATOM 3054 C CA . VAL B 1 70 ? 18.859 -11.742 -16.75 1 98 70 VAL B CA 1
ATOM 3055 C C . VAL B 1 70 ? 17.344 -11.844 -16.875 1 98 70 VAL B C 1
ATOM 3057 O O . VAL B 1 70 ? 16.75 -12.867 -16.5 1 98 70 VAL B O 1
ATOM 3060 N N . ASP B 1 71 ? 16.734 -10.828 -17.422 1 97.31 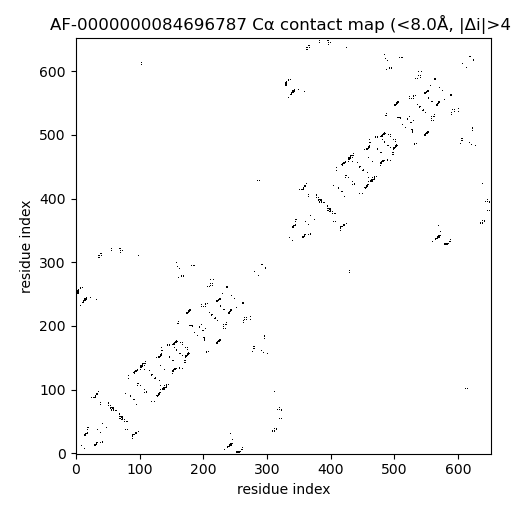71 ASP B N 1
ATOM 3061 C CA . ASP B 1 71 ? 15.273 -10.812 -17.562 1 97.31 71 ASP B CA 1
ATOM 3062 C C . ASP B 1 71 ? 14.812 -11.867 -18.562 1 97.31 71 ASP B C 1
ATOM 3064 O O . ASP B 1 71 ? 13.797 -12.531 -18.344 1 97.31 71 ASP B O 1
ATOM 3068 N N . LEU B 1 72 ? 15.539 -11.977 -19.625 1 97.75 72 LEU B N 1
ATOM 3069 C CA . LEU B 1 72 ? 15.227 -12.977 -20.641 1 97.75 72 LEU B CA 1
ATOM 3070 C C . LEU B 1 72 ? 15.391 -14.383 -20.094 1 97.75 72 LEU B C 1
ATOM 3072 O O . LEU B 1 72 ? 14.586 -15.266 -20.375 1 97.75 72 LEU B O 1
ATOM 3076 N N . ALA B 1 73 ? 16.453 -14.555 -19.344 1 98.25 73 ALA B N 1
ATOM 3077 C CA . ALA B 1 73 ? 16.703 -15.867 -18.734 1 98.25 73 ALA B CA 1
ATOM 3078 C C . ALA B 1 73 ? 15.57 -16.25 -17.797 1 98.25 73 ALA B C 1
ATOM 3080 O O . ALA B 1 73 ? 15.125 -17.406 -17.781 1 98.25 73 ALA B O 1
ATOM 3081 N N . LEU B 1 74 ? 15.125 -15.328 -17 1 98.12 74 LEU B N 1
ATOM 3082 C CA . LEU B 1 74 ? 14.023 -15.602 -16.094 1 98.12 74 LEU B CA 1
ATOM 3083 C C . LEU B 1 74 ? 12.766 -15.992 -16.859 1 98.12 74 LEU B C 1
ATOM 3085 O O . LEU B 1 74 ? 12.102 -16.969 -16.516 1 98.12 74 LEU B O 1
ATOM 3089 N N . LEU B 1 75 ? 12.461 -15.227 -17.844 1 97.88 75 LEU B N 1
ATOM 3090 C CA . LEU B 1 75 ? 11.281 -15.492 -18.656 1 97.88 75 LEU B CA 1
ATOM 3091 C C . LEU B 1 75 ? 11.344 -16.891 -19.25 1 97.88 75 LEU B C 1
ATOM 3093 O O . LEU B 1 75 ? 10.359 -17.641 -19.203 1 97.88 75 LEU B O 1
ATOM 3097 N N . HIS B 1 76 ? 12.469 -17.219 -19.844 1 97.88 76 HIS B N 1
ATOM 3098 C CA . HIS B 1 76 ? 12.672 -18.531 -20.422 1 97.88 76 HIS B CA 1
ATOM 3099 C C . HIS B 1 76 ? 12.531 -19.641 -19.375 1 97.88 76 HIS B C 1
ATOM 3101 O O . HIS B 1 76 ? 11.93 -20.672 -19.641 1 97.88 76 HIS B O 1
ATOM 3107 N N . LEU B 1 77 ? 13.125 -19.391 -18.25 1 97.56 77 LEU B N 1
ATOM 3108 C CA . LEU B 1 77 ? 13.07 -20.344 -17.156 1 97.56 77 LEU B CA 1
ATOM 3109 C C . LEU B 1 77 ? 11.633 -20.609 -16.734 1 97.56 77 LEU B C 1
ATOM 3111 O O . LEU B 1 77 ? 11.242 -21.766 -16.547 1 97.56 77 LEU B O 1
ATOM 3115 N N . LEU B 1 78 ? 10.859 -19.562 -16.531 1 97.56 78 LEU B N 1
ATOM 3116 C CA . LEU B 1 78 ? 9.469 -19.688 -16.125 1 97.56 78 LEU B CA 1
ATOM 3117 C C . LEU B 1 78 ? 8.68 -20.562 -17.094 1 97.56 78 LEU B C 1
ATOM 3119 O O . LEU B 1 78 ? 7.941 -21.453 -16.688 1 97.56 78 LEU B O 1
ATOM 3123 N N . VAL B 1 79 ? 8.867 -20.312 -18.344 1 97.88 79 VAL B N 1
ATOM 3124 C CA . VAL B 1 79 ? 8.125 -21.031 -19.375 1 97.88 79 VAL B CA 1
ATOM 3125 C C . VAL B 1 79 ? 8.617 -22.484 -19.438 1 97.88 79 VAL B C 1
ATOM 3127 O O . VAL B 1 79 ? 7.824 -23.406 -19.625 1 97.88 79 VAL B O 1
ATOM 3130 N N . SER B 1 80 ? 9.938 -22.656 -19.297 1 96.69 80 SER B N 1
ATOM 3131 C CA . SER B 1 80 ? 10.484 -24.016 -19.281 1 96.69 80 SER B CA 1
ATOM 3132 C C . SER B 1 80 ? 9.883 -24.844 -18.156 1 96.69 80 SER B C 1
ATOM 3134 O O . SER B 1 80 ? 9.531 -26.016 -18.359 1 96.69 80 SER B O 1
ATOM 3136 N N . PHE B 1 81 ? 9.812 -24.25 -17.016 1 95.19 81 PHE B N 1
ATOM 3137 C CA . PHE B 1 81 ? 9.18 -24.938 -15.891 1 95.19 81 PHE B CA 1
ATOM 3138 C C . PHE B 1 81 ? 7.727 -25.266 -16.203 1 95.19 81 PHE B C 1
ATOM 3140 O O . PHE B 1 81 ? 7.254 -26.375 -15.914 1 95.19 81 PHE B O 1
ATOM 3147 N N . GLY B 1 82 ? 7.023 -24.281 -16.75 1 96.31 82 GLY B N 1
ATOM 3148 C CA . GLY B 1 82 ? 5.637 -24.516 -17.125 1 96.31 82 GLY B CA 1
ATOM 3149 C C . GLY B 1 82 ? 5.469 -25.672 -18.109 1 96.31 82 GLY B C 1
ATOM 3150 O O . GLY B 1 82 ? 4.551 -26.484 -17.969 1 96.31 82 GLY B O 1
ATOM 3151 N N . CYS B 1 83 ? 6.324 -25.75 -19.094 1 96.25 83 CYS B N 1
ATOM 3152 C CA . CYS B 1 83 ? 6.273 -26.828 -20.078 1 96.25 83 CYS B CA 1
ATOM 3153 C C . CYS B 1 83 ? 6.496 -28.188 -19.406 1 96.25 83 CYS B C 1
ATOM 3155 O O . CYS B 1 83 ? 5.816 -29.156 -19.734 1 96.25 83 CYS B O 1
ATOM 3157 N N . GLU B 1 84 ? 7.445 -28.219 -18.516 1 93.44 84 GLU B N 1
ATOM 3158 C CA . GLU B 1 84 ? 7.703 -29.453 -17.797 1 93.44 84 GLU B CA 1
ATOM 3159 C C . GLU B 1 84 ? 6.492 -29.875 -16.969 1 93.44 84 GLU B C 1
ATOM 3161 O O . GLU B 1 84 ? 6.125 -31.047 -16.938 1 93.44 84 GLU B O 1
ATOM 3166 N N . ILE B 1 85 ? 5.91 -28.922 -16.281 1 94.44 85 ILE B N 1
ATOM 3167 C CA . ILE B 1 85 ? 4.742 -29.172 -15.453 1 94.44 85 ILE B CA 1
ATOM 3168 C C . ILE B 1 85 ? 3.609 -29.734 -16.297 1 94.44 85 ILE B C 1
ATOM 3170 O O . ILE B 1 85 ? 2.924 -30.672 -15.883 1 94.44 85 ILE B O 1
ATOM 3174 N N . LEU B 1 86 ? 3.43 -29.234 -17.484 1 96.06 86 LEU B N 1
ATOM 3175 C CA . LEU B 1 86 ? 2.32 -29.594 -18.359 1 96.06 86 LEU B CA 1
ATOM 3176 C C . LEU B 1 86 ? 2.465 -31.031 -18.844 1 96.06 86 LEU B C 1
ATOM 3178 O O . LEU B 1 86 ? 1.495 -31.641 -19.312 1 96.06 86 LEU B O 1
ATOM 3182 N N . ARG B 1 87 ? 3.633 -31.625 -18.75 1 94.19 87 ARG B N 1
ATOM 3183 C CA . ARG B 1 87 ? 3.828 -33.031 -19.078 1 94.19 87 ARG B CA 1
ATOM 3184 C C . ARG B 1 87 ? 3.246 -33.938 -18 1 94.19 87 ARG B C 1
ATOM 3186 O O . ARG B 1 87 ? 3.072 -35.156 -18.219 1 94.19 87 ARG B O 1
ATOM 3193 N N . HIS B 1 88 ? 2.945 -33.375 -16.875 1 94.06 88 HIS B N 1
ATOM 3194 C CA . HIS B 1 88 ? 2.562 -34.188 -15.734 1 94.06 88 HIS B CA 1
ATOM 3195 C C . HIS B 1 88 ? 1.137 -33.906 -15.289 1 94.06 88 HIS B C 1
ATOM 3197 O O . HIS B 1 88 ? 0.598 -34.562 -14.414 1 94.06 88 HIS B O 1
ATOM 3203 N N . VAL B 1 89 ? 0.503 -32.875 -15.812 1 95.75 89 VAL B N 1
ATOM 3204 C CA . VAL B 1 89 ? -0.872 -32.531 -15.461 1 95.75 89 VAL B CA 1
ATOM 3205 C C . VAL B 1 89 ? -1.732 -32.469 -16.719 1 95.75 89 VAL B C 1
ATOM 3207 O O . VAL B 1 89 ? -1.271 -32.031 -17.766 1 95.75 89 VAL B O 1
ATOM 3210 N N . PRO B 1 90 ? -2.957 -32.906 -16.672 1 96 90 PRO B N 1
ATOM 3211 C CA . PRO B 1 90 ? -3.822 -32.938 -17.859 1 96 90 PRO B CA 1
ATOM 3212 C C . PRO B 1 90 ? -4.445 -31.562 -18.141 1 96 90 PRO B C 1
ATOM 3214 O O . PRO B 1 90 ? -4.918 -31.312 -19.25 1 96 90 PRO B O 1
ATOM 3217 N N . GLY B 1 91 ? -4.52 -30.656 -17.172 1 96.88 91 GLY B N 1
ATOM 3218 C CA . GLY B 1 91 ? -5.211 -29.375 -17.281 1 96.88 91 GLY B CA 1
ATOM 3219 C C . GLY B 1 91 ? -4.297 -28.234 -17.672 1 96.88 91 GLY B C 1
ATOM 3220 O O . GLY B 1 91 ? -3.574 -28.312 -18.672 1 96.88 91 GLY B O 1
ATOM 3221 N N . ARG B 1 92 ? -4.293 -27.219 -16.891 1 97.81 92 ARG B N 1
ATOM 3222 C CA . ARG B 1 92 ? -3.615 -25.984 -17.219 1 97.81 92 ARG B CA 1
ATOM 3223 C C . ARG B 1 92 ? -2.475 -25.703 -16.234 1 97.81 92 ARG B C 1
ATOM 3225 O O . ARG B 1 92 ? -2.441 -26.266 -15.141 1 97.81 92 ARG B O 1
ATOM 3232 N N . VAL B 1 93 ? -1.53 -24.844 -16.656 1 97.81 93 VAL B N 1
ATOM 3233 C CA . VAL B 1 93 ? -0.489 -24.328 -15.766 1 97.81 93 VAL B CA 1
ATOM 3234 C C . VAL B 1 93 ? -0.6 -22.812 -15.672 1 97.81 93 VAL B C 1
ATOM 3236 O O . VAL B 1 93 ? -0.863 -22.125 -16.672 1 97.81 93 VAL B O 1
ATOM 3239 N N . SER B 1 94 ? -0.565 -22.281 -14.461 1 98.25 94 SER B N 1
ATOM 3240 C CA . SER B 1 94 ? -0.479 -20.844 -14.234 1 98.25 94 SER B CA 1
ATOM 3241 C C . SER B 1 94 ? 0.973 -20.375 -14.133 1 98.25 94 SER B C 1
ATOM 3243 O O . SER B 1 94 ? 1.689 -20.766 -13.211 1 98.25 94 SER B O 1
ATOM 3245 N N . THR B 1 95 ? 1.433 -19.594 -15.039 1 98.19 95 THR B N 1
ATOM 3246 C CA . THR B 1 95 ? 2.764 -18.984 -15.023 1 98.19 95 THR B CA 1
ATOM 3247 C C . THR B 1 95 ? 2.693 -17.531 -14.602 1 98.19 95 THR B C 1
ATOM 3249 O O . THR B 1 95 ? 2 -16.719 -15.227 1 98.19 95 THR B O 1
ATOM 3252 N N . GLU B 1 96 ? 3.404 -17.188 -13.555 1 98.06 96 GLU B N 1
ATOM 3253 C CA . GLU B 1 96 ? 3.223 -15.891 -12.922 1 98.06 96 GLU B CA 1
ATOM 3254 C C . GLU B 1 96 ? 4.141 -14.836 -13.539 1 98.06 96 GLU B C 1
ATOM 3256 O O . GLU B 1 96 ? 5.328 -15.094 -13.758 1 98.06 96 GLU B O 1
ATOM 3261 N N . VAL B 1 97 ? 3.576 -13.727 -13.867 1 98.31 97 VAL B N 1
ATOM 3262 C CA . VAL B 1 97 ? 4.324 -12.562 -14.328 1 98.31 97 VAL B CA 1
ATOM 3263 C C . VAL B 1 97 ? 5.289 -12.102 -13.234 1 98.31 97 VAL B C 1
ATOM 3265 O O . VAL B 1 97 ? 4.988 -12.219 -12.047 1 98.31 97 VAL B O 1
ATOM 3268 N N . ASP B 1 98 ? 6.461 -11.625 -13.68 1 97.62 98 ASP B N 1
ATOM 3269 C CA . ASP B 1 98 ? 7.422 -11.047 -12.742 1 97.62 98 ASP B CA 1
ATOM 3270 C C . ASP B 1 98 ? 6.746 -10.031 -11.828 1 97.62 98 ASP B C 1
ATOM 3272 O O . ASP B 1 98 ? 6.223 -9.016 -12.297 1 97.62 98 ASP B O 1
ATOM 3276 N N . PRO B 1 99 ? 6.844 -10.289 -10.492 1 97.25 99 PRO B N 1
ATOM 3277 C CA . PRO B 1 99 ? 6.129 -9.414 -9.562 1 97.25 99 PRO B CA 1
ATOM 3278 C C . PRO B 1 99 ? 6.664 -7.98 -9.57 1 97.25 99 PRO B C 1
ATOM 3280 O O . PRO B 1 99 ? 5.984 -7.062 -9.102 1 97.25 99 PRO B O 1
ATOM 3283 N N . SER B 1 100 ? 7.879 -7.75 -10.109 1 97.69 100 SER B N 1
ATOM 3284 C CA . SER B 1 100 ? 8.453 -6.41 -10.172 1 97.69 100 SER B CA 1
ATOM 3285 C C . SER B 1 100 ? 7.672 -5.52 -11.141 1 97.69 100 SER B C 1
ATOM 3287 O O . SER B 1 100 ? 7.848 -4.301 -11.141 1 97.69 100 SER B O 1
ATOM 3289 N N . LEU B 1 101 ? 6.727 -6.102 -11.898 1 98.25 101 LEU B N 1
ATOM 3290 C CA . LEU B 1 101 ? 5.961 -5.359 -12.898 1 98.25 101 LEU B CA 1
ATOM 3291 C C . LEU B 1 101 ? 4.551 -5.07 -12.391 1 98.25 101 LEU B C 1
ATOM 3293 O O . LEU B 1 101 ? 3.729 -4.512 -13.117 1 98.25 101 LEU B O 1
ATOM 3297 N N . SER B 1 102 ? 4.258 -5.367 -11.117 1 98.38 102 SER B N 1
ATOM 3298 C CA . SER B 1 102 ? 2.9 -5.441 -10.578 1 98.38 102 SER B CA 1
ATOM 3299 C C . SER B 1 102 ? 2.225 -4.074 -10.594 1 98.38 102 SER B C 1
ATOM 3301 O O . SER B 1 102 ? 1.003 -3.98 -10.461 1 98.38 102 SER B O 1
ATOM 3303 N N . PHE B 1 103 ? 2.98 -2.934 -10.75 1 98.62 103 PHE B N 1
ATOM 3304 C CA . PHE B 1 103 ? 2.371 -1.609 -10.734 1 98.62 103 PHE B CA 1
ATOM 3305 C C . PHE B 1 103 ? 2.385 -0.991 -12.133 1 98.62 103 PHE B C 1
ATOM 3307 O O . PHE B 1 103 ? 2.152 0.21 -12.281 1 98.62 103 PHE B O 1
ATOM 3314 N N . SER B 1 104 ? 2.6 -1.812 -13.164 1 98.69 104 SER B N 1
ATOM 3315 C CA . SER B 1 104 ? 2.572 -1.368 -14.555 1 98.69 104 SER B CA 1
ATOM 3316 C C . SER B 1 104 ? 1.699 -2.279 -15.406 1 98.69 104 SER B C 1
ATOM 3318 O O . SER B 1 104 ? 2.115 -3.379 -15.773 1 98.69 104 SER B O 1
ATOM 3320 N N . ALA B 1 105 ? 0.539 -1.729 -15.766 1 98.62 105 ALA B N 1
ATOM 3321 C CA . ALA B 1 105 ? -0.341 -2.52 -16.625 1 98.62 105 ALA B CA 1
ATOM 3322 C C . ALA B 1 105 ? 0.313 -2.797 -17.984 1 98.62 105 ALA B C 1
ATOM 3324 O O . ALA B 1 105 ? 0.352 -3.941 -18.438 1 98.62 105 ALA B O 1
ATOM 3325 N N . PRO B 1 106 ? 0.96 -1.808 -18.625 1 98.75 106 PRO B N 1
ATOM 3326 C CA . PRO B 1 106 ? 1.582 -2.076 -19.922 1 98.75 106 PRO B CA 1
ATOM 3327 C C . PRO B 1 106 ? 2.717 -3.094 -19.828 1 98.75 106 PRO B C 1
ATOM 3329 O O . PRO B 1 106 ? 2.836 -3.965 -20.703 1 98.75 106 PRO B O 1
ATOM 3332 N N . ALA B 1 107 ? 3.535 -2.949 -18.797 1 98.69 107 ALA B N 1
ATOM 3333 C CA . ALA B 1 107 ? 4.648 -3.887 -18.656 1 98.69 107 ALA B CA 1
ATOM 3334 C C . ALA B 1 107 ? 4.141 -5.301 -18.375 1 98.69 107 ALA B C 1
ATOM 3336 O O . ALA B 1 107 ? 4.699 -6.273 -18.875 1 98.69 107 ALA B O 1
ATOM 3337 N N . THR B 1 108 ? 3.09 -5.391 -17.578 1 98.88 108 THR B N 1
ATOM 3338 C CA . THR B 1 108 ? 2.479 -6.684 -17.281 1 98.88 108 THR B CA 1
ATOM 3339 C C . THR B 1 108 ? 1.915 -7.316 -18.547 1 98.88 108 THR B C 1
ATOM 3341 O O . THR B 1 108 ? 2.113 -8.508 -18.797 1 98.88 108 THR B O 1
ATOM 3344 N N . ILE B 1 109 ? 1.226 -6.516 -19.344 1 98.94 109 ILE B N 1
ATOM 3345 C CA . ILE B 1 109 ? 0.635 -6.98 -20.594 1 98.94 109 ILE B CA 1
ATOM 3346 C C . ILE B 1 109 ? 1.732 -7.496 -21.531 1 98.94 109 ILE B C 1
ATOM 3348 O O . ILE B 1 109 ? 1.626 -8.594 -22.078 1 98.94 109 ILE B O 1
ATOM 3352 N N . ALA B 1 110 ? 2.771 -6.699 -21.688 1 98.81 110 ALA B N 1
ATOM 3353 C CA . ALA B 1 110 ? 3.867 -7.074 -22.578 1 98.81 110 ALA B CA 1
ATOM 3354 C C . ALA B 1 110 ? 4.512 -8.383 -22.125 1 98.81 110 ALA B C 1
ATOM 3356 O O . ALA B 1 110 ? 4.797 -9.258 -22.953 1 98.81 110 ALA B O 1
ATOM 3357 N N . TYR B 1 111 ? 4.742 -8.484 -20.859 1 98.62 111 TYR B N 1
ATOM 3358 C CA . TYR B 1 111 ? 5.352 -9.688 -20.297 1 98.62 111 TYR B CA 1
ATOM 3359 C C . TYR B 1 111 ? 4.453 -10.898 -20.516 1 98.62 111 TYR B C 1
ATOM 3361 O O . TYR B 1 111 ? 4.926 -11.969 -20.891 1 98.62 111 TYR B O 1
ATOM 3369 N N . ALA B 1 112 ? 3.174 -10.75 -20.266 1 98.81 112 ALA B N 1
ATOM 3370 C CA . ALA B 1 112 ? 2.195 -11.828 -20.422 1 98.81 112 ALA B CA 1
ATOM 3371 C C . ALA B 1 112 ? 2.166 -12.32 -21.875 1 98.81 112 ALA B C 1
ATOM 3373 O O . ALA B 1 112 ? 2.127 -13.523 -22.125 1 98.81 112 ALA B O 1
ATOM 3374 N N . ARG B 1 113 ? 2.16 -11.406 -22.797 1 98.75 113 ARG B N 1
ATOM 3375 C CA . ARG B 1 113 ? 2.168 -11.758 -24.219 1 98.75 113 ARG B CA 1
ATOM 3376 C C . ARG B 1 113 ? 3.418 -12.555 -24.578 1 98.75 113 ARG B C 1
ATOM 3378 O O . ARG B 1 113 ? 3.352 -13.492 -25.359 1 98.75 113 ARG B O 1
ATOM 3385 N N . ARG B 1 114 ? 4.535 -12.188 -24 1 98.19 114 ARG B N 1
ATOM 3386 C CA . ARG B 1 114 ? 5.773 -12.914 -24.25 1 98.19 114 ARG B CA 1
ATOM 3387 C C . ARG B 1 114 ? 5.707 -14.328 -23.672 1 98.19 114 ARG B C 1
ATOM 3389 O O . ARG B 1 114 ? 6.195 -15.281 -24.281 1 98.19 114 ARG B O 1
ATOM 3396 N N . ILE B 1 115 ? 5.152 -14.453 -22.469 1 98.62 115 ILE B N 1
ATOM 3397 C CA . ILE B 1 115 ? 4.965 -15.773 -21.859 1 98.62 115 ILE B CA 1
ATOM 3398 C C . ILE B 1 115 ? 4.195 -16.672 -22.828 1 98.62 115 ILE B C 1
ATOM 3400 O O . ILE B 1 115 ? 4.648 -17.781 -23.141 1 98.62 115 ILE B O 1
ATOM 3404 N N . VAL B 1 116 ? 3.07 -16.203 -23.297 1 98.62 116 VAL B N 1
ATOM 3405 C CA . VAL B 1 116 ? 2.189 -17 -24.141 1 98.62 116 VAL B CA 1
ATOM 3406 C C . VAL B 1 116 ? 2.887 -17.328 -25.469 1 98.62 116 VAL B C 1
ATOM 3408 O O . VAL B 1 116 ? 2.773 -18.438 -25.984 1 98.62 116 VAL B O 1
ATOM 3411 N N . ALA B 1 117 ? 3.611 -16.359 -26 1 98.12 117 ALA B N 1
ATOM 3412 C CA . ALA B 1 117 ? 4.34 -16.562 -27.25 1 98.12 117 ALA B CA 1
ATOM 3413 C C . ALA B 1 117 ? 5.387 -17.672 -27.094 1 98.12 117 ALA B C 1
ATOM 3415 O O . ALA B 1 117 ? 5.559 -18.5 -28 1 98.12 117 ALA B O 1
ATOM 3416 N N . LEU B 1 118 ? 6.094 -17.656 -26.016 1 97.94 118 LEU B N 1
ATOM 3417 C CA . LEU B 1 118 ? 7.137 -18.656 -25.781 1 97.94 118 LEU B CA 1
ATOM 3418 C C . LEU B 1 118 ? 6.531 -20.047 -25.609 1 97.94 118 LEU B C 1
ATOM 3420 O O . LEU B 1 118 ? 7.113 -21.031 -26.047 1 97.94 118 LEU B O 1
ATOM 3424 N N . TYR B 1 119 ? 5.418 -20.125 -24.922 1 98.56 119 TYR B N 1
ATOM 3425 C CA . TYR B 1 119 ? 4.707 -21.391 -24.828 1 98.56 119 TYR B CA 1
ATOM 3426 C C . TYR B 1 119 ? 4.332 -21.906 -26.219 1 98.56 119 TYR B C 1
ATOM 3428 O O . TYR B 1 119 ? 4.508 -23.078 -26.531 1 98.56 119 TYR B O 1
ATOM 3436 N N . ALA B 1 120 ? 3.795 -20.984 -27.062 1 98.31 120 ALA B N 1
ATOM 3437 C CA . ALA B 1 120 ? 3.381 -21.344 -28.406 1 98.31 120 ALA B CA 1
ATOM 3438 C C . ALA B 1 120 ? 4.562 -21.875 -29.219 1 98.31 120 ALA B C 1
ATOM 3440 O O . ALA B 1 120 ? 4.422 -22.828 -29.984 1 98.31 120 ALA B O 1
ATOM 3441 N N . GLU B 1 121 ? 5.672 -21.266 -29.062 1 97.12 121 GLU B N 1
ATOM 3442 C CA . GLU B 1 121 ? 6.887 -21.672 -29.766 1 97.12 121 GLU B CA 1
ATOM 3443 C C . GLU B 1 121 ? 7.285 -23.094 -29.391 1 97.12 121 GLU B C 1
ATOM 3445 O O . GLU B 1 121 ? 7.973 -23.781 -30.156 1 97.12 121 GLU B O 1
ATOM 3450 N N . ARG B 1 122 ? 6.84 -23.516 -28.281 1 97 122 ARG B N 1
ATOM 3451 C CA . ARG B 1 122 ? 7.188 -24.844 -27.781 1 97 122 ARG B CA 1
ATOM 3452 C C . ARG B 1 122 ? 6.051 -25.828 -28.016 1 97 122 ARG B C 1
ATOM 3454 O O . ARG B 1 122 ? 6.059 -26.938 -27.469 1 97 122 ARG B O 1
ATOM 3461 N N . GLY B 1 123 ? 5.027 -25.406 -28.625 1 97.62 123 GLY B N 1
ATOM 3462 C CA . GLY B 1 123 ? 3.945 -26.281 -29.062 1 97.62 123 GLY B CA 1
ATOM 3463 C C . GLY B 1 123 ? 2.842 -26.406 -28.031 1 97.62 123 GLY B C 1
ATOM 3464 O O . GLY B 1 123 ? 2.016 -27.328 -28.109 1 97.62 123 GLY B O 1
ATOM 3465 N N . VAL B 1 124 ? 2.84 -25.547 -27.047 1 98.19 124 VAL B N 1
ATOM 3466 C CA . VAL B 1 124 ? 1.81 -25.594 -26.016 1 98.19 124 VAL B CA 1
ATOM 3467 C C . VAL B 1 124 ? 0.625 -24.719 -26.438 1 98.19 124 VAL B C 1
ATOM 3469 O O . VAL B 1 124 ? 0.801 -23.562 -26.797 1 98.19 124 VAL B O 1
ATOM 3472 N N . LEU B 1 125 ? -0.556 -25.312 -26.375 1 96.19 125 LEU B N 1
ATOM 3473 C CA . LEU B 1 125 ? -1.775 -24.578 -26.703 1 96.19 125 LEU B CA 1
ATOM 3474 C C . LEU B 1 125 ? -2.076 -23.531 -25.641 1 96.19 125 LEU B C 1
ATOM 3476 O O . LEU B 1 125 ? -1.891 -23.766 -24.453 1 96.19 125 LEU B O 1
ATOM 3480 N N . ARG B 1 126 ? -2.537 -22.375 -26.109 1 96 126 ARG B N 1
ATOM 3481 C CA . ARG B 1 126 ? -2.818 -21.25 -25.203 1 96 126 ARG B CA 1
ATOM 3482 C C . ARG B 1 126 ? -3.875 -21.625 -24.172 1 96 126 ARG B C 1
ATOM 3484 O O . ARG B 1 126 ? -3.869 -21.109 -23.062 1 96 126 ARG B O 1
ATOM 3491 N N . GLU B 1 127 ? -4.754 -22.531 -24.5 1 96.62 127 GLU B N 1
ATOM 3492 C CA . GLU B 1 127 ? -5.832 -22.953 -23.609 1 96.62 127 GLU B CA 1
ATOM 3493 C C . GLU B 1 127 ? -5.285 -23.672 -22.391 1 96.62 127 GLU B C 1
ATOM 3495 O O . GLU B 1 127 ? -5.984 -23.812 -21.375 1 96.62 127 GLU B O 1
ATOM 3500 N N . ARG B 1 128 ? -4.07 -24.141 -22.438 1 98.12 128 ARG B N 1
ATOM 3501 C CA . ARG B 1 128 ? -3.475 -24.875 -21.328 1 98.12 128 ARG B CA 1
ATOM 3502 C C . ARG B 1 128 ? -2.629 -23.953 -20.453 1 98.12 128 ARG B C 1
ATOM 3504 O O . ARG B 1 128 ? -1.998 -24.406 -19.5 1 98.12 128 ARG B O 1
ATOM 3511 N N . VAL B 1 129 ? -2.629 -22.656 -20.812 1 98.62 129 VAL B N 1
ATOM 3512 C CA . VAL B 1 129 ? -1.771 -21.719 -20.109 1 98.62 129 VAL B CA 1
ATOM 3513 C C . VAL B 1 129 ? -2.621 -20.594 -19.484 1 98.62 129 VAL B C 1
ATOM 3515 O O . VAL B 1 129 ? -3.439 -19.984 -20.188 1 98.62 129 VAL B O 1
ATOM 3518 N N . LEU B 1 130 ? -2.498 -20.391 -18.219 1 98.75 130 LEU B N 1
ATOM 3519 C CA . LEU B 1 130 ? -2.982 -19.203 -17.547 1 98.75 130 LEU B CA 1
ATOM 3520 C C . LEU B 1 130 ? -1.825 -18.281 -17.172 1 98.75 130 LEU B C 1
ATOM 3522 O O . LEU B 1 130 ? -0.784 -18.734 -16.703 1 98.75 130 LEU B O 1
ATOM 3526 N N . VAL B 1 131 ? -1.94 -17.047 -17.5 1 98.88 131 VAL B N 1
ATOM 3527 C CA . VAL B 1 131 ? -0.972 -16.078 -17.016 1 98.88 131 VAL B CA 1
ATOM 3528 C C . VAL B 1 131 ? -1.406 -15.562 -15.633 1 98.88 131 VAL B C 1
ATOM 3530 O O . VAL B 1 131 ? -2.512 -15.039 -15.484 1 98.88 131 VAL B O 1
ATOM 3533 N N . LYS B 1 132 ? -0.592 -15.828 -14.641 1 98.81 132 LYS B N 1
ATOM 3534 C CA . LYS B 1 132 ? -0.865 -15.469 -13.25 1 98.81 132 LYS B CA 1
ATOM 3535 C C . LYS B 1 132 ? -0.385 -14.055 -12.945 1 98.81 132 LYS B C 1
ATOM 3537 O O . LYS B 1 132 ? 0.779 -13.727 -13.18 1 98.81 132 LYS B O 1
ATOM 3542 N N . ILE B 1 133 ? -1.293 -13.211 -12.492 1 98.88 133 ILE B N 1
ATOM 3543 C CA . ILE B 1 133 ? -1.047 -11.781 -12.336 1 98.88 133 ILE B CA 1
ATOM 3544 C C . ILE B 1 133 ? -1.473 -11.328 -10.945 1 98.88 133 ILE B C 1
ATOM 3546 O O . ILE B 1 133 ? -2.498 -11.773 -10.43 1 98.88 133 ILE B O 1
ATOM 3550 N N . ALA B 1 134 ? -0.67 -10.43 -10.344 1 98.81 134 ALA B N 1
ATOM 3551 C CA . ALA B 1 134 ? -0.997 -9.883 -9.031 1 98.81 134 ALA B CA 1
ATOM 3552 C C . ALA B 1 134 ? -2.283 -9.062 -9.078 1 98.81 134 ALA B C 1
ATOM 3554 O O . ALA B 1 134 ? -2.518 -8.32 -10.031 1 98.81 134 ALA B O 1
ATOM 3555 N N . SER B 1 135 ? -3.107 -9.164 -8.016 1 98.81 135 SER B N 1
ATOM 3556 C CA . SER B 1 135 ? -4.41 -8.508 -7.945 1 98.81 135 SER B CA 1
ATOM 3557 C C . SER B 1 135 ? -4.273 -7.059 -7.484 1 98.81 135 SER B C 1
ATOM 3559 O O . SER B 1 135 ? -4.938 -6.637 -6.535 1 98.81 135 SER B O 1
ATOM 3561 N N . THR B 1 136 ? -3.43 -6.27 -8.141 1 98.75 136 THR B N 1
ATOM 3562 C CA . THR B 1 136 ? -3.357 -4.816 -8.031 1 98.75 136 THR B CA 1
ATOM 3563 C C . THR B 1 136 ? -4.285 -4.152 -9.047 1 98.75 136 THR B C 1
ATOM 3565 O O . THR B 1 136 ? -4.844 -4.824 -9.914 1 98.75 136 THR B O 1
ATOM 3568 N N . TRP B 1 137 ? -4.547 -2.822 -8.852 1 98.75 137 TRP B N 1
ATOM 3569 C CA . TRP B 1 137 ? -5.312 -2.094 -9.852 1 98.75 137 TRP B CA 1
ATOM 3570 C C . TRP B 1 137 ? -4.727 -2.305 -11.242 1 98.75 137 TRP B C 1
ATOM 3572 O O . TRP B 1 137 ? -5.453 -2.6 -12.195 1 98.75 137 TRP B O 1
ATOM 3582 N N . GLU B 1 138 ? -3.377 -2.17 -11.367 1 98.81 138 GLU B N 1
ATOM 3583 C CA . GLU B 1 138 ? -2.676 -2.316 -12.641 1 98.81 138 GLU B CA 1
ATOM 3584 C C . GLU B 1 138 ? -2.795 -3.74 -13.18 1 98.81 138 GLU B C 1
ATOM 3586 O O . GLU B 1 138 ? -2.947 -3.947 -14.383 1 98.81 138 GLU B O 1
ATOM 3591 N N . GLY B 1 139 ? -2.725 -4.695 -12.258 1 98.88 139 GLY B N 1
ATOM 3592 C CA . GLY B 1 139 ? -2.916 -6.078 -12.664 1 98.88 139 GLY B CA 1
ATOM 3593 C C . GLY B 1 139 ? -4.281 -6.34 -13.273 1 98.88 139 GLY B C 1
ATOM 3594 O O . GLY B 1 139 ? -4.398 -7.062 -14.258 1 98.88 139 GLY B O 1
ATOM 3595 N N . PHE B 1 140 ? -5.312 -5.77 -12.68 1 98.94 140 PHE B N 1
ATOM 3596 C CA . PHE B 1 140 ? -6.66 -5.961 -13.195 1 98.94 140 PHE B CA 1
ATOM 3597 C C . PHE B 1 140 ? -6.82 -5.277 -14.547 1 98.94 140 PHE B C 1
ATOM 3599 O O . PHE B 1 140 ? -7.516 -5.785 -15.43 1 98.94 140 PHE B O 1
ATOM 3606 N N . GLN B 1 141 ? -6.168 -4.117 -14.703 1 98.75 141 GLN B N 1
ATOM 3607 C CA . GLN B 1 141 ? -6.199 -3.482 -16.016 1 98.75 141 GLN B CA 1
ATOM 3608 C C . GLN B 1 141 ? -5.516 -4.355 -17.062 1 98.75 141 GLN B C 1
ATOM 3610 O O . GLN B 1 141 ? -5.988 -4.457 -18.203 1 98.75 141 GLN B O 1
ATOM 3615 N N . ALA B 1 142 ? -4.441 -4.922 -16.703 1 98.94 142 ALA B N 1
ATOM 3616 C CA . ALA B 1 142 ? -3.764 -5.848 -17.609 1 98.94 142 ALA B CA 1
ATOM 3617 C C . ALA B 1 142 ? -4.652 -7.043 -17.938 1 98.94 142 ALA B C 1
ATOM 3619 O O . ALA B 1 142 ? -4.758 -7.449 -19.094 1 98.94 142 ALA B O 1
ATOM 3620 N N . CYS B 1 143 ? -5.277 -7.59 -16.891 1 98.94 143 CYS B N 1
ATOM 3621 C CA . CYS B 1 143 ? -6.164 -8.734 -17.062 1 98.94 143 CYS B CA 1
ATOM 3622 C C . CYS B 1 143 ? -7.277 -8.422 -18.047 1 98.94 143 CYS B C 1
ATOM 3624 O O . CYS B 1 143 ? -7.613 -9.25 -18.906 1 98.94 143 CYS B O 1
ATOM 3626 N N . ARG B 1 144 ? -7.871 -7.262 -17.922 1 98.75 144 ARG B N 1
ATOM 3627 C CA . ARG B 1 144 ? -8.945 -6.832 -18.812 1 98.75 144 ARG B CA 1
ATOM 3628 C C . ARG B 1 144 ? -8.516 -6.91 -20.266 1 98.75 144 ARG B C 1
ATOM 3630 O O . ARG B 1 144 ? -9.242 -7.457 -21.109 1 98.75 144 ARG B O 1
ATOM 3637 N N . VAL B 1 145 ? -7.344 -6.422 -20.594 1 98.88 145 VAL B N 1
ATOM 3638 C CA . VAL B 1 145 ? -6.816 -6.395 -21.953 1 98.88 145 VAL B CA 1
ATOM 3639 C C . VAL B 1 145 ? -6.488 -7.812 -22.406 1 98.88 145 VAL B C 1
ATOM 3641 O O . VAL B 1 145 ? -6.863 -8.219 -23.516 1 98.88 145 VAL B O 1
ATOM 3644 N N . LEU B 1 146 ? -5.828 -8.555 -21.578 1 98.94 146 LEU B N 1
ATOM 3645 C CA . LEU B 1 146 ? -5.34 -9.883 -21.922 1 98.94 146 LEU B CA 1
ATOM 3646 C C . LEU B 1 146 ? -6.5 -10.844 -22.156 1 98.94 146 LEU B C 1
ATOM 3648 O O . LEU B 1 146 ? -6.5 -11.609 -23.125 1 98.94 146 LEU B O 1
ATOM 3652 N N . GLU B 1 147 ? -7.508 -10.82 -21.266 1 98.81 147 GLU B N 1
ATOM 3653 C CA . GLU B 1 147 ? -8.68 -11.672 -21.438 1 98.81 147 GLU B CA 1
ATOM 3654 C C . GLU B 1 147 ? -9.406 -11.352 -22.734 1 98.81 147 GLU B C 1
ATOM 3656 O O . GLU B 1 147 ? -9.906 -12.258 -23.422 1 98.81 147 GLU B O 1
ATOM 3661 N N . ALA B 1 148 ? -9.477 -10.117 -23.078 1 98.56 148 ALA B N 1
ATOM 3662 C CA . ALA B 1 148 ? -10.102 -9.711 -24.344 1 98.56 148 ALA B CA 1
ATOM 3663 C C . ALA B 1 148 ? -9.32 -10.258 -25.547 1 98.56 148 ALA B C 1
ATOM 3665 O O . ALA B 1 148 ? -9.898 -10.516 -26.594 1 98.56 148 ALA B O 1
ATOM 3666 N N . GLU B 1 149 ? -8.016 -10.492 -25.359 1 98.38 149 GLU B N 1
ATOM 3667 C CA . GLU B 1 149 ? -7.152 -11.016 -26.422 1 98.38 149 GLU B CA 1
ATOM 3668 C C . GLU B 1 149 ? -7.168 -12.539 -26.453 1 98.38 149 GLU B C 1
ATOM 3670 O O . GLU B 1 149 ? -6.555 -13.156 -27.312 1 98.38 149 GLU B O 1
ATOM 3675 N N . GLY B 1 150 ? -7.816 -13.109 -25.484 1 98.19 150 GLY B N 1
ATOM 3676 C CA . GLY B 1 150 ? -7.875 -14.562 -25.422 1 98.19 150 GLY B CA 1
ATOM 3677 C C . GLY B 1 150 ? -6.777 -15.164 -24.562 1 98.19 150 GLY B C 1
ATOM 3678 O O . GLY B 1 150 ? -6.59 -16.391 -24.562 1 98.19 150 GLY B O 1
ATOM 3679 N N . ILE B 1 151 ? -5.98 -14.328 -23.953 1 98.69 151 ILE B N 1
ATOM 3680 C CA . ILE B 1 151 ? -5 -14.797 -22.984 1 98.69 151 ILE B CA 1
ATOM 3681 C C . ILE B 1 151 ? -5.648 -14.898 -21.594 1 98.69 151 ILE B C 1
ATOM 3683 O O . ILE B 1 151 ? -6.008 -13.883 -21 1 98.69 151 ILE B O 1
ATOM 3687 N N . ARG B 1 152 ? -5.789 -16.109 -21.109 1 98.75 152 ARG B N 1
ATOM 3688 C CA . ARG B 1 152 ? -6.52 -16.344 -19.875 1 98.75 152 ARG B CA 1
ATOM 3689 C C . ARG B 1 152 ? -5.652 -16.031 -18.656 1 98.75 152 ARG B C 1
ATOM 3691 O O . ARG B 1 152 ? -4.449 -16.297 -18.656 1 98.75 152 ARG B O 1
ATOM 3698 N N . CYS B 1 153 ? -6.285 -15.43 -17.656 1 98.88 153 CYS B N 1
ATOM 3699 C CA . CYS B 1 153 ? -5.527 -14.922 -16.516 1 98.88 153 CYS B CA 1
ATOM 3700 C C . CYS B 1 153 ? -5.973 -15.594 -15.227 1 98.88 153 CYS B C 1
ATOM 3702 O O . CYS B 1 153 ? -7.152 -15.898 -15.055 1 98.88 153 CYS B O 1
ATOM 3704 N N . ASN B 1 154 ? -5.039 -15.914 -14.336 1 98.88 154 ASN B N 1
ATOM 3705 C CA . ASN B 1 154 ? -5.207 -16.297 -12.938 1 98.88 154 ASN B CA 1
ATOM 3706 C C . ASN B 1 154 ? -4.793 -15.156 -12 1 98.88 154 ASN B C 1
ATOM 3708 O O . ASN B 1 154 ? -3.604 -14.875 -11.852 1 98.88 154 ASN B O 1
ATOM 3712 N N . MET B 1 155 ? -5.758 -14.5 -11.375 1 98.94 155 MET B N 1
ATOM 3713 C CA . MET B 1 155 ? -5.453 -13.367 -10.5 1 98.94 155 MET B CA 1
ATOM 3714 C C . MET B 1 155 ? -5.027 -13.844 -9.117 1 98.94 155 MET B C 1
ATOM 3716 O O . MET B 1 155 ? -5.816 -14.469 -8.398 1 98.94 155 MET B O 1
ATOM 3720 N N . THR B 1 156 ? -3.768 -13.57 -8.758 1 98.75 156 THR B N 1
ATOM 3721 C CA . THR B 1 156 ? -3.182 -14.023 -7.5 1 98.75 156 THR B CA 1
ATOM 3722 C C . THR B 1 156 ? -2.988 -12.859 -6.539 1 98.75 156 THR B C 1
ATOM 3724 O O . THR B 1 156 ? -3.312 -11.711 -6.867 1 98.75 156 THR B O 1
ATOM 3727 N N . LEU B 1 157 ? -2.562 -13.172 -5.285 1 98.56 157 LEU B N 1
ATOM 3728 C CA . LEU B 1 157 ? -2.457 -12.172 -4.227 1 98.56 157 LEU B CA 1
ATOM 3729 C C . LEU B 1 157 ? -3.805 -11.508 -3.971 1 98.56 157 LEU B C 1
ATOM 3731 O O . LEU B 1 157 ? -3.9 -10.281 -3.938 1 98.56 157 LEU B O 1
ATOM 3735 N N . LEU B 1 158 ? -4.781 -12.352 -3.906 1 98.81 158 LEU B N 1
ATOM 3736 C CA . LEU B 1 158 ? -6.16 -11.945 -3.682 1 98.81 158 LEU B CA 1
ATOM 3737 C C . LEU B 1 158 ? -6.629 -12.344 -2.287 1 98.81 158 LEU B C 1
ATOM 3739 O O . LEU B 1 158 ? -6.512 -13.508 -1.898 1 98.81 158 LEU B O 1
ATOM 3743 N N . PHE B 1 159 ? -7.191 -11.359 -1.48 1 98.56 159 PHE B N 1
ATOM 3744 C CA . PHE B 1 159 ? -7.445 -11.578 -0.061 1 98.56 159 PHE B CA 1
ATOM 3745 C C . PHE B 1 159 ? -8.812 -11.023 0.334 1 98.56 159 PHE B C 1
ATOM 3747 O O . PHE B 1 159 ? -9.188 -11.07 1.507 1 98.56 159 PHE B O 1
ATOM 3754 N N . GLY B 1 160 ? -9.586 -10.508 -0.693 1 96.19 160 GLY B N 1
ATOM 3755 C CA . GLY B 1 160 ? -10.836 -9.906 -0.253 1 96.19 160 GLY B CA 1
ATOM 3756 C C . GLY B 1 160 ? -11.812 -9.656 -1.389 1 96.19 160 GLY B C 1
ATOM 3757 O O . GLY B 1 160 ? -11.492 -9.891 -2.555 1 96.19 160 GLY B O 1
ATOM 3758 N N . LEU B 1 161 ? -12.984 -9.188 -0.985 1 96.06 161 LEU B N 1
ATOM 3759 C CA . LEU B 1 161 ? -14.117 -9.062 -1.899 1 96.06 161 LEU B CA 1
ATOM 3760 C C . LEU B 1 161 ? -13.875 -7.949 -2.916 1 96.06 161 LEU B C 1
ATOM 3762 O O . LEU B 1 161 ? -14.258 -8.07 -4.082 1 96.06 161 LEU B O 1
ATOM 3766 N N . PRO B 1 162 ? -13.203 -6.785 -2.514 1 96.94 162 PRO B N 1
ATOM 3767 C CA . PRO B 1 162 ? -12.953 -5.766 -3.535 1 96.94 162 PRO B CA 1
ATOM 3768 C C . PRO B 1 162 ? -12.125 -6.293 -4.703 1 96.94 162 PRO B C 1
ATOM 3770 O O . PRO B 1 162 ? -12.43 -6.008 -5.863 1 96.94 162 PRO B O 1
ATOM 3773 N N . GLN B 1 163 ? -11.148 -7.035 -4.406 1 98.62 163 GLN B N 1
ATOM 3774 C CA . GLN B 1 163 ? -10.336 -7.633 -5.461 1 98.62 163 GLN B CA 1
ATOM 3775 C C . GLN B 1 163 ? -11.148 -8.617 -6.297 1 98.62 163 GLN B C 1
ATOM 3777 O O . GLN B 1 163 ? -11.078 -8.602 -7.527 1 98.62 163 GLN B O 1
ATOM 3782 N N . ALA B 1 164 ? -11.914 -9.445 -5.57 1 98.56 164 ALA B N 1
ATOM 3783 C CA . ALA B 1 164 ? -12.711 -10.453 -6.266 1 98.56 164 ALA B CA 1
ATOM 3784 C C . ALA B 1 164 ? -13.758 -9.805 -7.168 1 98.56 164 ALA B C 1
ATOM 3786 O O . ALA B 1 164 ? -14.023 -10.289 -8.266 1 98.56 164 ALA B O 1
ATOM 3787 N N . ALA B 1 165 ? -14.367 -8.734 -6.66 1 98 165 ALA B N 1
ATOM 3788 C CA . ALA B 1 165 ? -15.359 -8.008 -7.449 1 98 165 ALA B CA 1
ATOM 3789 C C . ALA B 1 165 ? -14.742 -7.449 -8.727 1 98 165 ALA B C 1
ATOM 3791 O O . ALA B 1 165 ? -15.32 -7.582 -9.812 1 98 165 ALA B O 1
ATOM 3792 N N . LEU B 1 166 ? -13.586 -6.859 -8.617 1 98.62 166 LEU B N 1
ATOM 3793 C CA . LEU B 1 166 ? -12.93 -6.289 -9.789 1 98.62 166 LEU B CA 1
ATOM 3794 C C . LEU B 1 166 ? -12.461 -7.387 -10.734 1 98.62 166 LEU B C 1
ATOM 3796 O O . LEU B 1 166 ? -12.484 -7.207 -11.961 1 98.62 166 LEU B O 1
ATOM 3800 N N . ALA B 1 167 ? -12.016 -8.5 -10.188 1 98.88 167 ALA B N 1
ATOM 3801 C CA . ALA B 1 167 ? -11.641 -9.641 -11.031 1 98.88 167 ALA B CA 1
ATOM 3802 C C . ALA B 1 167 ? -12.812 -10.094 -11.891 1 98.88 167 ALA B C 1
ATOM 3804 O O . ALA B 1 167 ? -12.641 -10.406 -13.07 1 98.88 167 ALA B O 1
ATOM 3805 N N . ALA B 1 168 ? -13.977 -10.172 -11.266 1 98.31 168 ALA B N 1
ATOM 3806 C CA . ALA B 1 168 ? -15.188 -10.531 -12 1 98.31 168 ALA B CA 1
ATOM 3807 C C . ALA B 1 168 ? -15.477 -9.523 -13.109 1 98.31 168 ALA B C 1
ATOM 3809 O O . ALA B 1 168 ? -15.812 -9.898 -14.234 1 98.31 168 ALA B O 1
ATOM 3810 N N . GLU B 1 169 ? -15.344 -8.258 -12.805 1 98.19 169 GLU B N 1
ATOM 3811 C CA . GLU B 1 169 ? -15.68 -7.184 -13.734 1 98.19 169 GLU B CA 1
ATOM 3812 C C . GLU B 1 169 ? -14.766 -7.191 -14.953 1 98.19 169 GLU B C 1
ATOM 3814 O O . GLU B 1 169 ? -15.188 -6.852 -16.062 1 98.19 169 GLU B O 1
ATOM 3819 N N . VAL B 1 170 ? -13.484 -7.594 -14.75 1 98.56 170 VAL B N 1
ATOM 3820 C CA . VAL B 1 170 ? -12.539 -7.547 -15.859 1 98.56 170 VAL B CA 1
ATOM 3821 C C . VAL B 1 170 ? -12.539 -8.883 -16.594 1 98.56 170 VAL B C 1
ATOM 3823 O O . VAL B 1 170 ? -11.797 -9.062 -17.578 1 98.56 170 VAL B O 1
ATOM 3826 N N . GLY B 1 171 ? -13.289 -9.844 -16.125 1 98.38 171 GLY B N 1
ATOM 3827 C CA . GLY B 1 171 ? -13.484 -11.094 -16.844 1 98.38 171 GLY B CA 1
ATOM 3828 C C . GLY B 1 171 ? -12.375 -12.102 -16.594 1 98.38 171 GLY B C 1
ATOM 3829 O O . GLY B 1 171 ? -12.07 -12.922 -17.469 1 98.38 171 GLY B O 1
ATOM 3830 N N . ALA B 1 172 ? -11.75 -12.039 -15.414 1 98.88 172 ALA B N 1
ATOM 3831 C CA . ALA B 1 172 ? -10.688 -12.984 -15.102 1 98.88 172 ALA B CA 1
ATOM 3832 C C . ALA B 1 172 ? -11.18 -14.422 -15.211 1 98.88 172 ALA B C 1
ATOM 3834 O O . ALA B 1 172 ? -12.305 -14.727 -14.82 1 98.88 172 ALA B O 1
ATOM 3835 N N . THR B 1 173 ? -10.336 -15.273 -15.719 1 98.88 173 THR B N 1
ATOM 3836 C CA . THR B 1 173 ? -10.672 -16.688 -15.852 1 98.88 173 THR B CA 1
ATOM 3837 C C . THR B 1 173 ? -10.695 -17.375 -14.484 1 98.88 173 THR B C 1
ATOM 3839 O O . THR B 1 173 ? -11.594 -18.172 -14.195 1 98.88 173 THR B O 1
ATOM 3842 N N . LEU B 1 174 ? -9.773 -17.078 -13.695 1 98.88 174 LEU B N 1
ATOM 3843 C CA . LEU B 1 174 ? -9.539 -17.75 -12.414 1 98.88 174 LEU B CA 1
ATOM 3844 C C . LEU B 1 174 ? -9.023 -16.766 -11.375 1 98.88 174 LEU B C 1
ATOM 3846 O O . LEU B 1 174 ? -8.258 -15.852 -11.703 1 98.88 174 LEU B O 1
ATOM 3850 N N . ILE B 1 175 ? -9.523 -16.844 -10.164 1 98.94 175 ILE B N 1
ATOM 3851 C CA . ILE B 1 175 ? -8.914 -16.141 -9.039 1 98.94 175 ILE B CA 1
ATOM 3852 C C . ILE B 1 175 ? -8.391 -17.156 -8.023 1 98.94 175 ILE B C 1
ATOM 3854 O O . ILE B 1 175 ? -8.93 -18.25 -7.895 1 98.94 175 ILE B O 1
ATOM 3858 N N . SER B 1 176 ? -7.391 -16.703 -7.301 1 98.69 176 SER B N 1
ATOM 3859 C CA . SER B 1 176 ? -6.797 -17.547 -6.262 1 98.69 176 SER B CA 1
ATOM 3860 C C . SER B 1 176 ? -6.812 -16.844 -4.91 1 98.69 176 SER B C 1
ATOM 3862 O O . SER B 1 176 ? -5.773 -16.375 -4.434 1 98.69 176 SER B O 1
ATOM 3864 N N . PRO B 1 177 ? -7.977 -16.781 -4.223 1 98.81 177 PRO B N 1
ATOM 3865 C CA . PRO B 1 177 ? -7.992 -16.188 -2.879 1 98.81 177 PRO B CA 1
ATOM 3866 C C . PRO B 1 177 ? -7.152 -16.984 -1.881 1 98.81 177 PRO B C 1
ATOM 3868 O O . PRO B 1 177 ? -7.223 -18.219 -1.85 1 98.81 177 PRO B O 1
ATOM 3871 N N . PHE B 1 178 ? -6.328 -16.312 -1.116 1 98.75 178 PHE B N 1
ATOM 3872 C CA . PHE B 1 178 ? -5.438 -16.953 -0.154 1 98.75 178 PHE B CA 1
ATOM 3873 C C . PHE B 1 178 ? -6.137 -17.141 1.187 1 98.75 178 PHE B C 1
ATOM 3875 O O . PHE B 1 178 ? -6.094 -16.266 2.049 1 98.75 178 PHE B O 1
ATOM 3882 N N . VAL B 1 179 ? -6.641 -18.328 1.459 1 98.62 179 VAL B N 1
ATOM 3883 C CA . VAL B 1 179 ? -7.48 -18.641 2.607 1 98.62 179 VAL B CA 1
ATOM 3884 C C . VAL B 1 179 ? -6.637 -18.672 3.879 1 98.62 179 VAL B C 1
ATOM 3886 O O . VAL B 1 179 ? -6.895 -17.906 4.816 1 98.62 179 VAL B O 1
ATOM 3889 N N . GLY B 1 180 ? -5.617 -19.484 3.854 1 98.06 180 GLY B N 1
ATOM 3890 C CA . GLY B 1 180 ? -4.777 -19.641 5.027 1 98.06 180 GLY B CA 1
ATOM 3891 C C . GLY B 1 180 ? -4.039 -18.375 5.414 1 98.06 180 GLY B C 1
ATOM 3892 O O . GLY B 1 180 ? -3.879 -18.078 6.602 1 98.06 180 GLY B O 1
ATOM 3893 N N . ARG B 1 181 ? -3.572 -17.641 4.422 1 97.88 181 ARG B N 1
ATOM 3894 C CA . ARG B 1 181 ? -2.854 -16.406 4.691 1 97.88 181 ARG B CA 1
ATOM 3895 C C . ARG B 1 181 ? -3.77 -15.367 5.34 1 97.88 181 ARG B C 1
ATOM 3897 O O . ARG B 1 181 ? -3.324 -14.562 6.16 1 97.88 181 ARG B O 1
ATOM 3904 N N . THR B 1 182 ? -5.02 -15.336 4.902 1 98.31 182 THR B N 1
ATOM 3905 C CA . THR B 1 182 ? -6 -14.469 5.551 1 98.31 182 THR B CA 1
ATOM 3906 C C . THR B 1 182 ? -6.148 -14.836 7.027 1 98.31 182 THR B C 1
ATOM 3908 O O . THR B 1 182 ? -6.148 -13.961 7.891 1 98.31 182 THR B O 1
ATOM 3911 N N . LEU B 1 183 ? -6.25 -16.094 7.34 1 98.19 183 LEU B N 1
ATOM 3912 C CA . LEU B 1 183 ? -6.312 -16.562 8.719 1 98.19 183 LEU B CA 1
ATOM 3913 C C . LEU B 1 183 ? -5.082 -16.125 9.5 1 98.19 183 LEU B C 1
ATOM 3915 O O . LEU B 1 183 ? -5.195 -15.672 10.641 1 98.19 183 LEU B O 1
ATOM 3919 N N . ASP B 1 184 ? -3.902 -16.266 8.898 1 98.06 184 ASP B N 1
ATOM 3920 C CA . ASP B 1 184 ? -2.65 -15.898 9.555 1 98.06 184 ASP B CA 1
ATOM 3921 C C . ASP B 1 184 ? -2.691 -14.453 10.055 1 98.06 184 ASP B C 1
ATOM 3923 O O . ASP B 1 184 ? -2.197 -14.156 11.141 1 98.06 184 ASP B O 1
ATOM 3927 N N . TRP B 1 185 ? -3.211 -13.539 9.219 1 98.19 185 TRP B N 1
ATOM 3928 C CA . TRP B 1 185 ? -3.283 -12.133 9.602 1 98.19 185 TRP B CA 1
ATOM 3929 C C . TRP B 1 185 ? -4.141 -11.953 10.852 1 98.19 185 TRP B C 1
ATOM 3931 O O . TRP B 1 185 ? -3.74 -11.258 11.789 1 98.19 185 TRP B O 1
ATOM 3941 N N . TRP B 1 186 ? -5.285 -12.562 10.867 1 97.88 186 TRP B N 1
ATOM 3942 C CA . TRP B 1 186 ? -6.242 -12.375 11.953 1 97.88 186 TRP B CA 1
ATOM 3943 C C . TRP B 1 186 ? -5.746 -13.023 13.242 1 97.88 186 TRP B C 1
ATOM 3945 O O . TRP B 1 186 ? -5.934 -12.484 14.336 1 97.88 186 TRP B O 1
ATOM 3955 N N . VAL B 1 187 ? -5.086 -14.219 13.125 1 97.81 187 VAL B N 1
ATOM 3956 C CA . VAL B 1 187 ? -4.516 -14.875 14.297 1 97.81 187 VAL B CA 1
ATOM 3957 C C . VAL B 1 187 ? -3.43 -13.992 14.906 1 97.81 187 VAL B C 1
ATOM 3959 O O . VAL B 1 187 ? -3.34 -13.867 16.125 1 97.81 187 VAL B O 1
ATOM 3962 N N . LYS B 1 188 ? -2.641 -13.398 14.086 1 97.44 188 LYS B N 1
ATOM 3963 C CA . LYS B 1 188 ? -1.546 -12.555 14.547 1 97.44 188 LYS B CA 1
ATOM 3964 C C . LYS B 1 188 ? -2.074 -11.266 15.18 1 97.44 188 LYS B C 1
ATOM 3966 O O . LYS B 1 188 ? -1.578 -10.836 16.219 1 97.44 188 LYS B O 1
ATOM 3971 N N . ASN B 1 189 ? -3.084 -10.641 14.594 1 96.56 189 ASN B N 1
ATOM 3972 C CA . ASN B 1 189 ? -3.504 -9.305 14.984 1 96.56 189 ASN B CA 1
ATOM 3973 C C . ASN B 1 189 ? -4.637 -9.344 16.016 1 96.56 189 ASN B C 1
ATOM 3975 O O . ASN B 1 189 ? -4.863 -8.375 16.734 1 96.56 189 ASN B O 1
ATOM 3979 N N . CYS B 1 190 ? -5.414 -10.406 16.031 1 96.56 190 CYS B N 1
ATOM 3980 C CA . CYS B 1 190 ? -6.48 -10.633 17.016 1 96.56 190 CYS B CA 1
ATOM 3981 C C . CYS B 1 190 ? -6.406 -12.039 17.594 1 96.56 190 CYS B C 1
ATOM 3983 O O . CYS B 1 190 ? -7.309 -12.844 17.391 1 96.56 190 CYS B O 1
ATOM 3985 N N . PRO B 1 191 ? -5.426 -12.352 18.453 1 94.75 191 PRO B N 1
ATOM 3986 C CA . PRO B 1 191 ? -5.152 -13.727 18.891 1 94.75 191 PRO B CA 1
ATOM 3987 C C . PRO B 1 191 ? -6.199 -14.258 19.859 1 94.75 191 PRO B C 1
ATOM 3989 O O . PRO B 1 191 ? -6.312 -15.469 20.062 1 94.75 191 PRO B O 1
ATOM 3992 N N . ALA B 1 192 ? -7.031 -13.5 20.453 1 93.75 192 ALA B N 1
ATOM 3993 C CA . ALA B 1 192 ? -7.934 -13.945 21.516 1 93.75 192 ALA B CA 1
ATOM 3994 C C . ALA B 1 192 ? -9.25 -14.453 20.938 1 93.75 192 ALA B C 1
ATOM 3996 O O . ALA B 1 192 ? -10.094 -14.984 21.672 1 93.75 192 ALA B O 1
ATOM 3997 N N . VAL B 1 193 ? -9.352 -14.469 19.641 1 94.56 193 VAL B N 1
ATOM 3998 C CA . VAL B 1 193 ? -10.602 -14.82 18.984 1 94.56 193 VAL B CA 1
ATOM 3999 C C . VAL B 1 193 ? -10.562 -16.281 18.547 1 94.56 193 VAL B C 1
ATOM 4001 O O . VAL B 1 193 ? -9.492 -16.812 18.203 1 94.56 193 VAL B O 1
ATOM 4004 N N . ASP B 1 194 ? -11.688 -17 18.578 1 96.75 194 ASP B N 1
ATOM 4005 C CA . ASP B 1 194 ? -11.82 -18.359 18.047 1 96.75 194 ASP B CA 1
ATOM 4006 C C . ASP B 1 194 ? -12.023 -18.328 16.531 1 96.75 194 ASP B C 1
ATOM 4008 O O . ASP B 1 194 ? -13.008 -17.766 16.031 1 96.75 194 ASP B O 1
ATOM 4012 N N . TYR B 1 195 ? -11.102 -18.984 15.797 1 96.56 195 TYR B N 1
ATOM 4013 C CA . TYR B 1 195 ? -11.141 -18.953 14.336 1 96.56 195 TYR B CA 1
ATOM 4014 C C . TYR B 1 195 ? -11.445 -20.344 13.781 1 96.56 195 TYR B C 1
ATOM 4016 O O . TYR B 1 195 ? -11.086 -20.656 12.648 1 96.56 195 TYR B O 1
ATOM 4024 N N . SER B 1 196 ? -12.109 -21.141 14.547 1 94.5 196 SER B N 1
ATOM 4025 C CA . SER B 1 196 ? -12.367 -22.516 14.117 1 94.5 196 SER B CA 1
ATOM 4026 C C . SER B 1 196 ? -13.57 -22.578 13.172 1 94.5 196 SER B C 1
ATOM 4028 O O . SER B 1 196 ? -14.461 -21.734 13.242 1 94.5 196 SER B O 1
ATOM 4030 N N . GLY B 1 197 ? -13.586 -23.609 12.266 1 94.69 197 GLY B N 1
ATOM 4031 C CA . GLY B 1 197 ? -14.711 -23.875 11.383 1 94.69 197 GLY B CA 1
ATOM 4032 C C . GLY B 1 197 ? -15.094 -22.688 10.523 1 94.69 197 GLY B C 1
ATOM 4033 O O . GLY B 1 197 ? -14.234 -22.094 9.867 1 94.69 197 GLY B O 1
ATOM 4034 N N . ARG B 1 198 ? -16.344 -22.312 10.578 1 95.75 198 ARG B N 1
ATOM 4035 C CA . ARG B 1 198 ? -16.906 -21.281 9.719 1 95.75 198 ARG B CA 1
ATOM 4036 C C . ARG B 1 198 ? -16.484 -19.891 10.188 1 95.75 198 ARG B C 1
ATOM 4038 O O . ARG B 1 198 ? -16.641 -18.906 9.461 1 95.75 198 ARG B O 1
ATOM 4045 N N . LYS B 1 199 ? -15.891 -19.828 11.367 1 97.25 199 LYS B N 1
ATOM 4046 C CA . LYS B 1 199 ? -15.453 -18.547 11.914 1 97.25 199 LYS B CA 1
ATOM 4047 C C . LYS B 1 199 ? -14.086 -18.141 11.359 1 97.25 199 LYS B C 1
ATOM 4049 O O . LYS B 1 199 ? -13.664 -17 11.508 1 97.25 199 LYS B O 1
ATOM 4054 N N . ASP B 1 200 ? -13.422 -19.141 10.727 1 98.12 200 ASP B N 1
ATOM 4055 C CA . ASP B 1 200 ? -12.148 -18.859 10.078 1 98.12 200 ASP B CA 1
ATOM 4056 C C . ASP B 1 200 ? -12.289 -17.734 9.047 1 98.12 200 ASP B C 1
ATOM 4058 O O . ASP B 1 200 ? -13.031 -17.875 8.078 1 98.12 200 ASP B O 1
ATOM 4062 N N . PRO B 1 201 ? -11.555 -16.594 9.25 1 98.25 201 PRO B N 1
ATOM 4063 C CA . PRO B 1 201 ? -11.734 -15.453 8.352 1 98.25 201 PRO B CA 1
ATOM 4064 C C . PRO B 1 201 ? -11.375 -15.773 6.902 1 98.25 201 PRO B C 1
ATOM 4066 O O . PRO B 1 201 ? -11.906 -15.156 5.977 1 98.25 201 PRO B O 1
ATOM 4069 N N . GLY B 1 202 ? -10.422 -16.672 6.684 1 98.44 202 GLY B N 1
ATOM 4070 C CA . GLY B 1 202 ? -10.18 -17.141 5.328 1 98.44 202 GLY B CA 1
ATOM 4071 C C . GLY B 1 202 ? -11.359 -17.859 4.719 1 98.44 202 GLY B C 1
ATOM 4072 O O . GLY B 1 202 ? -11.664 -17.672 3.539 1 98.44 202 GLY B O 1
ATOM 4073 N N . VAL B 1 203 ? -12 -18.672 5.504 1 98.5 203 VAL B N 1
ATOM 4074 C CA . VAL B 1 203 ? -13.195 -19.391 5.078 1 98.5 203 VAL B CA 1
ATOM 4075 C C . VAL B 1 203 ? -14.32 -18.406 4.801 1 98.5 203 VAL B C 1
ATOM 4077 O O . VAL B 1 203 ? -15.008 -18.5 3.781 1 98.5 203 VAL B O 1
ATOM 4080 N N . VAL B 1 204 ? -14.531 -17.438 5.695 1 97.94 204 VAL B N 1
ATOM 4081 C CA . VAL B 1 204 ? -15.555 -16.406 5.543 1 97.94 204 VAL B CA 1
ATOM 4082 C C . VAL B 1 204 ? -15.336 -15.648 4.238 1 97.94 204 VAL B C 1
ATOM 4084 O O . VAL B 1 204 ? -16.281 -15.414 3.479 1 97.94 204 VAL B O 1
ATOM 4087 N N . MET B 1 205 ? -14.117 -15.312 3.98 1 97.75 205 MET B N 1
ATOM 4088 C CA . MET B 1 205 ? -13.758 -14.57 2.777 1 97.75 205 MET B CA 1
ATOM 4089 C C . MET B 1 205 ? -14.062 -15.391 1.524 1 97.75 205 MET B C 1
ATOM 4091 O O . MET B 1 205 ? -14.734 -14.906 0.611 1 97.75 205 MET B O 1
ATOM 4095 N N . ALA B 1 206 ? -13.609 -16.625 1.461 1 98.25 206 ALA B N 1
ATOM 4096 C CA . ALA B 1 206 ? -13.781 -17.469 0.28 1 98.25 206 ALA B CA 1
ATOM 4097 C C . ALA B 1 206 ? -15.258 -17.781 0.036 1 98.25 206 ALA B C 1
ATOM 4099 O O . ALA B 1 206 ? -15.719 -17.781 -1.108 1 98.25 206 ALA B O 1
ATOM 4100 N N . ARG B 1 207 ? -15.953 -18.047 1.087 1 97.06 207 ARG B N 1
ATOM 4101 C CA . ARG B 1 207 ? -17.391 -18.312 0.963 1 97.06 207 ARG B CA 1
ATOM 4102 C C . ARG B 1 207 ? -18.125 -17.078 0.46 1 97.06 207 ARG B C 1
ATOM 4104 O O . ARG B 1 207 ? -19.031 -17.188 -0.368 1 97.06 207 ARG B O 1
ATOM 4111 N N . GLY B 1 208 ? -17.766 -15.922 1.03 1 95.56 208 GLY B N 1
ATOM 4112 C CA . GLY B 1 208 ? -18.375 -14.688 0.561 1 95.56 208 GLY B CA 1
ATOM 4113 C C . GLY B 1 208 ? -18.172 -14.445 -0.921 1 95.56 208 GLY B C 1
ATOM 4114 O O . GLY B 1 208 ? -19.094 -14.039 -1.629 1 95.56 208 GLY B O 1
ATOM 4115 N N . ILE B 1 209 ? -16.984 -14.672 -1.387 1 97.19 209 ILE B N 1
ATOM 4116 C CA . ILE B 1 209 ? -16.656 -14.531 -2.803 1 97.19 209 ILE B CA 1
ATOM 4117 C C . ILE B 1 209 ? -17.484 -15.523 -3.623 1 97.19 209 ILE B C 1
ATOM 4119 O O . ILE B 1 209 ? -18.062 -15.156 -4.645 1 97.19 209 ILE B O 1
ATOM 4123 N N . TYR B 1 210 ? -17.531 -16.75 -3.148 1 97.19 210 TYR B N 1
ATOM 4124 C CA . TYR B 1 210 ? -18.281 -17.797 -3.832 1 97.19 210 TYR B CA 1
ATOM 4125 C C . TYR B 1 210 ? -19.734 -17.422 -3.977 1 97.19 210 TYR B C 1
ATOM 4127 O O . TYR B 1 210 ? -20.312 -17.516 -5.066 1 97.19 210 TYR B O 1
ATOM 4135 N N . GLU B 1 211 ? -20.312 -17.016 -2.887 1 94.94 211 GLU B N 1
ATOM 4136 C CA . GLU B 1 211 ? -21.719 -16.625 -2.9 1 94.94 211 GLU B CA 1
ATOM 4137 C C . GLU B 1 211 ? -21.969 -15.461 -3.852 1 94.94 211 GLU B C 1
ATOM 4139 O O . GLU B 1 211 ? -22.938 -15.461 -4.605 1 94.94 211 GLU B O 1
ATOM 4144 N N . TYR B 1 212 ? -21.109 -14.492 -3.805 1 94.69 212 TYR B N 1
ATOM 4145 C CA . TYR B 1 212 ? -21.234 -13.344 -4.695 1 94.69 212 TYR B CA 1
ATOM 4146 C C . TYR B 1 212 ? -21.156 -13.773 -6.156 1 94.69 212 TYR B C 1
ATOM 4148 O O . TYR B 1 212 ? -21.984 -13.367 -6.969 1 94.69 212 TYR B O 1
ATOM 4156 N N . TYR B 1 213 ? -20.125 -14.578 -6.516 1 96.69 213 TYR B N 1
ATOM 4157 C CA . TYR B 1 213 ? -19.938 -15.008 -7.898 1 96.69 213 TYR B CA 1
ATOM 4158 C C . TYR B 1 213 ? -21.125 -15.836 -8.391 1 96.69 213 TYR B C 1
ATOM 4160 O O . TYR B 1 213 ? -21.672 -15.562 -9.453 1 96.69 213 TYR B O 1
ATOM 4168 N N . LYS B 1 214 ? -21.531 -16.812 -7.602 1 95.56 214 LYS B N 1
ATOM 4169 C CA . LYS B 1 214 ? -22.594 -17.719 -8.039 1 95.56 214 LYS B CA 1
ATOM 4170 C C . LYS B 1 214 ? -23.938 -17.016 -8.086 1 95.56 214 LYS B C 1
ATOM 4172 O O . LYS B 1 214 ? -24.734 -17.266 -9 1 95.56 214 LYS B O 1
ATOM 4177 N N . ALA B 1 215 ? -24.172 -16.156 -7.156 1 92.94 215 ALA B N 1
ATOM 4178 C CA . ALA B 1 215 ? -25.438 -15.406 -7.137 1 92.94 215 ALA B CA 1
ATOM 4179 C C . ALA B 1 215 ? -25.562 -14.516 -8.367 1 92.94 215 ALA B C 1
ATOM 4181 O O . ALA B 1 215 ? -26.672 -14.25 -8.828 1 92.94 215 ALA B O 1
ATOM 4182 N N . ASN B 1 216 ? -24.469 -14.094 -8.922 1 93.19 216 ASN B N 1
ATOM 4183 C CA . ASN B 1 216 ? -24.516 -13.133 -10.023 1 93.19 216 ASN B CA 1
ATOM 4184 C C . ASN B 1 216 ? -24.125 -13.773 -11.344 1 93.19 216 ASN B C 1
ATOM 4186 O O . ASN B 1 216 ? -23.859 -13.078 -12.328 1 93.19 216 ASN B O 1
ATOM 4190 N N . GLY B 1 217 ? -23.984 -15.055 -11.352 1 94 217 GLY B N 1
ATOM 4191 C CA . GLY B 1 217 ? -23.688 -15.781 -12.578 1 94 217 GLY B CA 1
ATOM 4192 C C . GLY B 1 217 ? -22.297 -15.508 -13.117 1 94 217 GLY B C 1
ATOM 4193 O O . GLY B 1 217 ? -22.078 -15.555 -14.328 1 94 217 GLY B O 1
ATOM 4194 N N . ILE B 1 218 ? -21.406 -15.086 -12.211 1 96 218 ILE B N 1
ATOM 4195 C CA . ILE B 1 218 ? -20.016 -14.828 -12.602 1 96 218 ILE B CA 1
ATOM 4196 C C . ILE B 1 218 ? -19.312 -16.141 -12.914 1 96 218 ILE B C 1
ATOM 4198 O O . ILE B 1 218 ? -19.375 -17.094 -12.117 1 96 218 ILE B O 1
ATOM 4202 N N . LYS B 1 219 ? -18.672 -16.25 -14.031 1 97.19 219 LYS B N 1
ATOM 4203 C CA . LYS B 1 219 ? -18.109 -17.5 -14.539 1 97.19 219 LYS B CA 1
ATOM 4204 C C . LYS B 1 219 ? -16.688 -17.703 -14.031 1 97.19 219 LYS B C 1
ATOM 4206 O O . LYS B 1 219 ? -16.141 -18.812 -14.133 1 97.19 219 LYS B O 1
ATOM 4211 N N . THR B 1 220 ? -16.047 -16.641 -13.508 1 98.69 220 THR B N 1
ATOM 4212 C CA . THR B 1 220 ? -14.695 -16.734 -12.977 1 98.69 220 THR B CA 1
ATOM 4213 C C . THR B 1 220 ? -14.578 -17.906 -12 1 98.69 220 THR B C 1
ATOM 4215 O O . THR B 1 220 ? -15.398 -18.047 -11.094 1 98.69 220 THR B O 1
ATOM 4218 N N . GLU B 1 221 ? -13.586 -18.75 -12.211 1 98.75 221 GLU B N 1
ATOM 4219 C CA . GLU B 1 221 ? -13.352 -19.875 -11.305 1 98.75 221 GLU B CA 1
ATOM 4220 C C . GLU B 1 221 ? -12.656 -19.422 -10.023 1 98.75 221 GLU B C 1
ATOM 4222 O O . GLU B 1 221 ? -11.844 -18.5 -10.055 1 98.75 221 GLU B O 1
ATOM 4227 N N . ILE B 1 222 ? -13.016 -20.062 -8.922 1 98.81 222 ILE B N 1
ATOM 4228 C CA . ILE B 1 222 ? -12.422 -19.734 -7.629 1 98.81 222 ILE B CA 1
ATOM 4229 C C . ILE B 1 222 ? -11.531 -20.891 -7.164 1 98.81 222 ILE B C 1
ATOM 4231 O O . ILE B 1 222 ? -12.023 -21.984 -6.914 1 98.81 222 ILE B O 1
ATOM 4235 N N . MET B 1 223 ? -10.266 -20.625 -7.078 1 98.81 223 MET B N 1
ATOM 4236 C CA . MET B 1 223 ? -9.328 -21.609 -6.551 1 98.81 223 MET B CA 1
ATOM 4237 C C . MET B 1 223 ? -8.82 -21.188 -5.172 1 98.81 223 MET B C 1
ATOM 4239 O O . MET B 1 223 ? -7.965 -20.312 -5.062 1 98.81 223 MET B O 1
ATOM 4243 N N . GLY B 1 224 ? -9.375 -21.828 -4.145 1 98.69 224 GLY B N 1
ATOM 4244 C CA . GLY B 1 224 ? -8.812 -21.578 -2.828 1 98.69 224 GLY B CA 1
ATOM 4245 C C . GLY B 1 224 ? -7.332 -21.891 -2.746 1 98.69 224 GLY B C 1
ATOM 4246 O O . GLY B 1 224 ? -6.879 -22.922 -3.238 1 98.69 224 GLY B O 1
ATOM 4247 N N . ALA B 1 225 ? -6.566 -20.953 -2.227 1 98.19 225 ALA B N 1
ATOM 4248 C CA . ALA B 1 225 ? -5.113 -21.109 -2.143 1 98.19 225 ALA B CA 1
ATOM 4249 C C . ALA B 1 225 ? -4.629 -20.953 -0.704 1 98.19 225 ALA B C 1
ATOM 4251 O O . ALA B 1 225 ? -5.352 -20.422 0.146 1 98.19 225 ALA B O 1
ATOM 4252 N N . SER B 1 226 ? -3.467 -21.422 -0.419 1 97.44 226 SER B N 1
ATOM 4253 C CA . SER B 1 226 ? -2.82 -21.297 0.884 1 97.44 226 SER B CA 1
ATOM 4254 C C . SER B 1 226 ? -3.656 -21.953 1.978 1 97.44 226 SER B C 1
ATOM 4256 O O . SER B 1 226 ? -3.885 -21.359 3.033 1 97.44 226 SER B O 1
ATOM 4258 N N . MET B 1 227 ? -4.07 -23.156 1.688 1 97.81 227 MET B N 1
ATOM 4259 C CA . MET B 1 227 ? -4.871 -23.891 2.666 1 97.81 227 MET B CA 1
ATOM 4260 C C . MET B 1 227 ? -4.016 -24.312 3.855 1 97.81 227 MET B C 1
ATOM 4262 O O . MET B 1 227 ? -2.863 -24.719 3.684 1 97.81 227 MET B O 1
ATOM 4266 N N . ARG B 1 228 ? -4.637 -24.328 5.094 1 96.56 228 ARG B N 1
ATOM 4267 C CA . ARG B 1 228 ? -3.861 -24.578 6.305 1 96.56 228 ARG B CA 1
ATOM 4268 C C . ARG B 1 228 ? -4.234 -25.906 6.938 1 96.56 228 ARG B C 1
ATOM 4270 O O . ARG B 1 228 ? -3.428 -26.516 7.645 1 96.56 228 ARG B O 1
ATOM 4277 N N . SER B 1 229 ? -5.492 -26.359 6.691 1 97.25 229 SER B N 1
ATOM 4278 C CA . SER B 1 229 ? -5.938 -27.5 7.5 1 97.25 229 SER B CA 1
ATOM 4279 C C . SER B 1 229 ? -7.031 -28.281 6.793 1 97.25 229 SER B C 1
ATOM 4281 O O . SER B 1 229 ? -7.664 -27.781 5.859 1 97.25 229 SER B O 1
ATOM 4283 N N . VAL B 1 230 ? -7.164 -29.484 7.297 1 97.44 230 VAL B N 1
ATOM 4284 C CA . VAL B 1 230 ? -8.25 -30.328 6.82 1 97.44 230 VAL B CA 1
ATOM 4285 C C . VAL B 1 230 ? -9.594 -29.641 7.059 1 97.44 230 VAL B C 1
ATOM 4287 O O . VAL B 1 230 ? -10.492 -29.719 6.223 1 97.44 230 VAL B O 1
ATOM 4290 N N . ASP B 1 231 ? -9.68 -28.969 8.148 1 96.69 231 ASP B N 1
ATOM 4291 C CA . ASP B 1 231 ? -10.914 -28.266 8.5 1 96.69 231 ASP B CA 1
ATOM 4292 C C . ASP B 1 231 ? -11.227 -27.172 7.477 1 96.69 231 ASP B C 1
ATOM 4294 O O . ASP B 1 231 ? -12.375 -27.031 7.043 1 96.69 231 ASP B O 1
ATOM 4298 N N . GLU B 1 232 ? -10.258 -26.359 7.094 1 97.56 232 GLU B N 1
ATOM 4299 C CA . GLU B 1 232 ? -10.438 -25.344 6.062 1 97.56 232 GLU B CA 1
ATOM 4300 C C . GLU B 1 232 ? -10.953 -25.953 4.766 1 97.56 232 GLU B C 1
ATOM 4302 O O . GLU B 1 232 ? -11.859 -25.406 4.129 1 97.56 232 GLU B O 1
ATOM 4307 N N . CYS B 1 233 ? -10.336 -27.062 4.395 1 98.31 233 CYS B N 1
ATOM 4308 C CA . CYS B 1 233 ? -10.742 -27.75 3.178 1 98.31 233 CYS B CA 1
ATOM 4309 C C . CYS B 1 233 ? -12.188 -28.234 3.277 1 98.31 233 CYS B C 1
ATOM 4311 O O . CYS B 1 233 ? -12.953 -28.094 2.324 1 98.31 233 CYS B O 1
ATOM 4313 N N . ALA B 1 234 ? -12.5 -28.781 4.449 1 97.88 234 ALA B N 1
ATOM 4314 C CA . ALA B 1 234 ? -13.852 -29.281 4.664 1 97.88 234 ALA B CA 1
ATOM 4315 C C . ALA B 1 234 ? -14.875 -28.156 4.586 1 97.88 234 ALA B C 1
ATOM 4317 O O . ALA B 1 234 ? -15.953 -28.328 4.02 1 97.88 234 ALA B O 1
ATOM 4318 N N . GLN B 1 235 ? -14.539 -26.984 5.113 1 97.94 235 GLN B N 1
ATOM 4319 C CA . GLN B 1 235 ? -15.461 -25.859 5.184 1 97.94 235 GLN B CA 1
ATOM 4320 C C . GLN B 1 235 ? -15.664 -25.219 3.809 1 97.94 235 GLN B C 1
ATOM 4322 O O . GLN B 1 235 ? -16.578 -24.422 3.619 1 97.94 235 GLN B O 1
ATOM 4327 N N . LEU B 1 236 ? -14.789 -25.594 2.873 1 98.56 236 LEU B N 1
ATOM 4328 C CA . LEU B 1 236 ? -14.859 -24.969 1.553 1 98.56 236 LEU B CA 1
ATOM 4329 C C . LEU B 1 236 ? -15.094 -26.016 0.472 1 98.56 236 LEU B C 1
ATOM 4331 O O . LEU B 1 236 ? -14.922 -25.75 -0.717 1 98.56 236 LEU B O 1
ATOM 4335 N N . ALA B 1 237 ? -15.453 -27.266 0.918 1 98.5 237 ALA B N 1
ATOM 4336 C CA . ALA B 1 237 ? -15.758 -28.328 -0.04 1 98.5 237 ALA B CA 1
ATOM 4337 C C . ALA B 1 237 ? -16.891 -27.906 -0.977 1 98.5 237 ALA B C 1
ATOM 4339 O O . ALA B 1 237 ? -17.984 -27.562 -0.524 1 98.5 237 ALA B O 1
ATOM 4340 N N . GLY B 1 238 ? -16.625 -27.891 -2.229 1 98.25 238 GLY B N 1
ATOM 4341 C CA . GLY B 1 238 ? -17.547 -27.391 -3.232 1 98.25 238 GLY B CA 1
ATOM 4342 C C . GLY B 1 238 ? -17.016 -26.203 -4.012 1 98.25 238 GLY B C 1
ATOM 4343 O O . GLY B 1 238 ? -17.578 -25.812 -5.031 1 98.25 238 GLY B O 1
ATOM 4344 N N . LEU B 1 239 ? -15.898 -25.609 -3.502 1 98.38 239 LEU B N 1
ATOM 4345 C CA . LEU B 1 239 ? -15.203 -24.609 -4.301 1 98.38 239 LEU B CA 1
ATOM 4346 C C . LEU B 1 239 ? -14.805 -25.188 -5.656 1 98.38 239 LEU B C 1
ATOM 4348 O O . LEU B 1 239 ? -14.664 -26.406 -5.809 1 98.38 239 LEU B O 1
ATOM 4352 N N . ASP B 1 240 ? -14.609 -24.328 -6.652 1 98.25 240 ASP B N 1
ATOM 4353 C CA . ASP B 1 240 ? -14.273 -24.828 -7.977 1 98.25 240 ASP B CA 1
ATOM 4354 C C . ASP B 1 240 ? -12.961 -25.609 -7.945 1 98.25 240 ASP B C 1
ATOM 4356 O O . ASP B 1 240 ? -12.883 -26.734 -8.477 1 98.25 240 ASP B O 1
ATOM 4360 N N . LEU B 1 241 ? -11.945 -25.047 -7.402 1 98.56 241 LEU B N 1
ATOM 4361 C CA . LEU B 1 241 ? -10.633 -25.656 -7.27 1 98.56 241 LEU B CA 1
ATOM 4362 C C . LEU B 1 241 ? -10.023 -25.344 -5.91 1 98.56 241 LEU B C 1
ATOM 4364 O O . LEU B 1 241 ? -10.445 -24.406 -5.234 1 98.56 241 LEU B O 1
ATOM 4368 N N . MET B 1 242 ? -9.055 -26.125 -5.496 1 98.5 242 MET B N 1
ATOM 4369 C CA . MET B 1 242 ? -8.18 -25.859 -4.355 1 98.5 242 MET B CA 1
ATOM 4370 C C . MET B 1 242 ? -6.742 -26.25 -4.664 1 98.5 242 MET B C 1
ATOM 4372 O O . MET B 1 242 ? -6.488 -27.344 -5.176 1 98.5 242 MET B O 1
ATOM 4376 N N . THR B 1 243 ? -5.852 -25.312 -4.52 1 98 243 THR B N 1
ATOM 4377 C CA . THR B 1 243 ? -4.441 -25.672 -4.551 1 98 243 THR B CA 1
ATOM 4378 C C . THR B 1 243 ? -3.914 -25.922 -3.139 1 98 243 THR B C 1
ATOM 4380 O O . THR B 1 243 ? -3.996 -25.031 -2.281 1 98 243 THR B O 1
ATOM 4383 N N . ILE B 1 244 ? -3.455 -27.141 -2.895 1 97.62 244 ILE B N 1
ATOM 4384 C CA . ILE B 1 244 ? -3.146 -27.609 -1.551 1 97.62 244 ILE B CA 1
ATOM 4385 C C . ILE B 1 244 ? -1.688 -28.062 -1.486 1 97.62 244 ILE B C 1
ATOM 4387 O O . ILE B 1 244 ? -1.201 -28.75 -2.393 1 97.62 244 ILE B O 1
ATOM 4391 N N . ASN B 1 245 ? -1.016 -27.594 -0.442 1 95.94 245 ASN B N 1
ATOM 4392 C CA . ASN B 1 245 ? 0.391 -27.969 -0.313 1 95.94 245 ASN B CA 1
ATOM 4393 C C . ASN B 1 245 ? 0.56 -29.453 -0.03 1 95.94 245 ASN B C 1
ATOM 4395 O O . ASN B 1 245 ? -0.372 -30.109 0.438 1 95.94 245 ASN B O 1
ATOM 4399 N N . VAL B 1 246 ? 1.781 -29.922 -0.225 1 94.56 246 VAL B N 1
ATOM 4400 C CA . VAL B 1 246 ? 2.074 -31.359 -0.184 1 94.56 246 VAL B CA 1
ATOM 4401 C C . VAL B 1 246 ? 1.787 -31.906 1.212 1 94.56 246 VAL B C 1
ATOM 4403 O O . VAL B 1 246 ? 1.194 -32.969 1.355 1 94.56 246 VAL B O 1
ATOM 4406 N N . GLY B 1 247 ? 2.207 -31.188 2.227 1 96.44 247 GLY B N 1
ATOM 4407 C CA . GLY B 1 247 ? 1.962 -31.625 3.592 1 96.44 247 GLY B CA 1
ATOM 4408 C C . GLY B 1 247 ? 0.489 -31.812 3.902 1 96.44 247 GLY B C 1
ATOM 4409 O O . GLY B 1 247 ? 0.102 -32.812 4.5 1 96.44 247 GLY B O 1
ATOM 4410 N N . LEU B 1 248 ? -0.327 -30.906 3.541 1 97.69 248 LEU B N 1
ATOM 4411 C CA . LEU B 1 248 ? -1.76 -30.984 3.809 1 97.69 248 LEU B CA 1
ATOM 4412 C C . LEU B 1 248 ? -2.424 -32.031 2.939 1 97.69 248 LEU B C 1
ATOM 4414 O O . LEU B 1 248 ? -3.385 -32.688 3.365 1 97.69 248 LEU B O 1
ATOM 4418 N N . LEU B 1 249 ? -1.959 -32.25 1.679 1 96.88 249 LEU B N 1
ATOM 4419 C CA . LEU B 1 249 ? -2.465 -33.344 0.839 1 96.88 249 LEU B CA 1
ATOM 4420 C C . LEU B 1 249 ? -2.268 -34.688 1.517 1 96.88 249 LEU B C 1
ATOM 4422 O O . LEU B 1 249 ? -3.166 -35.531 1.497 1 96.88 249 LEU B O 1
ATOM 4426 N N . GLN B 1 250 ? -1.087 -34.844 2.072 1 96.56 250 GLN B N 1
ATOM 4427 C CA . GLN B 1 250 ? -0.8 -36.094 2.795 1 96.56 250 GLN B CA 1
ATOM 4428 C C . GLN B 1 250 ? -1.723 -36.25 4 1 96.56 250 GLN B C 1
ATOM 4430 O O . GLN B 1 250 ? -2.242 -37.344 4.254 1 96.56 250 GLN B O 1
ATOM 4435 N N . GLU B 1 251 ? -1.904 -35.188 4.684 1 97.88 251 GLU B N 1
ATOM 4436 C CA . GLU B 1 251 ? -2.809 -35.219 5.828 1 97.88 251 GLU B CA 1
ATOM 4437 C C . GLU B 1 251 ? -4.227 -35.594 5.402 1 97.88 251 GLU B C 1
ATOM 4439 O O . GLU B 1 251 ? -4.891 -36.375 6.074 1 97.88 251 GLU B O 1
ATOM 4444 N N . LEU B 1 252 ? -4.711 -35 4.348 1 97.62 252 LEU B N 1
ATOM 4445 C CA . LEU B 1 252 ? -6.047 -35.281 3.824 1 97.62 252 LEU B CA 1
ATOM 4446 C C . LEU B 1 252 ? -6.172 -36.75 3.396 1 97.62 252 LEU B C 1
ATOM 4448 O O . LEU B 1 252 ? -7.227 -37.375 3.572 1 97.62 252 LEU B O 1
ATOM 4452 N N . LYS B 1 253 ? -5.129 -37.25 2.801 1 95.81 253 LYS B N 1
ATOM 4453 C CA . LYS B 1 253 ? -5.109 -38.625 2.342 1 95.81 253 LYS B CA 1
ATOM 4454 C C . LYS B 1 253 ? -5.207 -39.625 3.516 1 95.81 253 LYS B C 1
ATOM 4456 O O . LYS B 1 253 ? -5.816 -40.688 3.4 1 95.81 253 LYS B O 1
ATOM 4461 N N . GLU B 1 254 ? -4.66 -39.188 4.648 1 96 254 GLU B N 1
ATOM 4462 C CA . GLU B 1 254 ? -4.602 -40.062 5.82 1 96 254 GLU B CA 1
ATOM 4463 C C . GLU B 1 254 ? -5.793 -39.844 6.738 1 96 254 GLU B C 1
ATOM 4465 O O . GLU B 1 254 ? -6.086 -40.656 7.605 1 96 254 GLU B O 1
ATOM 4470 N N . ALA B 1 255 ? -6.367 -38.75 6.516 1 93.75 255 ALA B N 1
ATOM 4471 C CA . ALA B 1 255 ? -7.492 -38.406 7.375 1 93.75 255 ALA B CA 1
ATOM 4472 C C . ALA B 1 255 ? -8.734 -39.219 7.016 1 93.75 255 ALA B C 1
ATOM 4474 O O . ALA B 1 255 ? -8.914 -39.625 5.859 1 93.75 255 ALA B O 1
ATOM 4475 N N . ASP B 1 256 ? -9.555 -39.406 8.102 1 90.44 256 ASP B N 1
ATOM 4476 C CA . ASP B 1 256 ? -10.828 -40.094 7.891 1 90.44 256 ASP B CA 1
ATOM 4477 C C . ASP B 1 256 ? -12 -39.188 8.273 1 90.44 256 ASP B C 1
ATOM 4479 O O . ASP B 1 256 ? -13.086 -39.688 8.594 1 90.44 256 ASP B O 1
ATOM 4483 N N . VAL B 1 257 ? -11.742 -38 8.273 1 92.56 257 VAL B N 1
ATOM 4484 C CA . VAL B 1 257 ? -12.789 -37.031 8.547 1 92.56 257 VAL B CA 1
ATOM 4485 C C . VAL B 1 257 ? -13.766 -36.969 7.367 1 92.56 257 VAL B C 1
ATOM 4487 O O . VAL B 1 257 ? -13.344 -36.938 6.207 1 92.56 257 VAL B O 1
ATOM 4490 N N . GLU B 1 258 ? -15.055 -37.031 7.664 1 95.44 258 GLU B N 1
ATOM 4491 C CA . GLU B 1 258 ? -16.062 -36.938 6.613 1 95.44 258 GLU B CA 1
ATOM 4492 C C . GLU B 1 258 ? -16.062 -35.531 5.977 1 95.44 258 GLU B C 1
ATOM 4494 O O . GLU B 1 258 ? -16.094 -34.531 6.684 1 95.44 258 GLU B O 1
ATOM 4499 N N . ILE B 1 259 ? -16 -35.531 4.688 1 96.81 259 ILE B N 1
ATOM 4500 C CA . ILE B 1 259 ? -16.094 -34.281 3.93 1 96.81 259 ILE B CA 1
ATOM 4501 C C . ILE B 1 259 ? -17.406 -34.219 3.164 1 96.81 259 ILE B C 1
ATOM 4503 O O . ILE B 1 259 ? -17.672 -35.062 2.305 1 96.81 259 ILE B O 1
ATOM 4507 N N . LYS B 1 260 ? -18.25 -33.281 3.529 1 96.25 260 LYS B N 1
ATOM 4508 C CA . LYS B 1 260 ? -19.5 -33.031 2.816 1 96.25 260 LYS B CA 1
ATOM 4509 C C . LYS B 1 260 ? -19.406 -31.781 1.967 1 96.25 260 LYS B C 1
ATOM 4511 O O . LYS B 1 260 ? -18.672 -30.844 2.305 1 96.25 260 LYS B O 1
ATOM 4516 N N . ARG B 1 261 ? -20.141 -31.844 0.831 1 97 261 ARG B N 1
ATOM 4517 C CA . ARG B 1 261 ? -20.219 -30.625 0.043 1 97 261 ARG B CA 1
ATOM 4518 C C . ARG B 1 261 ? -20.891 -29.516 0.83 1 97 261 ARG B C 1
ATOM 4520 O O . ARG B 1 261 ? -22.047 -29.656 1.268 1 97 261 ARG B O 1
ATOM 4527 N N . VAL B 1 262 ? -20.203 -28.438 1.037 1 96.38 262 VAL B N 1
ATOM 4528 C CA . VAL B 1 262 ? -20.797 -27.344 1.804 1 96.38 262 VAL B CA 1
ATOM 4529 C C . VAL B 1 262 ? -21.125 -26.172 0.875 1 96.38 262 VAL B C 1
ATOM 4531 O O . VAL B 1 262 ? -22 -25.375 1.165 1 96.38 262 VAL B O 1
ATOM 4534 N N . LEU B 1 263 ? -20.406 -25.969 -0.213 1 97.12 263 LEU B N 1
ATOM 4535 C CA . LEU B 1 263 ? -20.672 -24.922 -1.208 1 97.12 263 LEU B CA 1
ATOM 4536 C C . LEU B 1 263 ? -21.328 -25.516 -2.447 1 97.12 263 LEU B C 1
ATOM 4538 O O . LEU B 1 263 ? -20.75 -26.375 -3.115 1 97.12 263 LEU B O 1
ATOM 4542 N N . ASP B 1 264 ? -22.531 -25.125 -2.721 1 95.12 264 ASP B N 1
ATOM 4543 C CA . ASP B 1 264 ? -23.344 -25.625 -3.82 1 95.12 264 ASP B CA 1
ATOM 4544 C C . ASP B 1 264 ? -24.016 -24.469 -4.574 1 95.12 264 ASP B C 1
ATOM 4546 O O . ASP B 1 264 ? -24.828 -23.75 -4.012 1 95.12 264 ASP B O 1
ATOM 4550 N N . PRO B 1 265 ? -23.625 -24.375 -5.824 1 91.5 265 PRO B N 1
ATOM 4551 C CA . PRO B 1 265 ? -24.203 -23.281 -6.59 1 91.5 265 PRO B CA 1
ATOM 4552 C C . PRO B 1 265 ? -25.734 -23.297 -6.562 1 91.5 265 PRO B C 1
ATOM 4554 O O . PRO B 1 265 ? -26.375 -22.234 -6.605 1 91.5 265 PRO B O 1
ATOM 4557 N N . GLY B 1 266 ? -26.391 -24.453 -6.496 1 89.62 266 GLY B N 1
ATOM 4558 C CA . GLY B 1 266 ?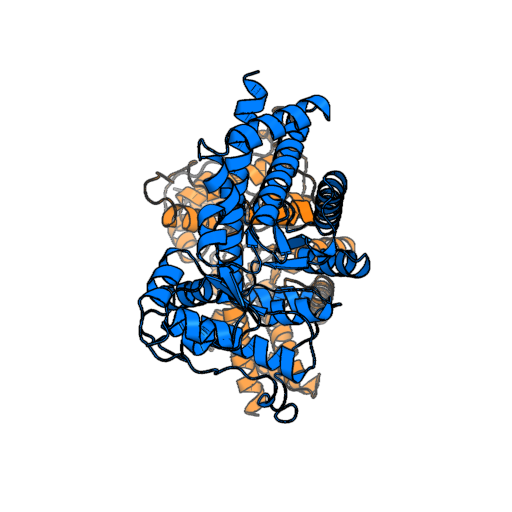 -27.844 -24.578 -6.469 1 89.62 266 GLY B CA 1
ATOM 4559 C C . GLY B 1 266 ? -28.453 -24.062 -5.188 1 89.62 266 GLY B C 1
ATOM 4560 O O . GLY B 1 266 ? -29.672 -23.812 -5.129 1 89.62 266 GLY B O 1
ATOM 4561 N N . LYS B 1 267 ? -27.641 -23.859 -4.238 1 88.94 267 LYS B N 1
ATOM 4562 C CA . LYS B 1 267 ? -28.141 -23.422 -2.941 1 88.94 267 LYS B CA 1
ATOM 4563 C C . LYS B 1 267 ? -27.875 -21.938 -2.717 1 88.94 267 LYS B C 1
ATOM 4565 O O . LYS B 1 267 ? -28.188 -21.391 -1.66 1 88.94 267 LYS B O 1
ATOM 4570 N N . VAL B 1 268 ? -27.188 -21.391 -3.594 1 85.56 268 VAL B N 1
ATOM 4571 C CA . VAL B 1 268 ? -26.906 -19.969 -3.471 1 85.56 268 VAL B CA 1
ATOM 4572 C C . VAL B 1 268 ? -28.1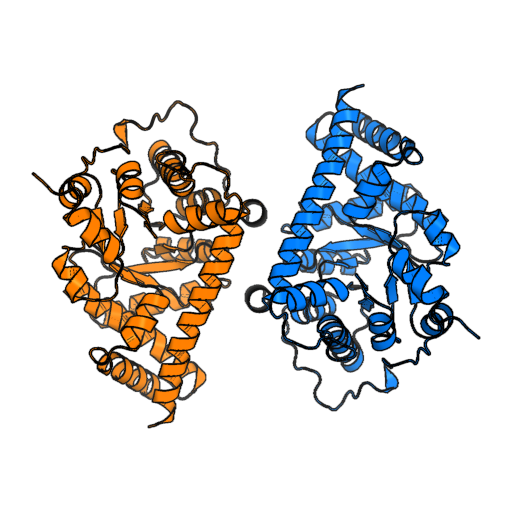25 -19.172 -3.918 1 85.56 268 VAL B C 1
ATOM 4574 O O . VAL B 1 268 ? -28.672 -19.391 -5.004 1 85.56 268 VAL B O 1
ATOM 4577 N N . SER B 1 269 ? -28.938 -18.609 -2.982 1 70.75 269 SER B N 1
ATOM 4578 C CA . SER B 1 269 ? -30.141 -17.844 -3.289 1 70.75 269 SER B CA 1
ATOM 4579 C C . SER B 1 269 ? -29.797 -16.578 -4.07 1 70.75 269 SER B C 1
ATOM 4581 O O . SER B 1 269 ? -28.859 -15.859 -3.717 1 70.75 269 SER B O 1
ATOM 4583 N N . LYS B 1 270 ? -30.25 -16.516 -5.309 1 62.53 270 LYS B N 1
ATOM 4584 C CA . LYS B 1 270 ? -30.172 -15.266 -6.055 1 62.53 270 LYS B CA 1
ATOM 4585 C C . LYS B 1 270 ? -30.859 -14.133 -5.309 1 62.53 270 LYS B C 1
ATOM 4587 O O . LYS B 1 270 ? -30.516 -12.961 -5.488 1 62.53 270 LYS B O 1
ATOM 4592 N N . GLN B 1 271 ? -31.953 -14.453 -4.719 1 51.31 271 GLN B N 1
ATOM 4593 C CA . GLN B 1 271 ? -32.906 -13.477 -4.211 1 51.31 271 GLN B CA 1
ATOM 4594 C C . GLN B 1 271 ? -32.375 -12.766 -2.977 1 51.31 271 GLN B C 1
ATOM 4596 O O . GLN B 1 271 ? -32.688 -11.594 -2.742 1 51.31 271 GLN B O 1
ATOM 4601 N N . ASN B 1 272 ? -31.859 -13.5 -1.967 1 47.94 272 ASN B N 1
ATOM 4602 C CA . ASN B 1 272 ? -31.641 -12.891 -0.66 1 47.94 272 ASN B CA 1
ATOM 4603 C C . ASN B 1 272 ? -30.391 -12.008 -0.651 1 47.94 272 ASN B C 1
ATOM 4605 O O . ASN B 1 272 ? -29.266 -12.508 -0.532 1 47.94 272 ASN B O 1
ATOM 4609 N N . GLY B 1 273 ? -30.391 -10.969 -1.486 1 51.09 273 GLY B N 1
ATOM 4610 C CA . GLY B 1 273 ? -29.609 -9.75 -1.639 1 51.09 273 GLY B CA 1
ATOM 4611 C C . GLY B 1 273 ? -28.109 -10.008 -1.78 1 51.09 273 GLY B C 1
ATOM 4612 O O . GLY B 1 273 ? -27.438 -10.344 -0.803 1 51.09 273 GLY B O 1
ATOM 4613 N N . SER B 1 274 ? -27.766 -10.484 -2.801 1 54.94 274 SER B N 1
ATOM 4614 C CA . SER B 1 274 ? -26.328 -10.531 -3.119 1 54.94 274 SER B CA 1
ATOM 4615 C C . SER B 1 274 ? -25.578 -9.406 -2.426 1 54.94 274 SER B C 1
ATOM 4617 O O . SER B 1 274 ? -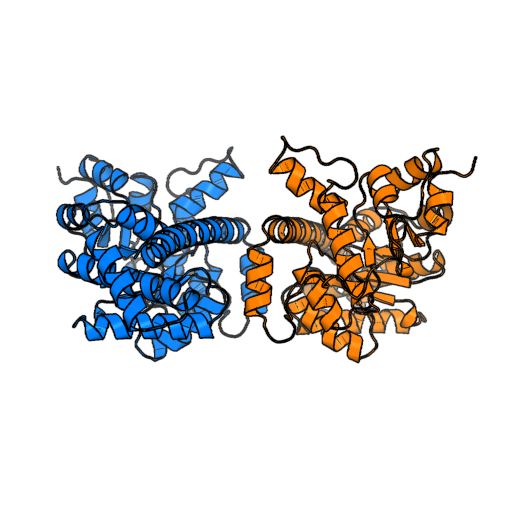26.125 -8.328 -2.199 1 54.94 274 SER B O 1
ATOM 4619 N N . PRO B 1 275 ? -24.516 -9.891 -1.684 1 61.94 275 PRO B N 1
ATOM 4620 C CA . PRO B 1 275 ? -23.781 -8.75 -1.146 1 61.94 275 PRO B CA 1
ATOM 4621 C C . PRO B 1 275 ? -23.656 -7.602 -2.145 1 61.94 275 PRO B C 1
ATOM 4623 O O . PRO B 1 275 ? -23.5 -7.836 -3.346 1 61.94 275 PRO B O 1
ATOM 4626 N N . GLN B 1 276 ? -24.297 -6.57 -1.899 1 66.88 276 GLN B N 1
ATOM 4627 C CA . GLN B 1 276 ? -24.109 -5.379 -2.717 1 66.88 276 GLN B CA 1
ATOM 4628 C C . GLN B 1 276 ? -22.625 -4.977 -2.756 1 66.88 276 GLN B C 1
ATOM 4630 O O . GLN B 1 276 ? -22.031 -4.676 -1.72 1 66.88 276 GLN B O 1
ATOM 4635 N N . VAL B 1 277 ? -22.078 -5.461 -3.984 1 79.38 277 VAL B N 1
ATOM 4636 C CA . VAL B 1 277 ? -20.672 -5.152 -4.125 1 79.38 277 VAL B CA 1
ATOM 4637 C C . VAL B 1 277 ? -20.484 -3.949 -5.051 1 79.38 277 VAL B C 1
ATOM 4639 O O . VAL B 1 277 ? -21.203 -3.82 -6.051 1 79.38 277 VAL B O 1
ATOM 4642 N N . LYS B 1 278 ? -19.703 -3.096 -4.637 1 87.88 278 LYS B N 1
ATOM 4643 C CA . LYS B 1 278 ? -19.328 -1.907 -5.395 1 87.88 278 LYS B CA 1
ATOM 4644 C C . LYS B 1 278 ? -18.641 -2.285 -6.707 1 87.88 278 LYS B C 1
ATOM 4646 O O . LYS B 1 278 ? -17.938 -3.295 -6.781 1 87.88 278 LYS B O 1
ATOM 4651 N N . SER B 1 279 ? -19.047 -1.568 -7.836 1 95.12 279 SER B N 1
ATOM 4652 C CA . SER B 1 279 ? -18.312 -1.71 -9.086 1 95.12 279 SER B CA 1
ATOM 4653 C C . SER B 1 279 ? -17.047 -0.853 -9.086 1 95.12 279 SER B C 1
ATOM 4655 O O . SER B 1 279 ? -17.078 0.307 -8.672 1 95.12 279 SER B O 1
ATOM 4657 N N . TYR B 1 280 ? -15.875 -1.447 -9.555 1 97.5 280 TYR B N 1
ATOM 4658 C CA . TYR B 1 280 ? -14.602 -0.74 -9.477 1 97.5 280 TYR B CA 1
ATOM 4659 C C . TYR B 1 280 ? -14.031 -0.485 -10.867 1 97.5 280 TYR B C 1
ATOM 4661 O O . TYR B 1 280 ? -13.086 0.296 -11.023 1 97.5 280 TYR B O 1
ATOM 4669 N N . ILE B 1 281 ? -14.57 -1.071 -11.906 1 95.44 281 ILE B N 1
ATOM 4670 C CA . ILE B 1 281 ? -13.922 -1.183 -13.211 1 95.44 281 ILE B CA 1
ATOM 4671 C C . ILE B 1 281 ? -13.562 0.208 -13.727 1 95.44 281 ILE B C 1
ATOM 4673 O O . ILE B 1 281 ? -12.547 0.381 -14.406 1 95.44 281 ILE B O 1
ATOM 4677 N N . ASN B 1 282 ? -14.305 1.233 -13.438 1 95.19 282 ASN B N 1
ATOM 4678 C CA . ASN B 1 282 ? -14.023 2.594 -13.891 1 95.19 282 ASN B CA 1
ATOM 4679 C C . ASN B 1 282 ? -13.742 3.523 -12.711 1 95.19 282 ASN B C 1
ATOM 4681 O O . ASN B 1 282 ? -13.859 4.742 -12.836 1 95.19 282 ASN B O 1
ATOM 4685 N N . ASP B 1 283 ? -13.422 2.992 -11.625 1 97.5 283 ASP B N 1
ATOM 4686 C CA . ASP B 1 283 ? -13.25 3.803 -10.422 1 97.5 283 ASP B CA 1
ATOM 4687 C C . ASP B 1 283 ? -12.031 3.352 -9.625 1 97.5 283 ASP B C 1
ATOM 4689 O O . ASP B 1 283 ? -12.164 2.758 -8.547 1 97.5 283 ASP B O 1
ATOM 4693 N N . GLU B 1 284 ? -10.828 3.744 -10.133 1 98.25 284 GLU B N 1
ATOM 4694 C CA . GLU B 1 284 ? -9.562 3.393 -9.492 1 98.25 284 GLU B CA 1
ATOM 4695 C C . GLU B 1 284 ? -9.523 3.885 -8.047 1 98.25 284 GLU B C 1
ATOM 4697 O O . GLU B 1 284 ? -9.062 3.168 -7.156 1 98.25 284 GLU B O 1
ATOM 4702 N N . ALA B 1 285 ? -10.016 5.074 -7.84 1 98.38 285 ALA B N 1
ATOM 4703 C CA . ALA B 1 285 ? -9.977 5.691 -6.52 1 98.38 285 ALA B CA 1
ATOM 4704 C C . ALA B 1 285 ? -10.758 4.867 -5.5 1 98.38 285 ALA B C 1
ATOM 4706 O O . ALA B 1 285 ? -10.281 4.629 -4.391 1 98.38 285 ALA B O 1
ATOM 4707 N N . ALA B 1 286 ? -11.945 4.484 -5.891 1 97.81 286 ALA B N 1
ATOM 4708 C CA . ALA B 1 286 ? -12.773 3.684 -5 1 97.81 286 ALA B CA 1
ATOM 4709 C C . ALA B 1 286 ? -12.117 2.342 -4.691 1 97.81 286 ALA B C 1
ATOM 4711 O O . ALA B 1 286 ? -12.156 1.868 -3.555 1 97.81 286 ALA B O 1
ATOM 4712 N N . PHE B 1 287 ? -11.516 1.702 -5.738 1 98.44 287 PHE B N 1
ATOM 4713 C CA . PHE B 1 287 ? -10.852 0.42 -5.543 1 98.44 287 PHE B CA 1
ATOM 4714 C C . PHE B 1 287 ? -9.688 0.556 -4.566 1 98.44 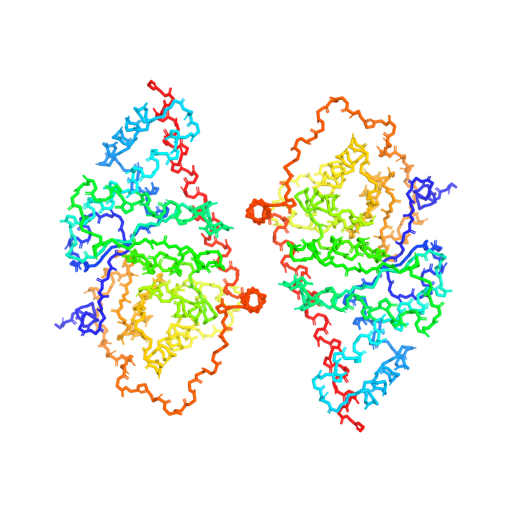287 PHE B C 1
ATOM 4716 O O . PHE B 1 287 ? -9.586 -0.209 -3.605 1 98.44 287 PHE B O 1
ATOM 4723 N N . ARG B 1 288 ? -8.836 1.543 -4.809 1 98.5 288 ARG B N 1
ATOM 4724 C CA . ARG B 1 288 ? -7.664 1.729 -3.965 1 98.5 288 ARG B CA 1
ATOM 4725 C C . ARG B 1 288 ? -8.07 2.094 -2.539 1 98.5 288 ARG B C 1
ATOM 4727 O O . ARG B 1 288 ? -7.422 1.671 -1.578 1 98.5 288 ARG B O 1
ATOM 4734 N N . THR B 1 289 ? -9.117 2.887 -2.365 1 98.06 289 THR B N 1
ATOM 4735 C CA . THR B 1 289 ? -9.617 3.27 -1.047 1 98.06 289 THR B CA 1
ATOM 4736 C C . THR B 1 289 ? -10.109 2.049 -0.28 1 98.06 289 THR B C 1
ATOM 4738 O O . THR B 1 289 ? -9.742 1.842 0.878 1 98.06 289 THR B O 1
ATOM 4741 N N . ASP B 1 290 ? -10.945 1.252 -0.945 1 97.69 290 ASP B N 1
ATOM 4742 C CA . ASP B 1 290 ? -11.516 0.081 -0.285 1 97.69 290 ASP B CA 1
ATOM 4743 C C . ASP B 1 290 ? -10.43 -0.952 0.027 1 97.69 290 ASP B C 1
ATOM 4745 O O . ASP B 1 290 ? -10.469 -1.6 1.075 1 97.69 290 ASP B O 1
ATOM 4749 N N . LEU B 1 291 ? -9.492 -1.173 -0.926 1 97.94 291 LEU B N 1
ATOM 4750 C CA . LEU B 1 291 ? -8.383 -2.084 -0.69 1 97.94 291 LEU B CA 1
ATOM 4751 C C . LEU B 1 291 ? -7.551 -1.629 0.504 1 97.94 291 LEU B C 1
ATOM 4753 O O . LEU B 1 291 ? -7.184 -2.439 1.358 1 97.94 291 LEU B O 1
ATOM 4757 N N . PHE B 1 292 ? -7.281 -0.344 0.587 1 98.06 292 PHE B N 1
ATOM 4758 C CA . PHE B 1 292 ? -6.477 0.21 1.67 1 98.06 292 PHE B CA 1
ATOM 4759 C C . PHE B 1 292 ? -7.188 0.055 3.008 1 98.06 292 PHE B C 1
ATOM 4761 O O . PHE B 1 292 ? -6.555 -0.237 4.023 1 98.06 292 PHE B O 1
ATOM 4768 N N . ASN B 1 293 ? -8.477 0.268 3.016 1 97.56 293 ASN B N 1
ATOM 4769 C CA . ASN B 1 293 ? -9.25 0.272 4.25 1 97.56 293 ASN B CA 1
ATOM 4770 C C . ASN B 1 293 ? -9.484 -1.144 4.773 1 97.56 293 ASN B C 1
ATOM 4772 O O . ASN B 1 293 ? -9.812 -1.332 5.945 1 97.56 293 ASN B O 1
ATOM 4776 N N . ASP B 1 294 ? -9.406 -2.123 3.865 1 97.06 294 ASP B N 1
ATOM 4777 C CA . ASP B 1 294 ? -9.375 -3.516 4.301 1 97.06 294 ASP B CA 1
ATOM 4778 C C . ASP B 1 294 ? -7.98 -3.908 4.785 1 97.06 294 ASP B C 1
ATOM 4780 O O . ASP B 1 294 ? -7.195 -4.48 4.027 1 97.06 294 ASP B O 1
ATOM 4784 N N . HIS B 1 295 ? -7.781 -3.693 6.09 1 97.38 295 HIS B N 1
ATOM 4785 C CA . HIS B 1 295 ? -6.441 -3.779 6.66 1 97.38 295 HIS B CA 1
ATOM 4786 C C . HIS B 1 295 ? -5.824 -5.152 6.41 1 97.38 295 HIS B C 1
ATOM 4788 O O . HIS B 1 295 ? -4.656 -5.25 6.031 1 97.38 295 HIS B O 1
ATOM 4794 N N . ALA B 1 296 ? -6.633 -6.211 6.629 1 97.69 296 ALA B N 1
ATOM 4795 C CA . ALA B 1 296 ? -6.113 -7.566 6.457 1 97.69 296 ALA B CA 1
ATOM 4796 C C . ALA B 1 296 ? -5.672 -7.809 5.02 1 97.69 296 ALA B C 1
ATOM 4798 O O . ALA B 1 296 ? -4.578 -8.328 4.777 1 97.69 296 ALA B O 1
ATOM 4799 N N . THR B 1 297 ? -6.512 -7.402 4.055 1 97.81 297 THR B N 1
ATOM 4800 C CA . THR B 1 297 ? -6.219 -7.578 2.635 1 97.81 297 THR B CA 1
ATOM 4801 C C . THR B 1 297 ? -4.988 -6.773 2.234 1 97.81 297 THR B C 1
ATOM 4803 O O . THR B 1 297 ? -4.074 -7.301 1.594 1 97.81 297 THR B O 1
ATOM 4806 N N . HIS B 1 298 ? -4.961 -5.551 2.627 1 98.12 298 HIS B N 1
ATOM 4807 C CA . HIS B 1 298 ? -3.857 -4.668 2.27 1 98.12 298 HIS B CA 1
ATOM 4808 C C . HIS B 1 298 ? -2.537 -5.176 2.838 1 98.12 298 HIS B C 1
ATOM 4810 O O . HIS B 1 298 ? -1.529 -5.223 2.129 1 98.12 298 HIS B O 1
ATOM 4816 N N . ASP B 1 299 ? -2.535 -5.527 4.117 1 98.12 299 ASP B N 1
ATOM 4817 C CA . ASP B 1 299 ? -1.319 -5.965 4.793 1 98.12 299 ASP B CA 1
ATOM 4818 C C . ASP B 1 299 ? -0.795 -7.27 4.195 1 98.12 299 ASP B C 1
ATOM 4820 O O . ASP B 1 299 ? 0.405 -7.406 3.947 1 98.12 299 ASP B O 1
ATOM 4824 N N . LYS B 1 300 ? -1.647 -8.18 3.951 1 98.19 300 LYS B N 1
ATOM 4825 C CA . LYS B 1 300 ? -1.205 -9.484 3.465 1 98.19 300 LYS B CA 1
ATOM 4826 C C . LYS B 1 300 ? -0.761 -9.406 2.008 1 98.19 300 LYS B C 1
ATOM 4828 O O . LYS B 1 300 ? 0.17 -10.102 1.598 1 98.19 300 LYS B O 1
ATOM 4833 N N . MET B 1 301 ? -1.494 -8.648 1.197 1 98.12 301 MET B N 1
ATOM 4834 C CA . MET B 1 301 ? -1.009 -8.438 -0.164 1 98.12 301 MET B CA 1
ATOM 4835 C C . MET B 1 301 ? 0.396 -7.848 -0.157 1 98.12 301 MET B C 1
ATOM 4837 O O . MET B 1 301 ? 1.26 -8.273 -0.923 1 98.12 301 MET B O 1
ATOM 4841 N N . THR B 1 302 ? 0.62 -6.844 0.732 1 98.19 302 THR B N 1
ATOM 4842 C CA . THR B 1 302 ? 1.925 -6.203 0.859 1 98.19 302 THR B CA 1
ATOM 4843 C C . THR B 1 302 ? 2.99 -7.223 1.253 1 98.19 302 THR B C 1
ATOM 4845 O O . THR B 1 302 ? 4.039 -7.316 0.608 1 98.19 302 THR B O 1
ATOM 4848 N N . ASP B 1 303 ? 2.693 -7.98 2.25 1 97.88 303 ASP B N 1
ATOM 4849 C CA . ASP B 1 303 ? 3.646 -8.961 2.762 1 97.88 303 ASP B CA 1
ATOM 4850 C C . ASP B 1 303 ? 4.008 -9.992 1.689 1 97.88 303 ASP B C 1
ATOM 4852 O O . ASP B 1 303 ? 5.184 -10.297 1.492 1 97.88 303 ASP B O 1
ATOM 4856 N N . MET B 1 304 ? 2.969 -10.492 1.056 1 97.94 304 MET B N 1
ATOM 4857 C CA . MET B 1 304 ? 3.191 -11.57 0.097 1 97.94 304 MET B CA 1
ATOM 4858 C C . MET B 1 304 ? 3.889 -11.047 -1.156 1 97.94 304 MET B C 1
ATOM 4860 O O . MET B 1 304 ? 4.723 -11.742 -1.741 1 97.94 304 MET B O 1
ATOM 4864 N N . MET B 1 305 ? 3.508 -9.906 -1.593 1 98.19 305 MET B N 1
ATOM 4865 C CA . MET B 1 305 ? 4.191 -9.328 -2.748 1 98.19 305 MET B CA 1
ATOM 4866 C C . MET B 1 305 ? 5.672 -9.125 -2.455 1 98.19 305 MET B C 1
ATOM 4868 O O . MET B 1 305 ? 6.52 -9.367 -3.316 1 98.19 305 MET B O 1
ATOM 4872 N N . ARG B 1 306 ? 6.004 -8.641 -1.249 1 98.38 306 ARG B N 1
ATOM 4873 C CA . ARG B 1 306 ? 7.398 -8.469 -0.863 1 98.38 306 ARG B CA 1
ATOM 4874 C C . ARG B 1 306 ? 8.148 -9.797 -0.891 1 98.38 306 ARG B C 1
ATOM 4876 O O . ARG B 1 306 ? 9.305 -9.859 -1.314 1 98.38 306 ARG B O 1
ATOM 4883 N N . GLN B 1 307 ? 7.469 -10.828 -0.382 1 98.06 307 GLN B N 1
ATOM 4884 C CA . GLN B 1 307 ? 8.07 -12.156 -0.422 1 98.06 307 GLN B CA 1
ATOM 4885 C C . GLN B 1 307 ? 8.336 -12.594 -1.858 1 98.06 307 GLN B C 1
ATOM 4887 O O . GLN B 1 307 ? 9.406 -13.125 -2.166 1 98.06 307 GLN B O 1
ATOM 4892 N N . PHE B 1 308 ? 7.379 -12.391 -2.754 1 98.25 308 PHE B N 1
ATOM 4893 C CA . PHE B 1 308 ? 7.523 -12.789 -4.148 1 98.25 308 PHE B CA 1
ATOM 4894 C C . PHE B 1 308 ? 8.625 -11.992 -4.828 1 98.25 308 PHE B C 1
ATOM 4896 O O . PHE B 1 308 ? 9.367 -12.523 -5.66 1 98.25 308 PHE B O 1
ATOM 4903 N N . LEU B 1 309 ? 8.711 -10.719 -4.48 1 98.31 309 LEU B N 1
ATOM 4904 C CA . LEU B 1 309 ? 9.773 -9.883 -5.016 1 98.31 309 LEU B CA 1
ATOM 4905 C C . LEU B 1 309 ? 11.141 -10.398 -4.57 1 98.31 309 LEU B C 1
ATOM 4907 O O . LEU B 1 309 ? 12.07 -10.477 -5.375 1 98.31 309 LEU B O 1
ATOM 4911 N N . ARG B 1 310 ? 11.258 -10.719 -3.314 1 98.12 310 ARG B N 1
ATOM 4912 C CA . ARG B 1 310 ? 12.508 -11.227 -2.775 1 98.12 310 ARG B CA 1
ATOM 4913 C C . ARG B 1 310 ? 12.898 -12.539 -3.449 1 98.12 310 ARG B C 1
ATOM 4915 O O . ARG B 1 310 ? 14.055 -12.734 -3.834 1 98.12 310 ARG B O 1
ATOM 4922 N N . ASP B 1 311 ? 11.93 -13.445 -3.557 1 98 311 ASP B N 1
ATOM 4923 C CA . ASP B 1 311 ? 12.195 -14.742 -4.164 1 98 311 ASP B CA 1
ATOM 4924 C C . ASP B 1 311 ? 12.562 -14.602 -5.637 1 98 311 ASP B C 1
ATOM 4926 O O . ASP B 1 311 ? 13.461 -15.281 -6.133 1 98 311 ASP B O 1
ATOM 4930 N N . GLY B 1 312 ? 11.836 -13.75 -6.379 1 97.56 312 GLY B N 1
ATOM 4931 C CA . GLY B 1 312 ? 12.18 -13.469 -7.766 1 97.56 312 GLY B CA 1
ATOM 4932 C C . GLY B 1 312 ? 13.578 -12.891 -7.93 1 97.56 312 GLY B C 1
ATOM 4933 O O . GLY B 1 312 ? 14.305 -13.266 -8.844 1 97.56 312 GLY B O 1
ATOM 4934 N N . ALA B 1 313 ? 13.938 -11.977 -7.035 1 97.56 313 ALA B N 1
ATOM 4935 C CA . ALA B 1 313 ? 15.266 -11.367 -7.07 1 97.56 313 ALA B CA 1
ATOM 4936 C C . ALA B 1 313 ? 16.344 -12.406 -6.816 1 97.56 313 ALA B C 1
ATOM 4938 O O . ALA B 1 313 ? 17.438 -12.344 -7.406 1 97.56 313 ALA B O 1
ATOM 4939 N N . ALA B 1 314 ? 16.062 -13.289 -5.887 1 97.94 314 ALA B N 1
ATOM 4940 C CA . ALA B 1 314 ? 17.016 -14.359 -5.602 1 97.94 314 ALA B CA 1
ATOM 4941 C C . ALA B 1 314 ? 17.234 -15.242 -6.828 1 97.94 314 ALA B C 1
ATOM 4943 O O . ALA B 1 314 ? 18.359 -15.641 -7.117 1 97.94 314 ALA B O 1
ATOM 4944 N N . THR B 1 315 ? 16.156 -15.57 -7.535 1 97.69 315 THR B N 1
ATOM 4945 C CA . THR B 1 315 ? 16.266 -16.344 -8.766 1 97.69 315 THR B CA 1
ATOM 4946 C C . THR B 1 315 ? 17.078 -15.594 -9.82 1 97.69 315 THR B C 1
ATOM 4948 O O . THR B 1 315 ? 17.938 -16.172 -10.484 1 97.69 315 THR B O 1
ATOM 4951 N N . LYS B 1 316 ? 16.812 -14.336 -9.992 1 97.75 316 LYS B N 1
ATOM 4952 C CA . LYS B 1 316 ? 17.547 -13.508 -10.938 1 97.75 316 LYS B CA 1
ATOM 4953 C C . LYS B 1 316 ? 19.031 -13.453 -10.586 1 97.75 316 LYS B C 1
ATOM 4955 O O . LYS B 1 316 ? 19.875 -13.469 -11.477 1 97.75 316 LYS B O 1
ATOM 4960 N N . ALA B 1 317 ? 19.297 -13.336 -9.297 1 97.19 317 ALA B N 1
ATOM 4961 C CA . ALA B 1 317 ? 20.688 -13.297 -8.859 1 97.19 317 ALA B CA 1
ATOM 4962 C C . ALA B 1 317 ? 21.422 -14.586 -9.25 1 97.19 317 ALA B C 1
ATOM 4964 O O . ALA B 1 317 ? 22.594 -14.547 -9.648 1 97.19 317 ALA B O 1
ATOM 4965 N N . ALA B 1 318 ? 20.75 -15.695 -9.07 1 96.12 318 ALA B N 1
ATOM 4966 C CA . ALA B 1 318 ? 21.328 -16.969 -9.469 1 96.12 318 ALA B CA 1
ATOM 4967 C C . ALA B 1 318 ? 21.578 -17.016 -10.969 1 96.12 318 ALA B C 1
ATOM 4969 O O . ALA B 1 318 ? 22.625 -17.5 -11.414 1 96.12 318 ALA B O 1
ATOM 4970 N N . LEU B 1 319 ? 20.656 -16.562 -11.75 1 97.38 319 LEU B N 1
ATOM 4971 C CA . LEU B 1 319 ? 20.797 -16.531 -13.203 1 97.38 319 LEU B CA 1
ATOM 4972 C C . LEU B 1 319 ? 21.938 -15.586 -13.617 1 97.38 319 LEU B C 1
ATOM 4974 O O . LEU B 1 319 ? 22.688 -15.898 -14.539 1 97.38 319 LEU B O 1
ATOM 4978 N N . LYS B 1 320 ? 21.969 -14.445 -12.945 1 97.5 320 LYS B N 1
ATOM 4979 C CA . LYS B 1 320 ? 23.031 -13.484 -13.234 1 97.5 320 LYS B CA 1
ATOM 4980 C C . LYS B 1 320 ? 24.406 -14.102 -13.016 1 97.5 320 LYS B C 1
ATOM 4982 O O . LYS B 1 320 ? 25.312 -13.922 -13.828 1 97.5 320 LYS B O 1
ATOM 4987 N N . LYS B 1 321 ? 24.562 -14.789 -11.938 1 96.19 321 LYS B N 1
ATOM 4988 C CA . LYS B 1 321 ? 25.828 -15.461 -11.641 1 96.19 321 LYS B CA 1
ATOM 4989 C C . LYS B 1 321 ? 26.219 -16.438 -12.742 1 96.19 321 LYS B C 1
ATOM 4991 O O . LYS B 1 321 ? 27.375 -16.5 -13.164 1 96.19 321 LYS B O 1
ATOM 4996 N N . LEU B 1 322 ? 25.25 -17.203 -13.203 1 95.56 322 LEU B N 1
ATOM 4997 C CA . LEU B 1 322 ? 25.5 -18.172 -14.266 1 95.56 322 LEU B CA 1
ATOM 4998 C C . LEU B 1 322 ? 25.875 -17.484 -15.562 1 95.56 322 LEU B C 1
ATOM 5000 O O . LEU B 1 322 ? 26.703 -17.984 -16.328 1 95.56 322 LEU B O 1
ATOM 5004 N N . LEU B 1 323 ? 25.25 -16.359 -15.789 1 97 323 LEU B N 1
ATOM 5005 C CA . LEU B 1 323 ? 25.5 -15.602 -17 1 97 323 LEU B CA 1
ATOM 5006 C C . LEU B 1 323 ? 26.891 -14.992 -16.984 1 97 323 LEU B C 1
ATOM 5008 O O . LEU B 1 323 ? 27.516 -14.797 -18.047 1 97 323 LEU B O 1
ATOM 5012 N N . GLU B 1 324 ? 27.406 -14.648 -15.82 1 95 324 GLU B N 1
ATOM 5013 C CA . GLU B 1 324 ? 28.719 -14.031 -15.68 1 95 324 GLU B CA 1
ATOM 5014 C C . GLU B 1 324 ? 29.828 -15.078 -15.711 1 95 324 GLU B C 1
ATOM 5016 O O . GLU B 1 324 ? 30.984 -14.758 -16 1 95 324 GLU B O 1
ATOM 5021 N N . GLU B 1 325 ? 29.75 -16.234 -15.273 1 88.19 325 GLU B N 1
ATOM 5022 C CA . GLU B 1 325 ? 30.766 -17.281 -15.258 1 88.19 325 GLU B CA 1
ATOM 5023 C C . GLU B 1 325 ? 31.109 -17.734 -16.672 1 88.19 325 GLU B C 1
ATOM 5025 O O . GLU B 1 325 ? 32.188 -18.297 -16.906 1 88.19 325 GLU B O 1
ATOM 5030 N N . LYS B 1 326 ? 30.438 -17.766 -17.531 1 66.38 326 LYS B N 1
ATOM 5031 C CA . LYS B 1 326 ? 30.844 -18.281 -18.828 1 66.38 326 LYS B CA 1
ATOM 5032 C C . LYS B 1 326 ? 31.125 -17.156 -19.828 1 66.38 326 LYS B C 1
ATOM 5034 O O . LYS B 1 326 ? 30.344 -16.203 -19.906 1 66.38 326 LYS B O 1
#

InterPro domains:
  IPR001585 Transaldolase/Fructose-6-phosphate aldolase [PF00923] (14-315)
  IPR001585 Transaldolase/Fructose-6-phosphate aldolase [PTHR10683] (2-321)
  IPR004730 Transaldolase type 1 [cd00957] (3-323)
  IPR013785 Aldolase-type TIM barrel [G3DSA:3.20.20.70] (1-326)

pLDDT: mean 95.28, std 7.28, range [46.56, 98.94]

Solvent-accessible surface area (backbone atoms only — not comparable to full-atom values): 33220 Å² total; per-residue (Å²): 131,80,25,21,40,62,42,37,53,75,45,20,46,52,21,41,51,52,70,50,60,68,57,29,47,73,64,62,11,41,35,39,55,53,43,41,55,40,51,35,59,46,60,69,34,76,93,38,43,64,50,54,52,50,13,41,52,52,12,60,74,73,40,91,46,68,71,57,20,36,53,43,15,49,53,44,34,53,50,51,51,46,55,57,46,53,76,47,27,87,51,36,34,28,47,51,59,68,63,89,33,43,54,26,30,67,58,40,42,54,50,47,52,49,51,54,49,55,37,45,76,70,70,44,60,68,89,37,41,26,40,21,36,48,55,38,75,29,27,44,54,24,37,33,56,34,37,75,72,68,45,40,30,31,36,27,68,27,60,46,61,70,51,52,46,38,39,56,70,39,53,35,48,27,36,31,41,32,26,30,59,45,33,52,49,46,48,71,77,47,64,89,60,80,54,62,73,79,54,17,56,16,52,45,45,53,49,52,46,48,48,45,32,54,40,66,68,48,77,49,39,45,25,44,22,52,61,78,46,68,61,58,51,37,70,45,18,28,36,59,27,33,35,34,36,66,69,57,50,53,49,26,52,71,30,76,56,88,47,55,76,64,45,50,73,89,71,45,60,58,74,76,63,53,74,85,68,77,85,36,86,89,30,66,34,60,43,54,47,55,43,57,70,36,54,67,37,40,53,48,38,51,53,50,50,52,50,35,41,52,29,41,48,51,42,40,50,54,48,40,53,59,56,66,72,103,130,80,25,21,40,60,41,37,53,76,44,18,47,51,21,40,50,52,72,50,57,68,57,30,46,74,66,63,12,40,36,40,55,55,44,40,57,41,52,35,60,47,61,70,34,75,91,40,43,66,51,54,52,52,14,43,52,51,12,60,74,72,39,90,47,70,71,56,20,34,54,44,16,49,54,46,34,54,48,51,51,46,55,58,48,53,77,48,25,86,50,35,35,28,47,52,57,68,62,89,35,44,55,27,30,67,57,40,40,55,51,47,52,49,52,54,49,55,36,44,76,70,72,44,60,66,88,37,41,26,41,22,35,49,54,38,75,30,27,44,55,22,38,33,54,35,36,74,71,69,44,40,29,30,34,28,69,28,60,44,59,72,52,50,47,37,40,55,72,37,54,34,48,27,36,32,40,32,27,30,58,44,33,51,49,46,49,72,75,46,63,90,61,81,54,60,72,78,54,16,58,17,50,44,46,54,50,51,46,48,48,43,32,54,40,66,69,48,80,48,38,46,26,45,21,51,62,79,45,67,62,59,49,37,70,44,19,29,36,59,27,34,36,34,36,64,71,57,48,52,48,25,52,69,30,77,56,86,47,56,77,64,45,49,74,90,69,46,59,58,75,77,60,52,75,88,69,77,85,35,88,90,30,65,36,61,44,54,47,54,44,59,69,35,54,68,37,38,52,49,38,52,53,49,49,52,50,34,41,52,29,41,50,52,42,40,51,54,48,41,52,59,55,67,72,102

Organism: Botryosphaeria parva (strain UCR-NP2) (NCBI:txid1287680)

Secondary structure (DSSP, 8-state):
---HHHHHHTTSEEEE--S-HHHHHHTT-SSEE--HHHHHHHHTSGGGHHHHHHHHHHHHHH-S-HHHHHHHHHHHHHHHHHHHHHTT-SS-EEEEPPGGGTT-HHHHHHHHHHHHHHHHHTT--GGGEEEEEE-SHHHHHHHHHHHHTT--EEEEEE-SHHHHHHHHHTT-SEEEEBHHHHHHHHHHH-TTS---GGG-HHHHHHHHHHHHHHHTT---EEEEBS---HHHHHHTTT-SEEEE-HHHHHHHHH----------GGGS-SSS----PPP-TT-HHHHHHHHHH-HHHHHHHHHHHHHHHHHHHHHHHHHHHHHHH-/---HHHHHHTTSEEEE--S-HHHHHHTT-SSEE--HHHHHHHHTSGGGHHHHHHHHHHHHHH-S-HHHHHHHHHHHHHHHHHHHHHTT-SS-EEEEPPGGGTT-HHHHHHHHHHHHHHHHHTT--GGGEEEEEE-SHHHHHHHHHHHHTT--EEEEEE-SHHHHHHHHHTT-SEEEEBHHHHHHHHHHH-TTS---GGG-HHHHHHHHHHHHHHHTT---EEEEBS---HHHHHHTTT-SEEEE-HHHHHHHHH----------GGGS-SSS----PPP-TT-HHHHHHHHHH-HHHHHHHHHHHHHHHHHHHHHHHHHHHHHHH-

Foldseek 3Di:
DQFLLNLLVVFAQEAAAALDLVLCQVSQGQEYEDFLQRLLVQCPDPVCVVLLVVLLVVLVVPDPDLVSSLVSSLLSSQLVSLVSNCVRHVAAYEGEFQLVCQPALVVSLVSLVVSLVSNVVVPHDQRRYAYEGELAPSRLSNQLVCVVVVRAYEYELFAADLSLLSCLVSQHQEYEHELQLLQVLCCVVPVVDDCFACNPSSLVGQLLSLLLCLLVVRNHAYEYENDDESRSSLSQRNGHHYHDYPVRSVVSRPHDDDRDRDDDSVPSDNPPDRPPDDHCNPPNPVSVVVCVVPPSSVVSSVVVSVVSNVSNVSSSVVSSVVSPPD/DQFLLNLLVVFAQEAAAALDLVLCQVSQGQEYEDFLQRLLVQCPDPVCVVLLVVLLVVLVVPDPDLVSSLVSSLLSSQLVSLVSNCVRHVAAYEGEFQLVCQVALVVSLVSLVVSLVSNVVVPHDQRRYAYEGELAPSRLSNCLVCVVVVRAYEYELAAADLSLLSCLVSQHQEYEHELQLLQVLCCVVPVVDDCFACNPSSLVGQLLSLLLCLLVVRNHAYEYENDDESRSSLSQRNGHHYHDYPVRSVVSRPHDDDRDRDDDSVPRDNPPDRPPDDHCNPPNPVSVVVCVVPPSSVVSSVVVSVVSNVSNVSSSVVSSVVSPPD

Sequence (652 aa):
MTSSLEQLRQHTTIVADTGDFNVLSLYKSQDATTNPSHILTASQKPEYAYLLSDATQYARTTSASPTEQVDLALLHLLVSFGCEILRHVPGRVSTEVDPSLSFSAPATIAYARRIVALYAERGVLRERVLVKIASTWEGFQACRVLEAEGIRCNMTLLFGLPQAALAAEVGATLISPFVGRTLDWWVKNCPAVDYSGRKDPGVVMARGIYEYYKANGIKTEIMGASMRSVDECAQLAGLDLMTINVGLLQELKEADVEIKRVLDPGKVSKQNGSPQVKSYINDEAAFRTDLFNDHATHDKMTDMMRQFLRDGAATKAALKKLLEEKMTSSLEQLRQHTTIVADTGDFNVLSLYKSQDATTNPSHILTASQKPEYAYLLSDATQYARTTSASPTEQVDLALLHLLVSFGCEILRHVPGRVSTEVDPSLSFSAPATIAYARRIVALYAERGVLRERVLVKIASTWEGFQACRVLEAEGIRCNMTLLFGLPQAALAAEVGATLISPFVGRTLDWWVKNCPAVDYSGRKDPGVVMARGIYEYYKANGIKTEIMGASMRSVDECAQLAGLDLMTINVGLLQELKEADVEIKRVLDPGKVSKQNGSPQVKSYINDEAAFRTDLFNDHATHDKMTDMMRQFLRDGAATKAALKKLLEEK

Nearest PDB structures (foldseek):
  1ucw-assembly1_B  TM=9.480E-01  e=1.588E-31  Escherichia coli
  1i2r-assembly1_B  TM=9.475E-01  e=3.403E-31  Escherichia coli
  1onr-assembly2_B  TM=9.358E-01  e=3.580E-31  Escherichia coli
  1i2o-assembly1_B  TM=9.330E-01  e=4.170E-31  Escherichia coli
  1i2q-assembly1_B  TM=9.332E-01  e=6.588E-31  Escherichia coli

Radius of gyration: 27.93 Å; Cα contacts (8 Å, |Δi|>4): 1196; chains: 2; bounding box: 64×83×59 Å